Protein AF-A0A430QCR1-F1 (afdb_monomer_lite)

pLDDT: mean 79.21, std 15.32, range [32.62, 96.38]

Foldseek 3Di:
DVCVVPVVCNQPPVLVVVLVVLVVCLVVLVDQEPVSLVVNLVSCVVNVVLVVSLVSVPDCVSQVNNCVRYNNDDCLLVNLVSCLSVLVPPVLVVSLLVVCVVPVQPQSSLVSLLVSQVVDVVSLVVSLVSLVVSCVVCVLHPRSLLSNLVSLLVCVVVVNDDPDPDDSLVSLVSLLVNPQLPLCSLVSLLVSVCSNQVDPVCVVVVVVSLVCLQVVLVVVCVVCVVPHPDDLSSSLSSNLSSQSSCVSSVNHDDLVVLVCQLCVSVVVLVVLVVCVVVVHDDDQDDQDPDDDSSCSSVLSSLVVLQCVQDDDDDRQADLVSLVVLLCCLVSSNCSRHVQPVSSLVVNCVCCDPSHVVNNVVNVVSVVSPVVVVVVVVVD

Structure (mmCIF, N/CA/C/O backbone):
data_AF-A0A430QCR1-F1
#
_entry.id   AF-A0A430QCR1-F1
#
loop_
_atom_site.group_PDB
_atom_site.id
_atom_site.type_symbol
_atom_site.label_atom_id
_atom_site.label_alt_id
_atom_site.label_comp_id
_atom_site.label_asym_id
_atom_site.label_entity_id
_atom_site.label_seq_id
_atom_site.pdbx_PDB_ins_code
_atom_site.Cartn_x
_atom_site.Cartn_y
_atom_site.Cartn_z
_atom_site.occupancy
_atom_site.B_iso_or_equiv
_atom_site.auth_seq_id
_atom_site.auth_comp_id
_atom_site.auth_asym_id
_atom_site.auth_atom_id
_atom_site.pdbx_PDB_model_num
ATOM 1 N N . MET A 1 1 ? -3.623 -23.307 15.488 1.00 57.53 1 MET A N 1
ATOM 2 C CA . MET A 1 1 ? -4.278 -23.505 16.812 1.00 57.53 1 MET A CA 1
ATOM 3 C C . MET A 1 1 ? -5.293 -24.650 16.764 1.00 57.53 1 MET A C 1
ATOM 5 O O . MET A 1 1 ? -5.858 -24.887 15.708 1.00 57.53 1 MET A O 1
ATOM 9 N N . GLN A 1 2 ? -5.597 -25.327 17.884 1.00 62.94 2 GLN A N 1
ATOM 10 C CA . GLN A 1 2 ? -6.619 -26.404 17.940 1.00 62.94 2 GLN A CA 1
ATOM 11 C C . GLN A 1 2 ? -8.030 -25.949 17.504 1.00 62.94 2 GLN A C 1
ATOM 13 O O . GLN A 1 2 ? -8.835 -26.752 17.041 1.00 62.94 2 GLN A O 1
ATOM 18 N N . ALA A 1 3 ? -8.326 -24.650 17.615 1.00 61.75 3 ALA A N 1
ATOM 19 C CA . ALA A 1 3 ? -9.567 -24.055 17.118 1.00 61.75 3 ALA A CA 1
ATOM 20 C C . ALA A 1 3 ? -9.642 -23.990 15.578 1.00 61.75 3 ALA A C 1
ATOM 22 O O . ALA A 1 3 ? -10.736 -23.986 15.025 1.00 61.75 3 ALA A O 1
ATOM 23 N N . GLU A 1 4 ? -8.500 -23.968 14.884 1.00 68.38 4 GLU A N 1
ATOM 24 C CA . GLU A 1 4 ? -8.432 -23.908 13.415 1.00 68.38 4 GLU A CA 1
ATOM 25 C C . GLU A 1 4 ? -8.551 -25.299 12.785 1.00 68.38 4 GLU A C 1
ATOM 27 O O . GLU A 1 4 ? -9.060 -25.429 11.677 1.00 68.38 4 GLU A O 1
ATOM 32 N N . SER A 1 5 ? -8.154 -26.355 13.506 1.00 76.31 5 SER A N 1
ATOM 33 C CA . SER A 1 5 ? -8.309 -27.737 13.040 1.00 76.31 5 SER A CA 1
ATOM 34 C C . SER A 1 5 ? -9.749 -28.253 13.142 1.00 76.31 5 SER A C 1
ATOM 36 O O . SER A 1 5 ? -10.099 -29.210 12.456 1.00 76.31 5 SER A O 1
ATOM 38 N N . ASN A 1 6 ? -10.599 -27.640 13.975 1.00 79.94 6 ASN A N 1
ATOM 39 C CA . ASN A 1 6 ? -12.031 -27.934 14.024 1.00 79.94 6 ASN A CA 1
ATOM 40 C C . ASN A 1 6 ? -12.846 -26.658 14.331 1.00 79.94 6 ASN A C 1
ATOM 42 O O . ASN A 1 6 ? -13.043 -26.330 15.506 1.00 79.94 6 ASN A O 1
ATOM 46 N N . PRO A 1 7 ? -13.360 -25.951 13.306 1.00 76.88 7 PRO A N 1
ATOM 47 C CA . PRO A 1 7 ? -13.963 -24.624 13.470 1.00 76.88 7 PRO A CA 1
ATOM 48 C C . PRO A 1 7 ? -15.248 -24.644 14.310 1.00 76.88 7 PRO A C 1
ATOM 50 O O . PRO A 1 7 ? -15.537 -23.693 15.037 1.00 76.88 7 PRO A O 1
ATOM 53 N N . ILE A 1 8 ? -15.994 -25.754 14.277 1.00 77.88 8 ILE A N 1
ATOM 54 C CA . ILE A 1 8 ? -17.238 -25.918 15.041 1.00 77.88 8 ILE A CA 1
ATOM 55 C C . ILE A 1 8 ? -16.932 -25.979 16.544 1.00 77.88 8 ILE A C 1
ATOM 57 O O . ILE A 1 8 ? -17.569 -25.284 17.336 1.00 77.88 8 ILE A O 1
ATOM 61 N N . MET A 1 9 ? -15.934 -26.776 16.942 1.00 77.12 9 MET A N 1
ATOM 62 C CA . MET A 1 9 ? -15.474 -26.852 18.338 1.00 77.12 9 MET A CA 1
ATOM 63 C C . MET A 1 9 ? -14.704 -25.595 18.761 1.00 77.12 9 MET A C 1
ATOM 65 O O . MET A 1 9 ? -14.804 -25.175 19.916 1.00 77.12 9 MET A O 1
ATOM 69 N N . GLY A 1 10 ? -14.000 -24.961 17.818 1.00 79.19 10 GLY A N 1
ATOM 70 C CA . GLY A 1 10 ? -13.352 -23.661 17.980 1.00 79.19 10 GLY A CA 1
ATOM 71 C C . GLY A 1 10 ? -14.307 -22.606 18.529 1.00 79.19 10 GLY A C 1
ATOM 72 O O . GLY A 1 10 ? -14.081 -22.091 19.623 1.00 79.19 10 GLY A O 1
ATOM 73 N N . HIS A 1 11 ? -15.410 -22.348 17.823 1.00 78.44 11 HIS A N 1
ATOM 74 C CA . HIS A 1 11 ? -16.395 -21.347 18.244 1.00 78.44 11 HIS A CA 1
ATOM 75 C C . HIS A 1 11 ? -17.271 -21.785 19.421 1.00 78.44 11 HIS A C 1
ATOM 77 O O . HIS A 1 11 ? -17.655 -20.942 20.227 1.00 78.44 11 HIS A O 1
ATOM 83 N N . ARG A 1 12 ? -17.596 -23.079 19.554 1.00 81.12 12 ARG A N 1
ATOM 84 C CA . ARG A 1 12 ? -18.487 -23.544 20.633 1.00 81.12 12 ARG A CA 1
ATOM 85 C C . ARG A 1 12 ? -17.812 -23.716 21.989 1.00 81.12 12 ARG A C 1
ATOM 87 O O . ARG A 1 12 ? -18.490 -23.562 22.999 1.00 81.12 12 ARG A O 1
ATOM 94 N N . MET A 1 13 ? -16.532 -24.084 22.031 1.00 83.94 13 MET A N 1
ATOM 95 C CA . MET A 1 13 ? -15.886 -24.514 23.276 1.00 83.94 13 MET A CA 1
ATOM 96 C C . MET A 1 13 ? -14.552 -23.818 23.529 1.00 83.94 13 MET A C 1
ATOM 98 O O . MET A 1 13 ? -14.370 -23.24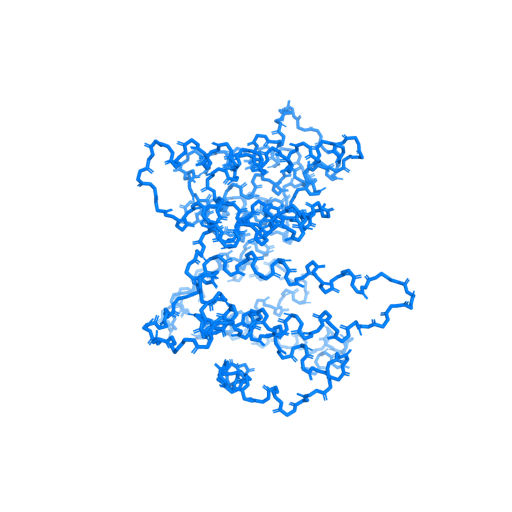4 24.601 1.00 83.94 13 MET A O 1
ATOM 102 N N . TYR A 1 14 ? -13.627 -23.839 22.566 1.00 86.75 14 TYR A N 1
ATOM 103 C CA . TYR A 1 14 ? -12.262 -23.364 22.813 1.00 86.75 14 TYR A CA 1
ATOM 104 C C . TYR A 1 14 ? -12.182 -21.843 22.977 1.00 86.75 14 TYR A C 1
ATOM 106 O O . TYR A 1 14 ? -11.604 -21.368 23.954 1.00 86.75 14 TYR A O 1
ATOM 114 N N . LEU A 1 15 ? -12.794 -21.079 22.066 1.00 88.06 15 LEU A N 1
ATOM 115 C CA . LEU A 1 15 ? -12.777 -19.615 22.128 1.00 88.06 15 LEU A CA 1
ATOM 116 C C . LEU A 1 15 ? -13.554 -19.068 23.342 1.00 88.06 15 LEU A C 1
ATOM 118 O O . LEU A 1 15 ? -12.977 -18.256 24.061 1.00 88.06 15 LEU A O 1
ATOM 122 N N . PRO A 1 16 ? -14.779 -19.535 23.671 1.00 90.44 16 PRO A N 1
ATOM 123 C CA . PRO A 1 16 ? -15.491 -19.056 24.862 1.00 90.44 16 PRO A CA 1
ATOM 124 C C . PRO A 1 16 ? -14.805 -19.413 26.189 1.00 90.44 16 PRO A C 1
ATOM 126 O O . PRO A 1 16 ? -14.956 -18.704 27.183 1.00 90.44 16 PRO A O 1
ATOM 129 N N . LEU A 1 17 ? -14.063 -20.526 26.247 1.00 90.44 17 LEU A N 1
ATOM 130 C CA . LEU A 1 17 ? -13.290 -20.877 27.440 1.00 90.44 17 LEU A CA 1
ATOM 131 C C . LEU A 1 17 ? -12.108 -19.919 27.625 1.00 90.44 17 LEU A C 1
ATOM 133 O O . LEU A 1 17 ? -11.914 -19.389 28.720 1.00 90.44 17 LEU A O 1
ATOM 137 N N . ALA A 1 18 ? -11.355 -19.677 26.551 1.00 90.81 18 ALA A N 1
ATOM 138 C CA . ALA A 1 18 ? -10.245 -18.732 26.554 1.00 90.81 18 ALA A CA 1
ATOM 139 C C . ALA A 1 18 ? -10.716 -17.297 26.848 1.00 90.81 18 ALA A C 1
ATOM 141 O O . ALA A 1 18 ? -10.073 -16.603 27.631 1.00 90.81 18 ALA A O 1
ATOM 142 N N . GLU A 1 19 ? -11.882 -16.898 26.331 1.00 92.19 19 GLU A N 1
ATOM 143 C CA . GLU A 1 19 ? -12.550 -15.639 26.673 1.00 92.19 19 GLU A CA 1
ATOM 144 C C . GLU A 1 19 ? -12.709 -15.478 28.190 1.00 92.19 19 GLU A C 1
ATOM 146 O O . GLU A 1 19 ? -12.197 -14.527 28.774 1.00 92.19 19 GLU A O 1
ATOM 151 N N . LYS A 1 20 ? -13.375 -16.436 28.849 1.00 91.31 20 LYS A N 1
ATOM 152 C CA . LYS A 1 20 ? -13.638 -16.376 30.296 1.00 91.31 20 LYS A CA 1
ATOM 153 C C . LYS A 1 20 ? -12.355 -16.310 31.115 1.00 91.31 20 LYS A C 1
ATOM 155 O O . LYS A 1 20 ? -12.317 -15.627 32.135 1.00 91.31 20 LYS A O 1
ATOM 160 N N . MET A 1 21 ? -11.321 -17.038 30.694 1.00 90.62 21 MET A N 1
ATOM 161 C CA . MET A 1 21 ? -10.024 -17.010 31.365 1.00 90.62 21 MET A CA 1
ATOM 162 C C . MET A 1 21 ? -9.383 -15.627 31.248 1.00 90.62 21 MET A C 1
ATOM 164 O O . MET A 1 21 ? -9.006 -15.057 32.266 1.00 90.62 21 MET A O 1
ATOM 168 N N . LEU A 1 22 ? -9.310 -15.070 30.038 1.00 90.88 22 LEU A N 1
ATOM 169 C CA . LEU A 1 22 ? -8.647 -13.792 29.786 1.00 90.88 22 LEU A CA 1
ATOM 170 C C . LEU A 1 22 ? -9.422 -12.598 30.356 1.00 90.88 22 LEU A C 1
ATOM 172 O O . LEU A 1 22 ? -8.802 -11.727 30.956 1.00 90.88 22 LEU A O 1
ATOM 176 N N . ILE A 1 23 ? -10.756 -12.570 30.266 1.00 90.25 23 ILE A N 1
ATOM 177 C CA . ILE A 1 23 ? -11.570 -11.517 30.901 1.00 90.25 23 ILE A CA 1
ATOM 178 C C . ILE A 1 23 ? -11.326 -11.498 32.410 1.00 90.25 23 ILE A C 1
ATOM 180 O O . ILE A 1 23 ? -11.094 -10.441 32.988 1.00 90.25 23 ILE A O 1
ATOM 184 N N . ARG A 1 24 ? -11.296 -12.673 33.047 1.00 90.31 24 ARG A N 1
ATOM 185 C CA . ARG A 1 24 ? -11.026 -12.778 34.482 1.00 90.31 24 ARG A CA 1
ATOM 186 C C . ARG A 1 24 ? -9.636 -12.243 34.843 1.00 90.31 24 ARG A C 1
ATOM 188 O O . ARG A 1 24 ? -9.482 -11.611 35.883 1.00 90.31 24 ARG A O 1
ATOM 195 N N . GLU A 1 25 ? -8.616 -12.504 34.028 1.00 87.44 25 GLU A N 1
ATOM 196 C CA . GLU A 1 25 ? -7.273 -11.945 34.252 1.00 87.44 25 GLU A CA 1
ATOM 197 C C . GLU A 1 25 ? -7.241 -10.420 34.034 1.00 87.44 25 GLU A C 1
ATOM 199 O O . GLU A 1 25 ? -6.598 -9.709 34.810 1.00 87.44 25 GLU A O 1
ATOM 204 N N . ALA A 1 26 ? -7.985 -9.905 33.047 1.00 86.62 26 ALA A N 1
ATOM 205 C CA . ALA A 1 26 ? -8.127 -8.470 32.801 1.00 86.62 26 ALA A CA 1
ATOM 206 C C . ALA A 1 26 ? -8.805 -7.751 33.982 1.00 86.62 26 ALA A C 1
ATOM 208 O O . ALA A 1 26 ? -8.292 -6.743 34.473 1.00 86.62 26 ALA A O 1
ATOM 209 N N . GLU A 1 27 ? -9.923 -8.297 34.473 1.00 86.12 27 GLU A N 1
ATOM 210 C CA . GLU A 1 27 ? -10.702 -7.760 35.597 1.00 86.12 27 GLU A CA 1
ATOM 211 C C . GLU A 1 27 ? -9.951 -7.833 36.929 1.00 86.12 27 GLU A C 1
ATOM 213 O O . GLU A 1 27 ? -9.982 -6.880 37.704 1.00 86.12 27 GLU A O 1
ATOM 218 N N . ASN A 1 28 ? -9.218 -8.923 37.174 1.00 87.62 28 ASN A N 1
ATOM 219 C CA . ASN A 1 28 ? -8.370 -9.072 38.364 1.00 87.62 28 ASN A CA 1
ATOM 220 C C . ASN A 1 28 ? -7.101 -8.216 38.320 1.00 87.62 28 ASN A C 1
ATOM 222 O O . ASN A 1 28 ? -6.304 -8.242 39.256 1.00 87.62 28 ASN A O 1
ATOM 226 N N . GLY A 1 29 ? -6.883 -7.509 37.218 1.00 83.50 29 GLY A N 1
ATOM 227 C CA . GLY A 1 29 ? -5.751 -6.629 37.041 1.00 83.50 29 GLY A CA 1
ATOM 228 C C . GLY A 1 29 ? -4.404 -7.325 36.883 1.00 83.50 29 GLY A C 1
ATOM 229 O O . GLY A 1 29 ? -3.380 -6.728 37.185 1.00 83.50 29 GLY A O 1
ATOM 230 N N . LYS A 1 30 ? -4.406 -8.580 36.430 1.00 86.88 30 LYS A N 1
ATOM 231 C CA . LYS A 1 30 ? -3.198 -9.405 36.286 1.00 86.88 30 LYS A CA 1
ATOM 232 C C . LYS A 1 30 ? -2.555 -9.312 34.904 1.00 86.88 30 LYS A C 1
ATOM 234 O O . LYS A 1 30 ? -1.443 -9.798 34.728 1.00 86.88 30 LYS A O 1
ATOM 239 N N . MET A 1 31 ? -3.253 -8.709 33.940 1.00 86.50 31 MET A N 1
ATOM 240 C CA . MET A 1 31 ? -2.682 -8.405 32.630 1.00 86.50 31 MET A CA 1
ATOM 241 C C . MET A 1 31 ? -1.656 -7.288 32.749 1.00 86.50 31 MET A C 1
ATOM 243 O O . MET A 1 31 ? -2.012 -6.188 33.189 1.00 86.50 31 MET A O 1
ATOM 247 N N . SER A 1 32 ? -0.435 -7.601 32.321 1.00 85.62 32 SER A N 1
ATOM 248 C CA . SER A 1 32 ? 0.741 -6.727 32.432 1.00 85.62 32 SER A CA 1
ATOM 249 C C . SER A 1 32 ? 1.343 -6.354 31.078 1.00 85.62 32 SER A C 1
ATOM 251 O O . SER A 1 32 ? 2.079 -5.381 30.993 1.00 85.62 32 SER A O 1
ATOM 253 N N . ARG A 1 33 ? 1.020 -7.091 30.003 1.00 90.00 33 ARG A N 1
ATOM 254 C CA . ARG A 1 33 ? 1.602 -6.882 28.665 1.00 90.00 33 ARG A CA 1
ATOM 255 C C . ARG A 1 33 ? 0.567 -6.475 27.628 1.00 90.00 33 ARG A C 1
ATOM 257 O O . ARG A 1 33 ? -0.560 -6.976 27.627 1.00 90.00 33 ARG A O 1
ATOM 264 N N . HIS A 1 34 ? 0.984 -5.666 26.654 1.00 90.19 34 HIS A N 1
ATOM 265 C CA . HIS A 1 34 ? 0.124 -5.276 25.527 1.00 90.19 34 HIS A CA 1
ATOM 266 C C . HIS A 1 34 ? -0.348 -6.463 24.689 1.00 90.19 34 HIS A C 1
ATOM 268 O O . HIS A 1 34 ? -1.500 -6.494 24.255 1.00 90.19 34 HIS A O 1
ATOM 274 N N . SER A 1 35 ? 0.512 -7.466 24.504 1.00 90.25 35 SER A N 1
ATOM 275 C CA . SER A 1 35 ? 0.173 -8.677 23.754 1.00 90.25 35 SER A CA 1
ATOM 276 C C . SER A 1 35 ? -0.986 -9.455 24.386 1.00 90.25 35 SER A C 1
ATOM 278 O O . SER A 1 35 ? -1.805 -10.013 23.664 1.00 90.25 35 SER A O 1
ATOM 280 N N . GLU A 1 36 ? -1.117 -9.451 25.715 1.00 90.81 36 GLU A N 1
ATOM 281 C CA . GLU A 1 36 ? -2.220 -10.120 26.420 1.00 90.81 36 GLU A CA 1
ATOM 282 C C . GLU A 1 36 ? -3.559 -9.426 26.146 1.00 90.81 36 GLU A C 1
ATOM 284 O O . GLU A 1 36 ? -4.556 -10.095 25.856 1.00 90.81 36 GLU A O 1
ATOM 289 N N . LEU A 1 37 ? -3.575 -8.086 26.175 1.00 90.88 37 LEU A N 1
ATOM 290 C CA . LEU A 1 37 ? -4.773 -7.317 25.844 1.00 90.88 37 LEU A CA 1
ATOM 291 C C . LEU A 1 37 ? -5.132 -7.466 24.361 1.00 90.88 37 LEU A C 1
ATOM 293 O O . LEU A 1 37 ? -6.297 -7.688 24.045 1.00 90.88 37 LEU A O 1
ATOM 297 N N . GLN A 1 38 ? -4.150 -7.399 23.457 1.00 91.44 38 GLN A N 1
ATOM 298 C CA . GLN A 1 38 ? -4.372 -7.584 22.018 1.00 91.44 38 GLN A CA 1
ATOM 299 C C . GLN A 1 38 ? -4.989 -8.956 21.718 1.00 91.44 38 GLN A C 1
ATOM 301 O O . GLN A 1 38 ? -6.000 -9.024 21.022 1.00 91.44 38 GLN A O 1
ATOM 306 N N . VAL A 1 39 ? -4.465 -10.030 22.320 1.00 92.19 39 VAL A N 1
ATOM 307 C CA . VAL A 1 39 ? -5.025 -11.384 22.175 1.00 92.19 39 VAL A CA 1
ATOM 308 C C . VAL A 1 39 ? -6.470 -11.450 22.674 1.00 92.19 39 VAL A C 1
ATOM 310 O O . VAL A 1 39 ? -7.312 -12.060 22.015 1.00 92.19 39 VAL A O 1
ATOM 313 N N . LEU A 1 40 ? -6.792 -10.815 23.806 1.00 92.25 40 LEU A N 1
ATOM 314 C CA . LEU A 1 40 ? -8.170 -10.765 24.304 1.00 92.25 40 LEU A CA 1
ATOM 315 C C . LEU A 1 40 ? -9.098 -10.015 23.333 1.00 92.25 40 LEU A C 1
ATOM 317 O O . LEU A 1 40 ? -10.193 -10.496 23.042 1.00 92.25 40 LEU A O 1
ATOM 321 N N . ILE A 1 41 ? -8.666 -8.875 22.790 1.00 92.31 41 ILE A N 1
ATOM 322 C CA . ILE A 1 41 ? -9.468 -8.104 21.831 1.00 92.31 41 ILE A CA 1
ATOM 323 C C . ILE A 1 41 ? -9.689 -8.884 20.530 1.00 92.31 41 ILE A C 1
ATOM 325 O O . ILE A 1 41 ? -10.820 -8.957 20.046 1.00 92.31 41 ILE A O 1
ATOM 329 N N . GLU A 1 42 ? -8.649 -9.512 19.983 1.00 90.19 42 GLU A N 1
ATOM 330 C CA . GLU A 1 42 ? -8.758 -10.359 18.790 1.00 90.19 42 GLU A CA 1
ATOM 331 C C . GLU A 1 42 ? -9.674 -11.564 19.023 1.00 90.19 42 GLU A C 1
ATOM 333 O O . GLU A 1 42 ? -10.456 -11.941 18.145 1.00 90.19 42 GLU A O 1
ATOM 338 N N . LEU A 1 43 ? -9.623 -12.155 20.218 1.00 92.00 43 LEU A N 1
ATOM 339 C CA . LEU A 1 43 ? -10.499 -13.253 20.601 1.00 92.00 43 LEU A CA 1
ATOM 340 C C . LEU A 1 43 ? -11.964 -12.807 20.670 1.00 92.00 43 LEU A C 1
ATOM 342 O O . LEU A 1 43 ? -12.834 -13.489 20.123 1.00 92.00 43 LEU A O 1
ATOM 346 N N . LEU A 1 44 ? -12.244 -11.658 21.291 1.00 91.44 44 LEU A N 1
ATOM 347 C CA . LEU A 1 44 ? -13.589 -11.079 21.335 1.00 91.44 44 LEU A CA 1
ATOM 348 C C . LEU A 1 44 ? -14.095 -10.739 19.928 1.00 91.44 44 LEU A C 1
ATOM 350 O O . LEU A 1 44 ? -15.241 -11.045 19.598 1.00 91.44 44 LEU A O 1
ATOM 354 N N . ALA A 1 45 ? -13.233 -10.192 19.066 1.00 89.06 45 ALA A N 1
ATOM 355 C CA . ALA A 1 45 ? -13.564 -9.931 17.670 1.00 89.06 45 ALA A CA 1
ATOM 356 C C . ALA A 1 45 ? -13.888 -11.227 16.904 1.00 89.06 45 ALA A C 1
ATOM 358 O O . ALA A 1 45 ? -14.874 -11.276 16.170 1.00 89.06 45 ALA A O 1
ATOM 359 N N . ARG A 1 46 ? -13.130 -12.310 17.127 1.00 87.94 46 ARG A N 1
ATOM 360 C CA . ARG A 1 46 ? -13.426 -13.643 16.567 1.00 87.94 46 ARG A CA 1
ATOM 361 C C . ARG A 1 46 ? -14.755 -14.214 17.067 1.00 87.94 46 ARG A C 1
ATOM 363 O O . ARG A 1 46 ? -15.417 -14.933 16.327 1.00 87.94 46 ARG A O 1
ATOM 370 N N . LEU A 1 47 ? -15.167 -13.896 18.291 1.00 89.75 47 LEU A N 1
ATOM 371 C CA . LEU A 1 47 ? -16.473 -14.272 18.844 1.00 89.75 47 LEU A CA 1
ATOM 372 C C . LEU A 1 47 ? -17.619 -13.332 18.427 1.00 89.75 47 LEU A C 1
ATOM 374 O O . LEU A 1 47 ? -18.730 -13.503 18.919 1.00 89.75 47 LEU A O 1
ATOM 378 N N . GLN A 1 48 ? -17.371 -12.363 17.536 1.00 89.38 48 GLN A N 1
ATOM 379 C CA . GLN A 1 48 ? -18.325 -11.319 17.126 1.00 89.38 48 GLN A CA 1
ATOM 380 C C . GLN A 1 48 ? -18.789 -10.406 18.277 1.00 89.38 48 GLN A C 1
ATOM 382 O O . GLN A 1 48 ? -19.792 -9.703 18.170 1.00 89.38 48 GLN A O 1
ATOM 387 N N . LYS A 1 49 ? -18.035 -10.362 19.381 1.00 92.56 49 LYS A N 1
ATOM 388 C CA . LYS A 1 49 ? -18.301 -9.525 20.561 1.00 92.56 49 LYS A CA 1
ATOM 389 C C . LYS A 1 49 ? -17.582 -8.178 20.458 1.00 92.56 49 LYS A C 1
ATOM 391 O O . LYS A 1 49 ? -16.810 -7.785 21.333 1.00 92.56 49 LYS A O 1
ATOM 396 N N . HIS A 1 50 ? -17.816 -7.464 19.358 1.00 92.00 50 HIS A N 1
ATOM 397 C CA . HIS A 1 50 ? -17.105 -6.218 19.047 1.00 92.00 50 HIS A CA 1
ATOM 398 C C . HIS A 1 50 ? -17.410 -5.083 20.040 1.00 92.00 50 HIS A C 1
ATOM 400 O O . HIS A 1 50 ? -16.521 -4.294 20.354 1.00 92.00 50 HIS A O 1
ATOM 406 N N . GLU A 1 51 ? -18.628 -5.022 20.591 1.00 91.88 51 GLU A N 1
ATOM 407 C CA . GLU A 1 51 ? -18.994 -4.018 21.602 1.00 91.88 51 GLU A CA 1
ATOM 408 C C . GLU A 1 51 ? -18.232 -4.207 22.915 1.00 91.88 51 GLU A C 1
ATOM 410 O O . GLU A 1 51 ? -17.772 -3.238 23.518 1.00 91.88 51 GLU A O 1
ATOM 415 N N . GLU A 1 52 ? -18.097 -5.455 23.368 1.00 91.25 52 GLU A N 1
ATOM 416 C CA . GLU A 1 52 ? -17.362 -5.785 24.590 1.00 91.25 52 GLU A CA 1
ATOM 417 C C . GLU A 1 52 ? -15.876 -5.471 24.417 1.00 91.25 52 GLU A C 1
ATOM 419 O O . GLU A 1 52 ? -15.276 -4.837 25.286 1.00 91.25 52 GLU A O 1
ATOM 424 N N . ALA A 1 53 ? -15.313 -5.815 23.254 1.00 92.69 53 ALA A N 1
ATOM 425 C CA . ALA A 1 53 ? -13.952 -5.448 22.888 1.00 92.69 53 ALA A CA 1
ATOM 426 C C . ALA A 1 53 ? -13.742 -3.925 22.923 1.00 92.69 53 ALA A C 1
ATOM 428 O O . ALA A 1 53 ? -12.778 -3.442 23.517 1.00 92.69 53 ALA A O 1
ATOM 429 N N . TYR A 1 54 ? -14.665 -3.150 22.347 1.00 92.12 54 TYR A N 1
ATOM 430 C CA . TYR A 1 54 ? -14.563 -1.691 22.331 1.00 92.12 54 TYR A CA 1
ATOM 431 C C . TYR A 1 54 ? -14.674 -1.079 23.733 1.00 92.12 54 TYR A C 1
ATOM 433 O O . TYR A 1 54 ? -13.890 -0.193 24.086 1.00 92.12 54 TYR A O 1
ATOM 441 N N . LYS A 1 55 ? -15.600 -1.579 24.563 1.00 91.62 55 LYS A N 1
ATOM 442 C CA . LYS A 1 55 ? -15.750 -1.150 25.963 1.00 91.62 55 LYS A CA 1
ATOM 443 C C . LYS A 1 55 ? -14.485 -1.435 26.766 1.00 91.62 55 LYS A C 1
ATOM 445 O O . LYS A 1 55 ? -14.032 -0.565 27.505 1.00 91.62 55 LYS A O 1
ATOM 450 N N . LEU A 1 56 ? -13.888 -2.613 26.588 1.00 90.81 56 LEU A N 1
ATOM 451 C CA . LEU A 1 56 ? -12.646 -2.992 27.258 1.00 90.81 56 LEU A CA 1
ATOM 452 C C . LEU A 1 56 ? -11.469 -2.103 26.832 1.00 90.81 56 LEU A C 1
ATOM 454 O O . LEU A 1 56 ? -10.701 -1.653 27.671 1.00 90.81 56 LEU A O 1
ATOM 458 N N . LEU A 1 57 ? -11.348 -1.799 25.541 1.00 89.81 57 LEU A N 1
ATOM 459 C CA . LEU A 1 57 ? -10.272 -0.956 25.008 1.00 89.81 57 LEU A CA 1
ATOM 460 C C . LEU A 1 57 ? -10.444 0.536 25.363 1.00 89.81 57 LEU A C 1
ATOM 462 O O . LEU A 1 57 ? -9.496 1.324 25.326 1.00 89.81 57 LEU A O 1
ATOM 466 N N . SER A 1 58 ? -11.671 0.947 25.682 1.00 87.62 58 SER A N 1
ATOM 467 C CA . SER A 1 58 ? -12.008 2.305 26.128 1.00 87.62 58 SER A CA 1
ATOM 468 C C . SER A 1 58 ? -11.789 2.520 27.631 1.00 87.62 58 SER A C 1
ATOM 470 O O . SER A 1 58 ? -11.798 3.660 28.099 1.00 87.62 58 SER A O 1
ATOM 472 N N . ARG A 1 59 ? -11.554 1.445 28.392 1.00 87.88 59 ARG A N 1
ATOM 473 C CA . ARG A 1 59 ? -11.276 1.487 29.829 1.00 87.88 59 ARG A CA 1
ATOM 474 C C . ARG A 1 59 ? -9.849 1.950 30.111 1.00 87.88 59 ARG A C 1
ATOM 476 O O . ARG A 1 59 ? -8.896 1.176 30.024 1.00 87.88 59 ARG A O 1
ATOM 483 N N . LYS A 1 60 ? -9.730 3.223 30.500 1.00 86.75 60 LYS A N 1
ATOM 484 C CA . LYS A 1 60 ? -8.452 3.857 30.858 1.00 86.75 60 LYS A CA 1
ATOM 485 C C . LYS A 1 60 ? -7.738 3.157 32.012 1.00 86.75 60 LYS A C 1
ATOM 487 O O . LYS A 1 60 ? -6.524 3.051 32.001 1.00 86.75 60 LYS A O 1
ATOM 492 N N . ASP A 1 61 ? -8.481 2.608 32.969 1.00 86.81 61 ASP A N 1
ATOM 493 C CA . ASP A 1 61 ? -7.915 1.887 34.112 1.00 86.81 61 ASP A CA 1
ATOM 494 C C . ASP A 1 61 ? -7.087 0.660 33.703 1.00 86.81 61 ASP A C 1
ATOM 496 O O . ASP A 1 61 ? -6.077 0.359 34.337 1.00 86.81 61 ASP A O 1
ATOM 500 N N . ILE A 1 62 ? -7.484 -0.028 32.629 1.00 84.88 62 ILE A N 1
ATOM 501 C CA . ILE A 1 62 ? -6.751 -1.183 32.102 1.00 84.88 62 ILE A CA 1
ATOM 502 C C . ILE A 1 62 ? -5.602 -0.711 31.211 1.00 84.88 62 ILE A C 1
ATOM 504 O O . ILE A 1 62 ? -4.472 -1.166 31.384 1.00 84.88 62 ILE A O 1
ATOM 508 N N . THR A 1 63 ? -5.867 0.207 30.276 1.00 88.12 63 THR A N 1
ATOM 509 C CA . THR A 1 63 ? -4.845 0.658 29.320 1.00 88.12 63 THR A CA 1
ATOM 510 C C . THR A 1 63 ? -3.709 1.411 29.999 1.00 88.12 63 THR A C 1
ATOM 512 O O . THR A 1 63 ? -2.553 1.158 29.682 1.00 88.12 63 THR A O 1
ATOM 515 N N . ASP A 1 64 ? -4.015 2.289 30.956 1.00 87.75 64 ASP A N 1
ATOM 516 C CA . ASP A 1 64 ? -3.012 3.112 31.636 1.00 87.75 64 ASP A CA 1
ATOM 517 C C . ASP A 1 64 ? -2.156 2.260 32.576 1.00 87.75 64 ASP A C 1
ATOM 519 O O . ASP A 1 64 ? -0.953 2.485 32.684 1.00 87.75 64 ASP A O 1
ATOM 523 N N . ARG A 1 65 ? -2.740 1.233 33.211 1.00 88.31 65 ARG A N 1
ATOM 524 C CA . ARG A 1 65 ? -1.967 0.280 34.016 1.00 88.31 65 ARG A CA 1
ATOM 525 C C . ARG A 1 65 ? -0.969 -0.491 33.157 1.00 88.31 65 ARG A C 1
ATOM 527 O O . ARG A 1 65 ? 0.203 -0.521 33.505 1.00 88.31 65 ARG A O 1
ATOM 534 N N . ILE A 1 66 ? -1.414 -1.068 32.039 1.00 88.88 66 ILE A N 1
ATOM 535 C CA . ILE A 1 66 ? -0.524 -1.823 31.143 1.00 88.88 66 ILE A CA 1
ATOM 536 C C . ILE A 1 66 ? 0.547 -0.892 30.552 1.00 88.88 66 ILE A C 1
ATOM 538 O O . ILE A 1 66 ? 1.717 -1.255 30.546 1.00 88.88 66 ILE A O 1
ATOM 542 N N . ASN A 1 67 ? 0.187 0.339 30.165 1.00 90.00 67 ASN A N 1
ATOM 543 C CA . ASN A 1 67 ? 1.157 1.335 29.691 1.00 90.00 67 ASN A CA 1
ATOM 544 C C . ASN A 1 67 ? 2.240 1.663 30.739 1.00 90.00 67 ASN A C 1
ATOM 546 O O . ASN A 1 67 ? 3.374 1.960 30.370 1.00 90.00 67 ASN A O 1
ATOM 550 N N . ASN A 1 68 ? 1.900 1.636 32.034 1.00 88.25 68 ASN A N 1
ATOM 551 C CA . ASN A 1 68 ? 2.861 1.855 33.120 1.00 88.25 68 ASN A CA 1
ATOM 552 C C . ASN A 1 68 ? 3.763 0.635 33.379 1.00 88.25 68 ASN A C 1
ATOM 554 O O . ASN A 1 68 ? 4.866 0.805 33.895 1.00 88.25 68 ASN A O 1
ATOM 558 N N . GLU A 1 69 ? 3.288 -0.578 33.086 1.00 88.56 69 GLU A N 1
ATOM 559 C CA . GLU A 1 69 ? 4.006 -1.834 33.343 1.00 88.56 69 GLU A CA 1
ATOM 560 C C . GLU A 1 69 ? 4.863 -2.308 32.154 1.00 88.56 69 GLU A C 1
ATOM 562 O O . GLU A 1 69 ? 5.861 -2.995 32.373 1.00 88.56 69 GLU A O 1
ATOM 567 N N . ASP A 1 70 ? 4.504 -1.934 30.921 1.00 88.44 70 ASP A N 1
ATOM 568 C CA . ASP A 1 70 ? 5.165 -2.359 29.678 1.00 88.44 70 ASP A CA 1
ATOM 569 C C . ASP A 1 70 ? 5.717 -1.143 28.899 1.00 88.44 70 ASP A C 1
ATOM 571 O O . ASP A 1 70 ? 6.770 -0.605 29.247 1.00 88.44 70 ASP A O 1
ATOM 575 N N . TYR A 1 71 ? 5.017 -0.661 27.867 1.00 88.81 71 TYR A N 1
ATOM 576 C CA . TYR A 1 71 ? 5.394 0.527 27.089 1.00 88.81 71 TYR A CA 1
ATOM 577 C C . TYR A 1 71 ? 4.153 1.339 26.705 1.00 88.81 71 TYR A C 1
ATOM 579 O O . TYR A 1 71 ? 3.035 0.882 26.849 1.00 88.81 71 TYR A O 1
ATOM 587 N N . ILE A 1 72 ? 4.299 2.560 26.192 1.00 87.50 72 ILE A N 1
ATOM 588 C CA . ILE A 1 72 ? 3.124 3.319 25.733 1.00 87.50 72 ILE A CA 1
ATOM 589 C C . ILE A 1 72 ? 2.664 2.756 24.385 1.00 87.50 72 ILE A C 1
ATOM 591 O O . ILE A 1 72 ? 3.359 2.908 23.379 1.00 87.50 72 ILE A O 1
ATOM 595 N N . CYS A 1 73 ? 1.490 2.124 24.358 1.00 87.12 73 CYS A N 1
ATOM 596 C CA . CYS A 1 73 ? 0.902 1.563 23.144 1.00 87.12 73 CYS A CA 1
ATOM 597 C C . CYS A 1 73 ? -0.268 2.416 22.637 1.00 87.12 73 CYS A C 1
ATOM 599 O O . CYS A 1 73 ? -1.177 2.767 23.396 1.00 87.12 73 CYS A O 1
ATOM 601 N N . ASP A 1 74 ? -0.275 2.708 21.335 1.00 87.44 74 ASP A N 1
ATOM 602 C CA . ASP A 1 74 ? -1.411 3.344 20.676 1.00 87.44 74 ASP A CA 1
ATOM 603 C C . ASP A 1 74 ? -2.420 2.298 20.179 1.00 87.44 74 ASP A C 1
ATOM 605 O O . ASP A 1 74 ? -2.150 1.496 19.285 1.00 87.44 74 ASP A O 1
ATOM 609 N N . TYR A 1 75 ? -3.624 2.339 20.746 1.00 89.19 75 TYR A N 1
ATOM 610 C CA . TYR A 1 75 ? -4.733 1.456 20.384 1.00 89.19 75 TYR A CA 1
ATOM 611 C C . TYR A 1 75 ? -5.696 2.061 19.352 1.00 89.19 75 TYR A C 1
ATOM 613 O O . TYR A 1 75 ? -6.748 1.477 19.076 1.00 89.19 75 TYR A O 1
ATOM 621 N N . SER A 1 76 ? -5.380 3.226 18.785 1.00 89.81 76 SER A N 1
ATOM 622 C CA . SER A 1 76 ? -6.288 3.980 17.912 1.00 89.81 76 SER A CA 1
ATOM 623 C C . SER A 1 76 ? -6.709 3.197 16.666 1.00 89.81 76 SER A C 1
ATOM 625 O O . SER A 1 76 ? -7.899 3.138 16.362 1.00 89.81 76 SER A O 1
ATOM 627 N N . SER A 1 77 ? -5.784 2.496 16.005 1.00 89.75 77 SER A N 1
ATOM 628 C CA . SER A 1 77 ? -6.086 1.634 14.844 1.00 89.75 77 SER A CA 1
ATOM 629 C C . SER A 1 77 ? -7.079 0.504 15.174 1.00 89.75 77 SER A C 1
ATOM 631 O O . SER A 1 77 ? -8.033 0.236 14.430 1.00 89.75 77 SER A O 1
ATOM 633 N N . MET A 1 78 ? -6.917 -0.121 16.343 1.00 90.75 78 MET A N 1
ATOM 634 C CA . MET A 1 78 ? -7.806 -1.182 16.818 1.00 90.75 78 MET A CA 1
ATOM 635 C C . MET A 1 78 ? -9.188 -0.624 17.193 1.00 90.75 78 MET A C 1
ATOM 637 O O . MET A 1 78 ? -10.204 -1.207 16.814 1.00 90.75 78 MET A O 1
ATOM 641 N N . LYS A 1 79 ? -9.242 0.547 17.848 1.00 92.94 79 LYS A N 1
ATOM 642 C CA . LYS A 1 79 ? -10.497 1.269 18.134 1.00 92.94 79 LYS A CA 1
ATOM 643 C C . LYS A 1 79 ? -11.247 1.626 16.856 1.00 92.94 79 LYS A C 1
ATOM 645 O O . LYS A 1 79 ? -12.431 1.322 16.761 1.00 92.94 79 LYS A O 1
ATOM 650 N N . LEU A 1 80 ? -10.564 2.199 15.864 1.00 93.88 80 LEU A N 1
ATOM 651 C CA . LEU A 1 80 ? -11.148 2.539 14.562 1.00 93.88 80 LEU A CA 1
ATOM 652 C C . LEU A 1 80 ? -11.737 1.312 13.868 1.00 93.88 80 LEU A C 1
ATOM 654 O O . LEU A 1 80 ? -12.840 1.369 13.330 1.00 93.88 80 LEU A O 1
ATOM 658 N N . SER A 1 81 ? -11.027 0.185 13.918 1.00 92.75 81 SER A N 1
ATOM 659 C CA . SER A 1 81 ? -11.517 -1.069 13.352 1.00 92.75 81 SER A CA 1
ATOM 660 C C . SER A 1 81 ? -12.785 -1.547 14.059 1.00 92.75 81 SER A C 1
ATOM 662 O O . SER A 1 81 ? -13.756 -1.870 13.382 1.00 92.75 81 SER A O 1
ATOM 664 N N . LEU A 1 82 ? -12.824 -1.551 15.394 1.00 93.31 82 LEU A N 1
ATOM 665 C CA . LEU A 1 82 ? -14.015 -1.949 16.155 1.00 93.31 82 LEU A CA 1
ATOM 666 C C . LEU A 1 82 ? -15.204 -1.010 15.903 1.00 93.31 82 LEU A C 1
ATOM 668 O O . LEU A 1 82 ? -16.302 -1.485 15.626 1.00 93.31 82 LEU A O 1
ATOM 672 N N . LEU A 1 83 ? -14.977 0.305 15.923 1.00 94.19 83 LEU A N 1
ATOM 673 C CA . LEU A 1 83 ? -15.999 1.315 15.636 1.00 94.19 83 LEU A CA 1
ATOM 674 C C . LEU A 1 83 ? -16.585 1.161 14.227 1.00 94.19 83 LEU A C 1
ATOM 676 O O . LEU A 1 83 ? -17.799 1.258 14.057 1.00 94.19 83 LEU A O 1
ATOM 680 N N . ALA A 1 84 ? -15.747 0.849 13.233 1.00 92.88 84 ALA A N 1
ATOM 681 C CA . ALA A 1 84 ? -16.192 0.616 11.862 1.00 92.88 84 ALA A CA 1
ATOM 682 C C . ALA A 1 84 ? -17.090 -0.626 11.747 1.00 92.88 84 ALA A C 1
ATOM 684 O O . ALA A 1 84 ? -18.080 -0.597 11.018 1.00 92.88 84 ALA A O 1
ATOM 685 N N . HIS A 1 85 ? -16.776 -1.700 12.484 1.00 91.81 85 HIS A N 1
ATOM 686 C CA . HIS A 1 85 ? -17.614 -2.906 12.526 1.00 91.81 85 HIS A CA 1
ATOM 687 C C . HIS A 1 85 ? -18.947 -2.663 13.243 1.00 91.81 85 HIS A C 1
ATOM 689 O O . HIS A 1 85 ? -19.962 -3.225 12.840 1.00 91.81 85 HIS A O 1
ATOM 695 N N . LEU A 1 86 ? -18.949 -1.831 14.287 1.00 92.56 86 LEU A N 1
ATOM 696 C CA . LEU A 1 86 ? -20.149 -1.465 15.045 1.00 92.56 86 LEU A CA 1
ATOM 697 C C . LEU A 1 86 ? -20.998 -0.377 14.363 1.00 92.56 86 LEU A C 1
ATOM 699 O O . LEU A 1 86 ? -22.101 -0.099 14.821 1.00 92.56 86 LEU A O 1
ATOM 703 N N . ASP A 1 87 ? -20.492 0.238 13.290 1.00 92.44 87 ASP A N 1
ATOM 704 C CA . ASP A 1 87 ? -21.116 1.362 12.574 1.00 92.44 87 ASP A CA 1
ATOM 705 C C . ASP A 1 87 ? -21.418 2.586 13.466 1.00 92.44 87 ASP A C 1
ATOM 707 O O . ASP A 1 87 ? -22.338 3.364 13.200 1.00 92.44 87 ASP A O 1
ATOM 711 N N . ILE A 1 88 ? -20.620 2.779 14.525 1.00 93.75 88 ILE A N 1
ATOM 712 C CA . ILE A 1 88 ? -20.709 3.938 15.426 1.00 93.75 88 ILE A CA 1
ATOM 713 C C . ILE A 1 88 ? -19.948 5.101 14.781 1.00 93.75 88 ILE A C 1
ATOM 715 O O . ILE A 1 88 ? -18.752 5.293 14.997 1.00 93.75 88 ILE A O 1
ATOM 719 N N . TRP A 1 89 ? -20.653 5.851 13.936 1.00 93.62 89 TRP A N 1
ATOM 720 C CA . TRP A 1 89 ? -20.055 6.865 13.067 1.00 93.62 89 TRP A CA 1
ATOM 721 C C . TRP A 1 89 ? -19.438 8.057 13.798 1.00 93.62 89 TRP A C 1
ATOM 723 O O . TRP A 1 89 ? -18.332 8.455 13.450 1.00 93.62 89 TRP A O 1
ATOM 733 N N . ASP A 1 90 ? -20.125 8.638 14.781 1.00 94.19 90 ASP A N 1
ATOM 734 C CA . ASP A 1 90 ? -19.673 9.897 15.390 1.00 94.19 90 ASP A CA 1
ATOM 735 C C . ASP A 1 90 ? -18.345 9.716 16.147 1.00 94.19 90 ASP A C 1
ATOM 737 O O . ASP A 1 90 ? -17.399 10.477 15.933 1.00 94.19 90 ASP A O 1
ATOM 741 N N . ASP A 1 91 ? -18.233 8.643 16.938 1.00 93.62 91 ASP A N 1
ATOM 742 C CA . ASP A 1 91 ? -16.991 8.266 17.625 1.00 93.62 91 ASP A CA 1
ATOM 743 C C . ASP A 1 91 ? -15.877 7.918 16.625 1.00 93.62 91 ASP A C 1
ATOM 745 O O . ASP A 1 91 ? -14.719 8.295 16.824 1.00 93.62 91 ASP A O 1
ATOM 749 N N . LEU A 1 92 ? -16.214 7.210 15.537 1.00 95.19 92 LEU A N 1
ATOM 750 C CA . LEU A 1 92 ? -15.258 6.868 14.482 1.00 95.19 92 LEU A CA 1
ATOM 751 C C . LEU A 1 92 ? -14.711 8.124 13.813 1.00 95.19 92 LEU A C 1
ATOM 753 O O . LEU A 1 92 ? -13.502 8.229 13.613 1.00 95.19 92 LEU A O 1
ATOM 757 N N . TYR A 1 93 ? -15.593 9.059 13.468 1.00 96.12 93 TYR A N 1
ATOM 758 C CA . TYR A 1 93 ? -15.238 10.279 12.767 1.00 96.12 93 TYR A CA 1
ATOM 759 C C . TYR A 1 93 ? -14.327 11.160 13.617 1.00 96.12 93 TYR A C 1
ATOM 761 O O . TYR A 1 93 ? -13.277 11.580 13.136 1.00 96.12 93 TYR A O 1
ATOM 769 N N . GLU A 1 94 ? -14.671 11.396 14.885 1.00 96.38 94 GLU A N 1
ATOM 770 C CA . GLU A 1 94 ? -13.842 12.221 15.770 1.00 96.38 94 GLU A CA 1
ATOM 771 C C . GLU A 1 94 ? -12.496 11.557 16.086 1.00 96.38 94 GLU A C 1
ATOM 773 O O . GLU A 1 94 ? -11.457 12.223 16.043 1.00 96.38 94 GLU A O 1
ATOM 778 N N . LEU A 1 95 ? -12.471 10.236 16.316 1.00 95.00 95 LEU A N 1
ATOM 779 C CA . LEU A 1 95 ? -11.213 9.517 16.511 1.00 95.00 95 LEU A CA 1
ATOM 780 C C . LEU A 1 95 ? -10.343 9.584 15.250 1.00 95.00 95 LEU A C 1
ATOM 782 O O . LEU A 1 95 ? -9.176 9.960 15.342 1.00 95.00 95 LEU A O 1
ATOM 786 N N . ALA A 1 96 ? -10.893 9.276 14.075 1.00 95.31 96 ALA A N 1
ATOM 787 C CA . ALA A 1 96 ? -10.141 9.301 12.825 1.00 95.31 96 ALA A CA 1
ATOM 788 C C . ALA A 1 96 ? -9.638 10.712 12.507 1.00 95.31 96 ALA A C 1
ATOM 790 O O . ALA A 1 96 ? -8.464 10.885 12.194 1.00 95.31 96 ALA A O 1
ATOM 791 N N . LYS A 1 97 ? -10.480 11.734 12.681 1.00 95.44 97 LYS A N 1
ATOM 792 C CA . LYS A 1 97 ? -10.102 13.141 12.537 1.00 95.44 97 LYS A CA 1
ATOM 793 C C . LYS A 1 97 ? -8.931 13.500 13.450 1.00 95.44 97 LYS A C 1
ATOM 795 O O . LYS A 1 97 ? -7.945 14.046 12.961 1.00 95.44 97 LYS A O 1
ATOM 800 N N . SER A 1 98 ? -8.985 13.137 14.733 1.00 95.06 98 SER A N 1
ATOM 801 C CA . SER A 1 98 ? -7.871 13.380 15.662 1.00 95.06 98 SER A CA 1
ATOM 802 C C . SER A 1 98 ? -6.571 12.699 15.210 1.00 95.06 98 SER A C 1
ATOM 804 O O . SER A 1 98 ? -5.511 13.318 15.240 1.00 95.06 98 SER A O 1
ATOM 806 N N . GLN A 1 99 ? -6.652 11.466 14.698 1.00 93.94 99 GLN A N 1
ATOM 807 C CA . GLN A 1 99 ? -5.493 10.722 14.198 1.00 93.94 99 GLN A CA 1
ATOM 808 C C . GLN A 1 99 ? -4.910 11.354 12.931 1.00 93.94 99 GLN A C 1
ATOM 810 O O . GLN A 1 99 ? -3.703 11.557 12.847 1.00 93.94 99 GLN A O 1
ATOM 815 N N . THR A 1 100 ? -5.759 11.754 11.981 1.00 93.50 100 THR A N 1
ATOM 816 C CA . THR A 1 100 ? -5.316 12.426 10.746 1.00 93.50 100 THR A CA 1
ATOM 817 C C . THR A 1 100 ? -4.702 13.803 10.999 1.00 93.50 100 THR A C 1
ATOM 819 O O . THR A 1 100 ? -3.878 14.251 10.210 1.00 93.50 100 THR A O 1
ATOM 822 N N . GLN A 1 101 ? -5.056 14.473 12.102 1.00 92.44 101 GLN A N 1
ATOM 823 C CA . GLN A 1 101 ? -4.410 15.721 12.520 1.00 92.44 101 GLN A CA 1
ATOM 824 C C . GLN A 1 101 ? -3.015 15.488 13.116 1.00 92.44 101 GLN A C 1
ATOM 826 O O . GLN A 1 101 ? -2.140 16.333 12.949 1.00 92.44 101 GLN A O 1
ATOM 831 N N . ILE A 1 102 ? -2.802 14.360 13.804 1.00 92.19 102 ILE A N 1
ATOM 832 C CA . ILE A 1 102 ? -1.494 13.982 14.363 1.00 92.19 102 ILE A CA 1
ATOM 833 C C . ILE A 1 102 ? -0.564 13.496 13.248 1.00 92.19 102 ILE A C 1
ATOM 835 O O . ILE A 1 102 ? 0.570 13.958 13.138 1.00 92.19 102 ILE A O 1
ATOM 839 N N . ASN A 1 103 ? -1.044 12.563 12.424 1.00 92.75 103 ASN A N 1
ATOM 840 C CA . ASN A 1 103 ? -0.313 12.017 11.290 1.00 92.75 103 ASN A CA 1
ATOM 841 C C . ASN A 1 103 ? -1.223 11.936 10.052 1.00 92.75 103 ASN A C 1
ATOM 843 O O . ASN A 1 103 ? -1.929 10.942 9.864 1.00 92.75 103 ASN A O 1
ATOM 847 N N . PRO A 1 104 ? -1.177 12.943 9.165 1.00 92.50 104 PRO A N 1
ATOM 848 C CA . PRO A 1 104 ? -2.001 12.964 7.960 1.00 92.50 104 PRO A CA 1
ATOM 849 C C . PRO A 1 104 ? -1.648 11.862 6.955 1.00 92.50 104 PRO A C 1
ATOM 851 O O . PRO A 1 104 ? -2.472 11.540 6.102 1.00 92.50 104 PRO A O 1
ATOM 854 N N . ASP A 1 105 ? -0.440 11.293 7.031 1.00 93.19 105 ASP A N 1
ATOM 855 C CA . ASP A 1 105 ? 0.025 10.239 6.121 1.00 93.19 105 ASP A CA 1
ATOM 856 C C . ASP A 1 105 ? -0.343 8.819 6.577 1.00 93.19 105 ASP A C 1
ATOM 858 O O . ASP A 1 105 ? -0.159 7.875 5.804 1.00 93.19 105 ASP A O 1
ATOM 862 N N . ASP A 1 106 ? -0.894 8.638 7.784 1.00 93.25 106 ASP A N 1
ATOM 863 C CA . ASP A 1 106 ? -1.430 7.335 8.183 1.00 93.25 106 ASP A CA 1
ATOM 864 C C . ASP A 1 106 ? -2.668 7.003 7.339 1.00 93.25 106 ASP A C 1
ATOM 866 O O . ASP A 1 106 ? -3.689 7.687 7.385 1.00 93.25 106 ASP A O 1
ATOM 870 N N . TRP A 1 107 ? -2.578 5.932 6.552 1.00 94.00 107 TRP A N 1
ATOM 871 C CA . TRP A 1 107 ? -3.662 5.478 5.684 1.00 94.00 107 TRP A CA 1
ATOM 872 C C . TRP A 1 107 ? -4.818 4.834 6.460 1.00 94.00 107 TRP A C 1
ATOM 874 O O . TRP A 1 107 ? -5.948 4.795 5.972 1.00 94.00 107 TRP A O 1
ATOM 884 N N . THR A 1 108 ? -4.563 4.322 7.667 1.00 93.69 108 THR A N 1
ATOM 885 C CA . THR A 1 108 ? -5.536 3.516 8.417 1.00 93.69 108 THR A CA 1
ATOM 886 C C . THR A 1 108 ? -6.823 4.289 8.741 1.00 93.69 108 THR A C 1
ATOM 888 O O . THR A 1 108 ? -7.906 3.769 8.445 1.00 93.69 108 THR A O 1
ATOM 891 N N . PRO A 1 109 ? -6.764 5.529 9.273 1.00 95.19 109 PRO A N 1
ATOM 892 C CA . PRO A 1 109 ? -7.950 6.346 9.518 1.00 95.19 109 PRO A CA 1
ATOM 893 C C . PRO A 1 109 ? -8.680 6.734 8.229 1.00 95.19 109 PRO A C 1
ATOM 895 O O . PRO A 1 109 ? -9.904 6.615 8.176 1.00 95.19 109 PRO A O 1
ATOM 898 N N . TRP A 1 110 ? -7.950 7.131 7.177 1.00 96.06 110 TRP A N 1
ATOM 899 C CA . TRP A 1 110 ? -8.539 7.502 5.883 1.00 96.06 110 TRP A CA 1
ATOM 900 C C . TRP A 1 110 ? -9.340 6.356 5.279 1.00 96.06 110 TRP A C 1
ATOM 902 O O . TRP A 1 110 ? -10.512 6.525 4.949 1.00 96.06 110 TRP A O 1
ATOM 912 N N . LYS A 1 111 ? -8.742 5.163 5.222 1.00 94.88 111 LYS A N 1
ATOM 913 C CA . LYS A 1 111 ? -9.401 3.962 4.712 1.00 94.88 111 LYS A CA 1
ATOM 914 C C . LYS A 1 111 ? -10.696 3.664 5.469 1.00 94.88 111 LYS A C 1
ATOM 916 O O . LYS A 1 111 ? -11.719 3.394 4.849 1.00 94.88 111 LYS A O 1
ATOM 921 N N . LYS A 1 112 ? -10.674 3.739 6.805 1.00 94.56 112 LYS A N 1
ATOM 922 C CA . LYS A 1 112 ? -11.859 3.463 7.635 1.00 94.56 112 LYS A CA 1
ATOM 923 C C . LYS A 1 112 ? -12.959 4.508 7.452 1.00 94.56 112 LYS A C 1
ATOM 925 O O . LYS A 1 112 ? -14.130 4.135 7.386 1.00 94.56 112 LYS A O 1
ATOM 930 N N . LEU A 1 113 ? -12.599 5.786 7.329 1.00 95.75 113 LEU A N 1
ATOM 931 C CA . LEU A 1 113 ? -13.540 6.865 7.015 1.00 95.75 113 LEU A CA 1
ATOM 932 C C . LEU A 1 113 ? -14.202 6.658 5.650 1.00 95.75 113 LEU A C 1
ATOM 934 O O . LEU A 1 113 ? -15.424 6.742 5.549 1.00 95.75 113 LEU A O 1
ATOM 938 N N . ILE A 1 114 ? -13.416 6.341 4.618 1.00 94.50 114 ILE A N 1
ATOM 939 C CA . ILE A 1 114 ? -13.920 6.068 3.267 1.00 94.50 114 ILE A CA 1
AT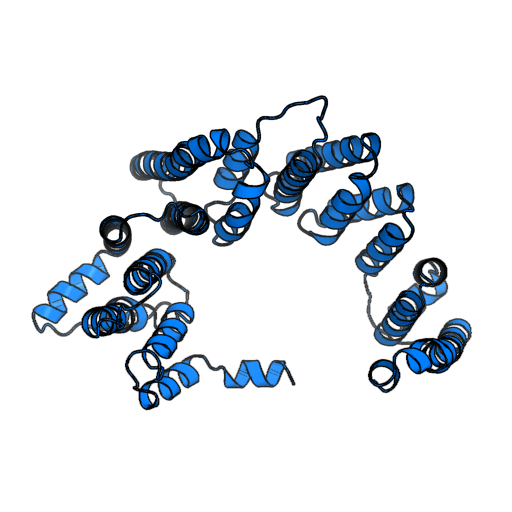OM 940 C C . ILE A 1 114 ? -14.883 4.875 3.314 1.00 94.50 114 ILE A C 1
ATOM 942 O O . ILE A 1 114 ? -16.065 5.051 3.044 1.00 94.50 114 ILE A O 1
ATOM 946 N N . GLU A 1 115 ? -14.442 3.701 3.782 1.00 92.88 115 GLU A N 1
ATOM 947 C CA . GLU A 1 115 ? -15.258 2.472 3.835 1.00 92.88 115 GLU A CA 1
ATOM 948 C C . GLU A 1 115 ? -16.615 2.664 4.542 1.00 92.88 115 GLU A C 1
ATOM 950 O O . GLU A 1 115 ? -17.637 2.138 4.099 1.00 92.88 115 GLU A O 1
ATOM 955 N N . THR A 1 116 ? -16.642 3.410 5.651 1.00 93.19 116 THR A N 1
ATOM 956 C CA . THR A 1 116 ? -17.852 3.586 6.478 1.00 93.19 116 THR A CA 1
ATOM 957 C C . THR A 1 116 ? -18.749 4.739 6.029 1.00 93.19 116 THR A C 1
ATOM 959 O O . THR A 1 116 ? -19.951 4.725 6.319 1.00 93.19 116 THR A O 1
ATOM 962 N N . SER A 1 117 ? -18.199 5.722 5.311 1.00 93.19 117 SER A N 1
ATOM 963 C CA . SER A 1 117 ? -18.958 6.871 4.810 1.00 93.19 117 SER A CA 1
ATOM 964 C C . SER A 1 117 ? -19.787 6.548 3.570 1.00 93.19 117 SER A C 1
ATOM 966 O O . SER A 1 117 ? -20.860 7.118 3.412 1.00 93.19 117 SER A O 1
ATOM 968 N N . LEU A 1 118 ? -19.376 5.578 2.745 1.00 90.19 118 LEU A N 1
ATOM 969 C CA . LEU A 1 118 ? -20.061 5.213 1.492 1.00 90.19 118 LEU A CA 1
ATOM 970 C C . LEU A 1 118 ? -21.515 4.724 1.664 1.00 90.19 118 LEU A C 1
ATOM 972 O O . LEU A 1 118 ? -22.231 4.585 0.678 1.00 90.19 118 LEU A O 1
ATOM 976 N N . LYS A 1 119 ? -21.968 4.469 2.897 1.00 86.88 119 LYS A N 1
ATOM 977 C CA . LYS A 1 119 ? -23.362 4.109 3.209 1.00 86.88 119 LYS A CA 1
ATOM 978 C C . LYS A 1 119 ? -24.327 5.299 3.156 1.00 86.88 119 LYS A C 1
ATOM 980 O O . LYS A 1 119 ? -25.530 5.087 3.034 1.00 86.88 119 LYS A O 1
ATOM 985 N N . ASP A 1 120 ? -23.824 6.523 3.317 1.00 87.94 120 ASP A N 1
ATOM 986 C CA . ASP A 1 120 ? -24.635 7.729 3.485 1.00 87.94 120 ASP A CA 1
ATOM 987 C C . ASP A 1 120 ? -23.934 8.951 2.875 1.00 87.94 120 ASP A C 1
ATOM 989 O O . ASP A 1 120 ? -22.823 9.315 3.264 1.00 87.94 120 ASP A O 1
ATOM 993 N N . ILE A 1 121 ? -24.619 9.631 1.955 1.00 86.69 121 ILE A N 1
ATOM 994 C CA . ILE A 1 121 ? -24.116 10.817 1.252 1.00 86.69 121 ILE A CA 1
ATOM 995 C C . ILE A 1 121 ? -23.706 11.925 2.237 1.00 86.69 121 ILE A C 1
ATOM 997 O O . ILE A 1 121 ? -22.706 12.603 2.012 1.00 86.69 121 ILE A O 1
ATOM 1001 N N . GLN A 1 122 ? -24.395 12.080 3.372 1.00 89.50 122 GLN A N 1
ATOM 1002 C CA . GLN A 1 122 ? -24.017 13.096 4.364 1.00 89.50 122 GLN A CA 1
ATOM 1003 C C . GLN A 1 122 ? -22.661 12.792 5.016 1.00 89.50 122 GLN A C 1
ATOM 1005 O O . GLN A 1 122 ? -21.885 13.702 5.321 1.00 89.50 122 GLN A O 1
ATOM 1010 N N . ARG A 1 123 ? -22.348 11.506 5.228 1.00 92.56 123 ARG A N 1
ATOM 1011 C CA . ARG A 1 123 ? -21.037 11.077 5.735 1.00 92.56 123 ARG A CA 1
ATOM 1012 C C . ARG A 1 123 ? -19.959 11.303 4.682 1.00 92.56 123 ARG A C 1
ATOM 1014 O O . ARG A 1 123 ? -18.883 11.785 5.027 1.00 92.56 123 ARG A O 1
ATOM 1021 N N . VAL A 1 124 ? -20.263 11.008 3.418 1.00 91.69 124 VAL A N 1
ATOM 1022 C CA . VAL A 1 124 ? -19.376 11.278 2.278 1.00 91.69 124 VAL A CA 1
ATOM 1023 C C . VAL A 1 124 ? -18.980 12.755 2.234 1.00 91.69 124 VAL A C 1
ATOM 1025 O O . VAL A 1 124 ? -17.792 13.064 2.188 1.00 91.69 124 VAL A O 1
ATOM 1028 N N . GLU A 1 125 ? -19.950 13.670 2.304 1.00 90.69 125 GLU A N 1
ATOM 1029 C CA . GLU A 1 125 ? -19.692 15.116 2.277 1.00 90.69 125 GLU A CA 1
ATOM 1030 C C . GLU A 1 125 ? -18.814 15.566 3.453 1.00 90.69 125 GLU A C 1
ATOM 1032 O O . GLU A 1 125 ? -17.862 16.327 3.264 1.00 90.69 125 GLU A O 1
ATOM 1037 N N . LYS A 1 126 ? -19.065 15.039 4.662 1.00 93.25 126 LYS A N 1
ATOM 1038 C CA . LYS A 1 126 ? -18.214 15.303 5.834 1.00 93.25 126 LYS A CA 1
ATOM 1039 C C . LYS A 1 126 ? -16.773 14.840 5.609 1.00 93.25 126 LYS A C 1
ATOM 1041 O O . LYS A 1 126 ? -15.849 15.608 5.873 1.00 93.25 126 LYS A O 1
ATOM 1046 N N . VAL A 1 127 ? -16.565 13.623 5.104 1.00 94.81 127 VAL A N 1
ATOM 1047 C CA . VAL A 1 127 ? -15.219 13.082 4.837 1.00 94.81 127 VAL A CA 1
ATOM 1048 C C . VAL A 1 127 ? -14.505 13.877 3.751 1.00 94.81 127 VAL A C 1
ATOM 1050 O O . VAL A 1 127 ? -13.348 14.235 3.942 1.00 94.81 127 VAL A O 1
ATOM 1053 N N . MET A 1 128 ? -15.189 14.224 2.661 1.00 91.88 128 MET A N 1
ATOM 1054 C CA . MET A 1 128 ? -14.614 15.059 1.602 1.00 91.88 128 MET A CA 1
ATOM 1055 C C . MET A 1 128 ? -14.173 16.423 2.140 1.00 91.88 128 MET A C 1
ATOM 1057 O O . MET A 1 128 ? -13.047 16.838 1.887 1.00 91.88 128 MET A O 1
ATOM 1061 N N . SER A 1 129 ? -14.994 17.067 2.978 1.00 93.19 129 SER A N 1
ATOM 1062 C CA . SER A 1 129 ? -14.610 18.335 3.612 1.00 93.19 129 SER A CA 1
ATOM 1063 C C . SER A 1 129 ? -13.371 18.201 4.506 1.00 93.19 129 SER A C 1
ATOM 1065 O O . SER A 1 129 ? -12.512 19.081 4.514 1.00 93.19 129 SER A O 1
ATOM 1067 N N . LEU A 1 130 ? -13.239 17.083 5.229 1.00 95.38 130 LEU A N 1
ATOM 1068 C CA . LEU A 1 130 ? -12.069 16.798 6.056 1.00 95.38 130 LEU A CA 1
ATOM 1069 C C . LEU A 1 130 ? -10.814 16.583 5.199 1.00 95.38 130 LEU A C 1
ATOM 1071 O O . LEU A 1 130 ? -9.748 17.089 5.549 1.00 95.38 130 LEU A O 1
ATOM 1075 N N . ILE A 1 131 ? -10.943 15.861 4.083 1.00 94.88 131 ILE A N 1
ATOM 1076 C CA . ILE A 1 131 ? -9.861 15.640 3.118 1.00 94.88 131 ILE A CA 1
ATOM 1077 C C . ILE A 1 131 ? -9.398 16.974 2.528 1.00 94.88 131 ILE A C 1
ATOM 1079 O O . ILE A 1 131 ? -8.198 17.241 2.515 1.00 94.88 131 ILE A O 1
ATOM 1083 N N . ASP A 1 132 ? -10.323 17.834 2.098 1.00 92.50 132 ASP A N 1
ATOM 1084 C CA . ASP A 1 132 ? -9.985 19.144 1.537 1.00 92.50 132 ASP A CA 1
ATOM 1085 C C . ASP A 1 132 ? -9.259 20.019 2.565 1.00 92.50 132 ASP A C 1
ATOM 1087 O O . ASP A 1 132 ? -8.219 20.604 2.255 1.00 92.50 132 ASP A O 1
ATOM 1091 N N . ILE A 1 133 ? -9.730 20.043 3.818 1.00 94.19 133 ILE A N 1
ATOM 1092 C CA . ILE A 1 133 ? -9.029 20.731 4.911 1.00 94.19 133 ILE A CA 1
ATOM 1093 C C . ILE A 1 133 ? -7.613 20.160 5.067 1.00 94.19 133 ILE A C 1
ATOM 1095 O O . ILE A 1 133 ? -6.655 20.930 5.057 1.00 94.19 133 ILE A O 1
ATOM 1099 N N . ALA A 1 134 ? -7.454 18.837 5.136 1.00 94.50 134 ALA A N 1
ATOM 1100 C CA . ALA A 1 134 ? -6.150 18.195 5.303 1.00 94.50 134 ALA A CA 1
ATOM 1101 C C . ALA A 1 134 ? -5.189 18.457 4.127 1.00 94.50 134 ALA A C 1
ATOM 1103 O O . ALA A 1 134 ? -3.992 18.647 4.341 1.00 94.50 134 ALA A O 1
ATOM 1104 N N . ILE A 1 135 ? -5.693 18.519 2.892 1.00 93.31 135 ILE A N 1
ATOM 1105 C CA . ILE A 1 135 ? -4.902 18.885 1.709 1.00 93.31 135 ILE A CA 1
ATOM 1106 C C . ILE A 1 135 ? -4.476 20.353 1.781 1.00 93.31 135 ILE A C 1
ATOM 1108 O O . ILE A 1 135 ? -3.324 20.669 1.489 1.00 93.31 135 ILE A O 1
ATOM 1112 N N . THR A 1 136 ? -5.370 21.260 2.188 1.00 92.50 136 THR A N 1
ATOM 1113 C CA . THR A 1 136 ? -5.020 22.685 2.314 1.00 92.50 136 THR A CA 1
ATOM 1114 C C . THR A 1 136 ? -4.002 22.942 3.422 1.00 92.50 136 THR A C 1
ATOM 1116 O O . THR A 1 136 ? -3.120 23.782 3.251 1.00 92.50 136 THR A O 1
ATOM 1119 N N . THR A 1 137 ? -4.077 22.213 4.539 1.00 92.94 137 THR A N 1
ATOM 1120 C CA . THR A 1 137 ? -3.112 22.349 5.635 1.00 92.94 137 THR A CA 1
ATOM 1121 C C . THR A 1 137 ? -1.786 21.673 5.309 1.00 92.94 137 THR A C 1
ATOM 1123 O O . THR A 1 137 ? -0.728 22.185 5.682 1.00 92.94 137 THR A O 1
ATOM 1126 N N . HIS A 1 138 ? -1.822 20.522 4.631 1.00 90.38 138 HIS A N 1
ATOM 1127 C CA . HIS A 1 138 ? -0.665 19.658 4.391 1.00 90.38 138 HIS A CA 1
ATOM 1128 C C . HIS A 1 138 ? -0.592 19.204 2.918 1.00 90.38 138 HIS A C 1
ATOM 1130 O O . HIS A 1 138 ? -0.743 18.019 2.617 1.00 90.38 138 HIS A O 1
ATOM 1136 N N . PRO A 1 139 ? -0.312 20.123 1.973 1.00 87.81 139 PRO A N 1
ATOM 1137 C CA . PRO A 1 139 ? -0.415 19.847 0.534 1.00 87.81 139 PRO A CA 1
ATOM 1138 C C . PRO A 1 139 ? 0.590 18.811 0.012 1.00 87.81 139 PRO A C 1
ATOM 1140 O O . PRO A 1 139 ? 0.344 18.183 -1.018 1.00 87.81 139 PRO A O 1
ATOM 1143 N N . TYR A 1 140 ? 1.708 18.622 0.718 1.00 89.69 140 TYR A N 1
ATOM 1144 C CA . TYR A 1 140 ? 2.776 17.682 0.358 1.00 89.69 140 TYR A CA 1
ATOM 1145 C C . TYR A 1 140 ? 2.646 16.311 1.035 1.00 89.69 140 TYR A C 1
ATOM 1147 O O . TYR A 1 140 ? 3.491 15.441 0.806 1.00 89.69 140 TYR A O 1
ATOM 1155 N N . ASN A 1 141 ? 1.606 16.107 1.849 1.00 92.81 141 ASN A N 1
ATOM 1156 C CA . ASN A 1 141 ? 1.325 14.821 2.471 1.00 92.81 141 ASN A CA 1
ATOM 1157 C C . ASN A 1 141 ? 0.580 13.927 1.477 1.00 92.81 141 ASN A C 1
ATOM 1159 O O . ASN A 1 141 ? -0.370 14.337 0.806 1.00 92.81 141 ASN A O 1
ATOM 1163 N N . ARG A 1 142 ? 1.050 12.687 1.366 1.00 92.62 142 ARG A N 1
ATOM 1164 C CA . ARG A 1 142 ? 0.561 11.691 0.411 1.00 92.62 142 ARG A CA 1
ATOM 1165 C C . ARG A 1 142 ? -0.820 11.168 0.808 1.00 92.62 142 ARG A C 1
ATOM 1167 O O . ARG A 1 142 ? -1.663 10.971 -0.064 1.00 92.62 142 ARG A O 1
ATOM 1174 N N . GLY A 1 143 ? -1.051 10.952 2.104 1.00 94.06 143 GLY A N 1
ATOM 1175 C CA . GLY A 1 143 ? -2.268 10.339 2.645 1.00 94.06 143 GLY A CA 1
ATOM 1176 C C . GLY A 1 143 ? -3.565 11.033 2.211 1.00 94.06 143 GLY A C 1
ATOM 1177 O O . GLY A 1 143 ? -4.393 10.381 1.572 1.00 94.06 143 GLY A O 1
ATOM 1178 N N . PRO A 1 144 ? -3.738 12.347 2.461 1.00 94.94 144 PRO A N 1
ATOM 1179 C CA . PRO A 1 144 ? -4.974 13.058 2.125 1.00 94.94 144 PRO A CA 1
ATOM 1180 C C . PRO A 1 144 ? -5.235 13.113 0.615 1.00 94.94 144 PRO A C 1
ATOM 1182 O O . PRO A 1 144 ? -6.366 12.963 0.157 1.00 94.94 144 PRO A O 1
ATOM 1185 N N . GLN A 1 145 ? -4.175 13.272 -0.179 1.00 92.88 145 GLN A N 1
ATOM 1186 C CA . GLN A 1 145 ? -4.270 13.323 -1.636 1.00 92.88 145 GLN A CA 1
ATOM 1187 C C . GLN A 1 145 ? -4.726 11.979 -2.226 1.00 92.88 145 GLN A C 1
ATOM 1189 O O . GLN A 1 145 ? -5.556 11.952 -3.136 1.00 92.88 145 GLN A O 1
ATOM 1194 N N . LEU A 1 146 ? -4.241 10.860 -1.672 1.00 93.31 146 LEU A N 1
ATOM 1195 C CA . LEU A 1 146 ? -4.735 9.528 -2.024 1.00 93.31 146 LEU A CA 1
ATOM 1196 C C . LEU A 1 146 ? -6.152 9.279 -1.526 1.00 93.31 146 LEU A C 1
ATOM 1198 O O . LEU A 1 146 ? -6.944 8.700 -2.263 1.00 93.31 146 LEU A O 1
ATOM 1202 N N . ALA A 1 147 ? -6.493 9.748 -0.324 1.00 94.12 147 ALA A N 1
ATOM 1203 C CA . ALA A 1 147 ? -7.844 9.621 0.213 1.00 94.12 147 ALA A CA 1
ATOM 1204 C C . ALA A 1 147 ? -8.868 10.299 -0.710 1.00 94.12 147 ALA A C 1
ATOM 1206 O O . ALA A 1 147 ? -9.923 9.729 -0.972 1.00 94.12 147 ALA A O 1
ATOM 1207 N N . ARG A 1 148 ? -8.527 11.464 -1.283 1.00 92.38 148 ARG A N 1
ATOM 1208 C CA . ARG A 1 148 ? -9.352 12.156 -2.288 1.00 92.38 148 ARG A CA 1
ATOM 1209 C C . ARG A 1 148 ? -9.600 11.298 -3.532 1.00 92.38 148 ARG A C 1
ATOM 1211 O O . ARG A 1 148 ? -10.740 11.186 -3.980 1.00 92.38 148 ARG A O 1
ATOM 1218 N N . LEU A 1 149 ? -8.545 10.699 -4.088 1.00 90.50 149 LEU A N 1
ATOM 1219 C CA . LEU A 1 149 ? -8.637 9.860 -5.289 1.00 90.50 149 LEU A CA 1
ATOM 1220 C C . LEU A 1 149 ? -9.405 8.557 -5.027 1.00 90.50 149 LEU A C 1
ATOM 1222 O O . LEU A 1 149 ? -10.255 8.183 -5.832 1.00 90.50 149 LEU A O 1
ATOM 1226 N N . ASP A 1 150 ? -9.139 7.894 -3.902 1.00 91.69 150 ASP A N 1
ATOM 1227 C CA . ASP A 1 150 ? -9.797 6.643 -3.513 1.00 91.69 150 ASP A CA 1
ATOM 1228 C C . ASP A 1 150 ? -11.281 6.866 -3.189 1.00 91.69 150 ASP A C 1
ATOM 1230 O O . ASP A 1 150 ? -12.145 6.105 -3.625 1.00 91.69 150 ASP A O 1
ATOM 1234 N N . MET A 1 151 ? -11.613 7.968 -2.509 1.00 91.06 151 MET A N 1
ATOM 1235 C CA . MET A 1 151 ? -13.003 8.354 -2.277 1.00 91.06 151 MET A CA 1
ATOM 1236 C C . MET A 1 151 ? -13.738 8.557 -3.603 1.00 91.06 151 MET A C 1
ATOM 1238 O O . MET A 1 151 ? -14.801 7.980 -3.818 1.00 91.06 151 MET A O 1
ATOM 1242 N N . TYR A 1 152 ? -13.146 9.314 -4.530 1.00 87.94 152 TYR A N 1
ATOM 1243 C CA . TYR A 1 152 ? -13.740 9.553 -5.843 1.00 87.94 152 TYR A CA 1
ATOM 1244 C C . TYR A 1 152 ? -13.937 8.257 -6.648 1.00 87.94 152 TYR A C 1
ATOM 1246 O O . TYR A 1 152 ? -15.005 8.042 -7.221 1.00 87.94 152 TYR A O 1
ATOM 1254 N N . ALA A 1 153 ? -12.944 7.363 -6.647 1.00 86.44 153 ALA A N 1
ATOM 1255 C CA . ALA A 1 153 ? -13.030 6.055 -7.292 1.00 86.44 153 ALA A CA 1
ATOM 1256 C C . ALA A 1 153 ? -14.206 5.216 -6.757 1.00 86.44 153 ALA A C 1
ATOM 1258 O O . ALA A 1 153 ? -14.990 4.669 -7.536 1.00 86.44 153 ALA A O 1
ATOM 1259 N N . ASN A 1 154 ? -14.372 5.159 -5.432 1.00 89.06 154 ASN A N 1
ATOM 1260 C CA . ASN A 1 154 ? -15.472 4.428 -4.801 1.00 89.06 154 ASN A CA 1
ATOM 1261 C C . ASN A 1 154 ? -16.847 5.039 -5.127 1.00 89.06 154 ASN A C 1
ATOM 1263 O O . ASN A 1 154 ? -17.807 4.307 -5.376 1.00 89.06 154 ASN A O 1
ATOM 1267 N N . LEU A 1 155 ? -16.952 6.371 -5.175 1.00 87.50 155 LEU A N 1
ATOM 1268 C CA . LEU A 1 155 ? -18.193 7.064 -5.541 1.00 87.50 155 LEU A CA 1
ATOM 1269 C C . LEU A 1 155 ? -18.624 6.760 -6.977 1.00 87.50 155 LEU A C 1
ATOM 1271 O O . LEU A 1 155 ? -19.797 6.458 -7.212 1.00 87.50 155 LEU A O 1
ATOM 1275 N N . LEU A 1 156 ? -17.674 6.774 -7.918 1.00 82.56 156 LEU A N 1
ATOM 1276 C CA . LEU A 1 156 ? -17.926 6.391 -9.305 1.00 82.56 156 LEU A CA 1
ATOM 1277 C C . LEU A 1 156 ? -18.405 4.943 -9.418 1.00 82.56 156 LEU A C 1
ATOM 1279 O O . LEU A 1 156 ? -19.384 4.675 -10.112 1.00 82.56 156 LEU A O 1
ATOM 1283 N N . GLN A 1 157 ? -17.745 4.016 -8.719 1.00 83.12 157 GLN A N 1
ATOM 1284 C CA . GLN A 1 157 ? -18.098 2.597 -8.759 1.00 83.12 157 GLN A CA 1
ATOM 1285 C C . GLN A 1 157 ? -19.512 2.328 -8.220 1.00 83.12 157 GLN A C 1
ATOM 1287 O O . GLN A 1 157 ? -20.203 1.440 -8.719 1.00 83.12 157 GLN A O 1
ATOM 1292 N N . LEU A 1 158 ? -19.952 3.100 -7.225 1.00 85.31 158 LEU A N 1
ATOM 1293 C CA . LEU A 1 158 ? -21.294 3.004 -6.650 1.00 85.31 158 LEU A CA 1
ATOM 1294 C C . LEU A 1 158 ? -22.355 3.802 -7.426 1.00 85.31 158 LEU A C 1
ATOM 1296 O O . LEU A 1 158 ? -23.530 3.750 -7.065 1.00 85.31 158 LEU A O 1
ATOM 1300 N N . GLY A 1 159 ? -21.973 4.543 -8.472 1.00 79.56 159 GLY A N 1
ATOM 1301 C CA . GLY A 1 159 ? -22.886 5.418 -9.212 1.00 79.56 159 GLY A CA 1
ATOM 1302 C C . GLY A 1 159 ? -23.444 6.567 -8.364 1.00 79.56 159 GLY A C 1
ATOM 1303 O O . GLY A 1 159 ? -24.527 7.079 -8.651 1.00 79.56 159 GLY A O 1
ATOM 1304 N N . MET A 1 160 ? -22.737 6.960 -7.299 1.00 77.75 160 MET A N 1
ATOM 1305 C CA . MET A 1 160 ? -23.147 8.065 -6.437 1.00 77.75 160 MET A CA 1
ATOM 1306 C C . MET A 1 160 ? -22.683 9.385 -7.045 1.00 77.75 160 MET A C 1
ATOM 1308 O O . MET A 1 160 ? -21.489 9.669 -7.127 1.00 77.75 160 MET A O 1
ATOM 1312 N N . HIS A 1 161 ? -23.638 10.210 -7.466 1.00 69.06 161 HIS A N 1
ATOM 1313 C CA . HIS A 1 161 ? -23.350 11.543 -7.980 1.00 69.06 161 HIS A CA 1
ATOM 1314 C C . HIS A 1 161 ? -23.246 12.545 -6.830 1.00 69.06 161 HIS A C 1
ATOM 1316 O O . HIS A 1 161 ? -24.230 12.816 -6.142 1.00 69.06 161 HIS A O 1
ATOM 1322 N N . LEU A 1 162 ? -22.055 13.114 -6.639 1.00 64.12 162 LEU A N 1
ATOM 1323 C CA . LEU A 1 162 ? -21.877 14.274 -5.772 1.00 64.12 162 LEU A CA 1
ATOM 1324 C C . LEU A 1 162 ? -22.460 15.530 -6.425 1.00 64.12 162 LEU A C 1
ATOM 1326 O O . LEU A 1 162 ? -22.437 15.685 -7.645 1.00 64.12 162 LEU A O 1
ATOM 1330 N N . VAL A 1 163 ? -22.916 16.467 -5.591 1.00 57.28 163 VAL A N 1
ATOM 1331 C CA . VAL A 1 163 ? -23.384 17.796 -6.025 1.00 57.28 163 VAL A CA 1
ATOM 1332 C C . VAL A 1 163 ? -22.267 18.573 -6.740 1.00 57.28 163 VAL A C 1
ATOM 1334 O O . VAL A 1 163 ? -22.529 19.334 -7.671 1.00 57.28 163 VAL A O 1
ATOM 1337 N N . TYR A 1 164 ? -21.012 18.335 -6.350 1.00 59.22 164 TYR A N 1
ATOM 1338 C CA . TYR A 1 164 ? -19.826 18.922 -6.962 1.00 59.22 164 TYR A CA 1
ATOM 1339 C C . TYR A 1 164 ? -19.149 17.905 -7.886 1.00 59.22 164 TYR A C 1
ATOM 1341 O O . TYR A 1 164 ? -18.369 17.057 -7.453 1.00 59.22 164 TYR A O 1
ATOM 1349 N N . ASN A 1 165 ? -19.442 17.998 -9.185 1.00 57.72 165 ASN A N 1
ATOM 1350 C CA . ASN A 1 165 ? -18.715 17.262 -10.219 1.00 57.72 165 ASN A CA 1
ATOM 1351 C C . ASN A 1 165 ? -17.314 17.867 -10.390 1.00 57.72 165 ASN A C 1
ATOM 1353 O O . ASN A 1 165 ? -17.085 18.708 -11.260 1.00 57.72 165 ASN A O 1
ATOM 1357 N N . HIS A 1 166 ? -16.369 17.453 -9.551 1.00 67.56 166 HIS A N 1
ATOM 1358 C CA . HIS A 1 166 ? -14.958 17.735 -9.788 1.00 67.56 166 HIS A CA 1
ATOM 1359 C C . HIS A 1 166 ? -14.437 16.901 -10.962 1.00 67.56 166 HIS A C 1
ATOM 1361 O O . HIS A 1 166 ? -14.860 15.761 -11.164 1.00 67.56 166 HIS A O 1
ATOM 1367 N N . ASN A 1 167 ? -13.520 17.478 -11.742 1.00 73.94 167 ASN A N 1
ATOM 1368 C CA . ASN A 1 167 ? -12.868 16.768 -12.833 1.00 73.94 167 ASN A CA 1
ATOM 1369 C C . ASN A 1 167 ? -11.797 15.825 -12.249 1.00 73.94 167 ASN A C 1
ATOM 1371 O O . ASN A 1 167 ? -10.809 16.311 -11.704 1.00 73.94 167 ASN A O 1
ATOM 1375 N N . PRO A 1 168 ? -11.930 14.495 -12.366 1.00 74.38 168 PRO A N 1
ATOM 1376 C CA . PRO A 1 168 ? -10.953 13.563 -11.803 1.00 74.38 168 PRO A CA 1
ATOM 1377 C C . PRO A 1 168 ? -9.542 13.745 -12.360 1.00 74.38 168 PRO A C 1
ATOM 1379 O O . PRO A 1 168 ? -8.559 13.461 -11.676 1.00 74.38 168 PRO A O 1
ATOM 1382 N N . LEU A 1 169 ? -9.438 14.235 -13.598 1.00 75.12 169 LEU A N 1
ATOM 1383 C CA . LEU A 1 169 ? -8.159 14.452 -14.264 1.00 75.12 169 LEU A CA 1
ATOM 1384 C C . LEU A 1 169 ? -7.319 15.489 -13.519 1.00 75.12 169 LEU A C 1
ATOM 1386 O O . LEU A 1 169 ? -6.124 15.280 -13.353 1.00 75.12 169 LEU A O 1
ATOM 1390 N N . THR A 1 170 ? -7.938 16.545 -12.979 1.00 80.75 170 THR A N 1
ATOM 1391 C CA . THR A 1 170 ? -7.192 17.576 -12.245 1.00 80.75 170 THR A CA 1
ATOM 1392 C C . THR A 1 170 ? -6.595 17.015 -10.958 1.00 80.75 170 THR A C 1
ATOM 1394 O O . THR A 1 170 ? -5.467 17.336 -10.616 1.00 80.75 170 THR A O 1
ATOM 1397 N N . PHE A 1 171 ? -7.296 16.106 -10.273 1.00 84.00 171 PHE A N 1
ATOM 1398 C CA . PHE A 1 171 ? -6.764 15.471 -9.063 1.00 84.00 171 PHE A CA 1
ATOM 1399 C C . PHE A 1 171 ? -5.585 14.541 -9.358 1.00 84.00 171 PHE A C 1
ATOM 1401 O O . PHE A 1 171 ? -4.626 14.496 -8.587 1.00 84.00 171 PHE A O 1
ATOM 1408 N N . LEU A 1 172 ? -5.645 13.813 -10.475 1.00 83.56 172 LEU A N 1
ATOM 1409 C CA . LEU A 1 172 ? -4.547 12.965 -10.937 1.00 83.56 172 LEU A CA 1
ATOM 1410 C C . LEU A 1 172 ? -3.332 13.806 -11.357 1.00 83.56 172 LEU A C 1
ATOM 1412 O O . LEU A 1 172 ? -2.202 13.452 -11.023 1.00 83.56 172 LEU A O 1
ATOM 1416 N N . GLU A 1 173 ? -3.560 14.924 -12.051 1.00 79.81 173 GLU A N 1
ATOM 1417 C CA . GLU A 1 173 ? -2.516 15.874 -12.448 1.00 79.81 173 GLU A CA 1
ATOM 1418 C C . GLU A 1 173 ? -1.843 16.522 -11.237 1.00 79.81 173 GLU A C 1
ATOM 1420 O O . GLU A 1 173 ? -0.613 16.538 -11.164 1.00 79.81 173 GLU A O 1
ATOM 1425 N N . ASP A 1 174 ? -2.628 16.998 -10.268 1.00 84.94 174 ASP A N 1
ATOM 1426 C CA . ASP A 1 174 ? -2.122 17.550 -9.011 1.00 84.94 174 ASP A CA 1
ATOM 1427 C C . ASP A 1 174 ? -1.240 16.521 -8.295 1.00 84.94 174 ASP A C 1
ATOM 1429 O O . ASP A 1 174 ? -0.086 16.804 -7.968 1.00 84.94 174 ASP A O 1
ATOM 1433 N N . TYR A 1 175 ? -1.747 15.294 -8.120 1.00 89.00 175 TYR A N 1
ATOM 1434 C CA . TYR A 1 175 ? -1.007 14.221 -7.460 1.00 89.00 175 TYR A CA 1
ATOM 1435 C C . TYR A 1 175 ? 0.308 13.913 -8.176 1.00 89.00 175 TYR A C 1
ATOM 1437 O O . TYR A 1 175 ? 1.368 13.826 -7.549 1.00 89.00 175 TYR A O 1
ATOM 1445 N N . PHE A 1 176 ? 0.257 13.766 -9.502 1.00 86.62 176 PHE A N 1
ATOM 1446 C CA . PHE A 1 176 ? 1.443 13.494 -10.299 1.00 86.62 176 PHE A CA 1
ATOM 1447 C C . PHE A 1 176 ? 2.460 14.626 -10.157 1.00 86.62 176 PHE A C 1
ATOM 1449 O O . PHE A 1 176 ? 3.618 14.365 -9.849 1.00 86.62 176 PHE A O 1
ATOM 1456 N N . ASN A 1 177 ? 2.045 15.883 -10.302 1.00 84.31 177 ASN A N 1
ATOM 1457 C CA . ASN A 1 177 ? 2.948 17.026 -10.197 1.00 84.31 177 ASN A CA 1
ATOM 1458 C C . ASN A 1 177 ? 3.625 17.121 -8.826 1.00 84.31 177 ASN A C 1
ATOM 1460 O O . ASN A 1 177 ? 4.813 17.444 -8.762 1.00 84.31 177 ASN A O 1
ATOM 1464 N N . THR A 1 178 ? 2.908 16.784 -7.754 1.00 87.94 178 THR A N 1
ATOM 1465 C CA . THR A 1 178 ? 3.448 16.803 -6.393 1.00 87.94 178 THR A CA 1
ATOM 1466 C C . THR A 1 178 ? 4.377 15.621 -6.111 1.00 87.94 178 THR A C 1
ATOM 1468 O O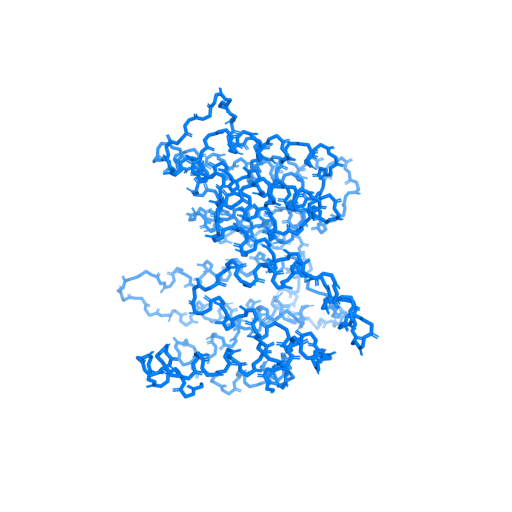 . THR A 1 178 ? 5.409 15.810 -5.470 1.00 87.94 178 THR A O 1
ATOM 1471 N N . PHE A 1 179 ? 4.067 14.409 -6.587 1.00 90.12 179 PHE A N 1
ATOM 1472 C CA . PHE A 1 179 ? 4.753 13.184 -6.146 1.00 90.12 179 PHE A CA 1
ATOM 1473 C C . PHE A 1 179 ? 5.561 12.451 -7.222 1.00 90.12 179 PHE A C 1
ATOM 1475 O O . PHE A 1 179 ? 6.259 11.500 -6.882 1.00 90.12 179 PHE A O 1
ATOM 1482 N N . SER A 1 180 ? 5.540 12.866 -8.493 1.00 85.88 180 SER A N 1
ATOM 1483 C CA . SER A 1 180 ? 6.194 12.141 -9.603 1.00 85.88 180 SER A CA 1
ATOM 1484 C C . SER A 1 180 ? 7.693 11.914 -9.415 1.00 85.88 180 SER A C 1
ATOM 1486 O O . SER A 1 180 ? 8.253 10.992 -9.991 1.00 85.88 180 SER A O 1
ATOM 1488 N N . HIS A 1 181 ? 8.357 12.767 -8.637 1.00 84.19 181 HIS A N 1
ATOM 1489 C CA . HIS A 1 181 ? 9.780 12.639 -8.331 1.00 84.19 181 HIS A CA 1
ATOM 1490 C C . HIS A 1 181 ? 10.087 11.536 -7.305 1.00 84.19 181 HIS A C 1
ATOM 1492 O O . HIS A 1 181 ? 11.251 11.216 -7.080 1.00 84.19 181 HIS A O 1
ATOM 1498 N N . LYS A 1 182 ? 9.061 10.962 -6.665 1.00 88.00 182 LYS A N 1
ATOM 1499 C CA . LYS A 1 182 ? 9.188 9.851 -5.723 1.00 88.00 182 LYS A CA 1
ATOM 1500 C C . LYS A 1 182 ? 8.861 8.533 -6.435 1.00 88.00 182 LYS A C 1
ATOM 1502 O O . LYS A 1 182 ? 7.848 8.462 -7.135 1.00 88.00 182 LYS A O 1
ATOM 1507 N N . PRO A 1 183 ? 9.626 7.452 -6.196 1.00 84.06 183 PRO A N 1
ATOM 1508 C CA . PRO A 1 183 ? 9.411 6.162 -6.860 1.00 84.06 183 PRO A CA 1
ATOM 1509 C C . PRO A 1 183 ? 8.051 5.518 -6.540 1.00 84.06 183 PRO A C 1
ATOM 1511 O O . PRO A 1 183 ? 7.579 4.676 -7.295 1.00 84.06 183 PRO A O 1
ATOM 1514 N N . ILE A 1 184 ? 7.405 5.917 -5.440 1.00 88.31 184 ILE A N 1
ATOM 1515 C CA . ILE A 1 184 ? 6.103 5.392 -5.005 1.00 88.31 184 ILE A CA 1
ATOM 1516 C C . ILE A 1 184 ? 4.932 5.850 -5.891 1.00 88.31 184 ILE A C 1
ATOM 1518 O O . ILE A 1 184 ? 3.948 5.131 -6.021 1.00 88.31 184 ILE A O 1
ATOM 1522 N N . CYS A 1 185 ? 5.050 7.011 -6.548 1.00 90.38 185 CYS A N 1
ATOM 1523 C CA . CYS A 1 185 ? 3.947 7.640 -7.283 1.00 90.38 185 CYS A CA 1
ATOM 1524 C C . CYS A 1 185 ? 3.388 6.747 -8.400 1.00 90.38 185 CYS A C 1
ATOM 1526 O O . CYS A 1 185 ? 2.177 6.709 -8.624 1.00 90.38 185 CYS A O 1
ATOM 1528 N N . SER A 1 186 ? 4.250 5.973 -9.065 1.00 88.12 186 SER A N 1
ATOM 1529 C CA . SER A 1 186 ? 3.808 5.068 -10.122 1.00 88.12 186 SER A CA 1
ATOM 1530 C C . SER A 1 186 ? 2.954 3.927 -9.590 1.00 88.12 186 SER A C 1
ATOM 1532 O O . SER A 1 186 ? 1.952 3.592 -10.215 1.00 88.12 186 SER A O 1
ATOM 1534 N N . MET A 1 187 ? 3.306 3.364 -8.432 1.00 88.38 187 MET A N 1
ATOM 1535 C CA . MET A 1 187 ? 2.511 2.326 -7.775 1.00 88.38 187 MET A CA 1
ATOM 1536 C C . MET A 1 187 ? 1.152 2.868 -7.337 1.00 88.38 187 MET A C 1
ATOM 1538 O O . MET A 1 187 ? 0.149 2.182 -7.497 1.00 88.38 187 MET A O 1
ATOM 1542 N N . ASP A 1 188 ? 1.111 4.104 -6.853 1.00 90.44 188 ASP A N 1
ATOM 1543 C CA . ASP A 1 188 ? -0.118 4.737 -6.380 1.00 90.44 188 ASP A CA 1
ATOM 1544 C C . ASP A 1 188 ? -1.122 4.964 -7.512 1.00 90.44 188 ASP A C 1
ATOM 1546 O O . ASP A 1 188 ? -2.282 4.560 -7.433 1.00 90.44 188 ASP A O 1
ATOM 1550 N N . LEU A 1 189 ? -0.664 5.593 -8.597 1.00 87.31 189 LEU A N 1
ATOM 1551 C CA . LEU A 1 189 ? -1.531 5.969 -9.708 1.00 87.31 189 LEU A CA 1
ATOM 1552 C C . LEU A 1 189 ? -1.848 4.800 -10.646 1.00 87.31 189 LEU A C 1
ATOM 1554 O O . LEU A 1 189 ? -2.918 4.794 -11.255 1.00 87.31 189 LEU A O 1
ATOM 1558 N N . ALA A 1 190 ? -0.961 3.804 -10.764 1.00 83.00 190 ALA A N 1
ATOM 1559 C CA . ALA A 1 190 ? -1.146 2.677 -11.680 1.00 83.00 190 ALA A CA 1
ATOM 1560 C C . ALA A 1 190 ? -2.491 1.963 -11.484 1.00 83.00 190 ALA A C 1
ATOM 1562 O O . ALA A 1 190 ? -3.145 1.632 -12.473 1.00 83.00 190 ALA A O 1
ATOM 1563 N N . TYR A 1 191 ? -2.906 1.755 -10.231 1.00 78.94 191 TYR A N 1
ATOM 1564 C CA . TYR A 1 191 ? -4.159 1.070 -9.905 1.00 78.94 191 TYR A CA 1
ATOM 1565 C C . TYR A 1 191 ? -5.362 2.019 -9.897 1.00 78.94 191 TYR A C 1
ATOM 1567 O O . TYR A 1 191 ? -6.427 1.659 -10.399 1.00 78.94 191 TYR A O 1
ATOM 1575 N N . LEU A 1 192 ? -5.187 3.243 -9.387 1.00 80.50 192 LEU A N 1
ATOM 1576 C CA . LEU A 1 192 ? -6.278 4.210 -9.251 1.00 80.50 192 LEU A CA 1
ATOM 1577 C C . LEU A 1 192 ? -6.793 4.725 -10.597 1.00 80.50 192 LEU A C 1
ATOM 1579 O O . LEU A 1 192 ? -7.987 4.981 -10.727 1.00 80.50 192 LEU A O 1
ATOM 1583 N N . LEU A 1 193 ? -5.941 4.824 -11.623 1.00 79.19 193 LEU A N 1
ATOM 1584 C CA . LEU A 1 193 ? -6.338 5.353 -12.934 1.00 79.19 193 LEU A CA 1
ATOM 1585 C C . LEU A 1 193 ? -7.541 4.629 -13.546 1.00 79.19 193 LEU A C 1
ATOM 1587 O O . LEU A 1 193 ? -8.460 5.280 -14.035 1.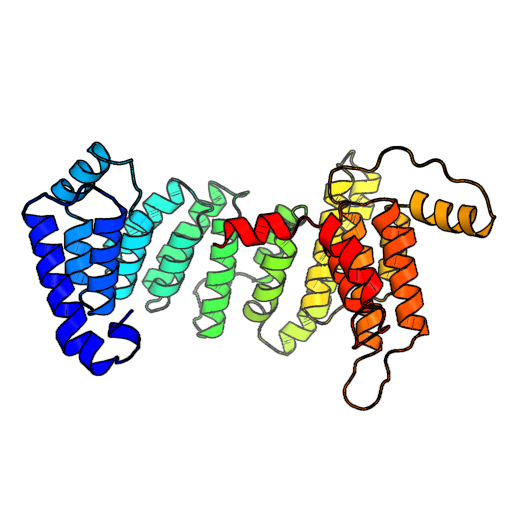00 79.19 193 LEU A O 1
ATOM 1591 N N . ARG A 1 194 ? -7.567 3.293 -13.485 1.00 73.25 194 ARG A N 1
ATOM 1592 C CA . ARG A 1 194 ? -8.675 2.500 -14.047 1.00 73.25 194 ARG A CA 1
ATOM 1593 C C . ARG A 1 194 ? -9.964 2.636 -13.244 1.00 73.25 194 ARG A C 1
ATOM 1595 O O . ARG A 1 194 ? -11.043 2.474 -13.802 1.00 73.25 194 ARG A O 1
ATOM 1602 N N . MET A 1 195 ? -9.848 2.901 -11.945 1.00 75.19 195 MET A N 1
ATOM 1603 C CA . MET A 1 195 ? -10.998 3.054 -11.054 1.00 75.19 195 MET A CA 1
ATOM 1604 C C . MET A 1 195 ? -11.605 4.455 -11.167 1.00 75.19 195 MET A C 1
ATOM 1606 O O . MET A 1 195 ? -12.820 4.610 -11.164 1.00 75.19 195 MET A O 1
ATOM 1610 N N . VAL A 1 196 ? -10.752 5.470 -11.319 1.00 72.44 196 VAL A N 1
ATOM 1611 C CA . VAL A 1 196 ? -11.143 6.876 -11.465 1.00 72.44 196 VAL A CA 1
ATOM 1612 C C . VAL A 1 196 ? -11.644 7.192 -12.884 1.00 72.44 196 VAL A C 1
ATOM 1614 O O . VAL A 1 196 ? -12.440 8.111 -13.060 1.00 72.44 196 VAL A O 1
ATOM 1617 N N . LEU A 1 197 ? -11.223 6.429 -13.901 1.00 71.75 197 LEU A N 1
ATOM 1618 C CA . LEU A 1 197 ? -11.633 6.598 -15.304 1.00 71.75 197 LEU A CA 1
ATOM 1619 C C . LEU A 1 197 ? -12.214 5.287 -15.885 1.00 71.75 197 LEU A C 1
ATOM 1621 O O . LEU A 1 197 ? -11.566 4.635 -16.708 1.00 71.75 197 LEU A O 1
ATOM 1625 N N . PRO A 1 198 ? -13.426 4.871 -15.463 1.00 63.38 198 PRO A N 1
ATOM 1626 C CA . PRO A 1 198 ? -13.956 3.538 -15.763 1.00 63.38 198 PRO A CA 1
ATOM 1627 C C . PRO A 1 198 ? -14.587 3.365 -17.163 1.00 63.38 198 PRO A C 1
ATOM 1629 O O . PRO A 1 198 ? -14.644 2.237 -17.655 1.00 63.38 198 PRO A O 1
ATOM 1632 N N . ASN A 1 199 ? -15.072 4.424 -17.827 1.00 59.62 199 ASN A N 1
ATOM 1633 C CA . ASN A 1 199 ? -15.839 4.288 -19.081 1.00 59.62 199 ASN A CA 1
ATOM 1634 C C . ASN A 1 199 ? -14.958 3.968 -20.301 1.00 59.62 199 ASN A C 1
ATOM 1636 O O . ASN A 1 199 ? -13.856 4.493 -20.423 1.00 59.62 199 ASN A O 1
ATOM 1640 N N . LEU A 1 200 ? -15.477 3.203 -21.275 1.00 49.03 200 LEU A N 1
ATOM 1641 C CA . LEU A 1 200 ? -14.778 2.907 -22.543 1.00 49.03 200 LEU A CA 1
ATOM 1642 C C . LEU A 1 200 ? -14.423 4.180 -23.344 1.00 49.03 200 LEU A C 1
ATOM 1644 O O . LEU A 1 200 ? -13.323 4.276 -23.885 1.00 49.03 200 LEU A O 1
ATOM 1648 N N . ASP A 1 201 ? -15.309 5.181 -23.360 1.00 51.47 201 ASP A N 1
ATOM 1649 C CA . ASP A 1 201 ? -15.047 6.486 -23.989 1.00 51.47 201 ASP A CA 1
ATOM 1650 C C . ASP A 1 201 ? -14.017 7.323 -23.206 1.00 51.47 201 ASP A C 1
ATOM 1652 O O . ASP A 1 201 ? -13.306 8.147 -23.783 1.00 51.47 201 ASP A O 1
ATOM 1656 N N . ASP A 1 202 ? -13.874 7.077 -21.899 1.00 50.19 202 ASP A N 1
ATOM 1657 C CA . ASP A 1 202 ? -12.827 7.673 -21.067 1.00 50.19 202 ASP A CA 1
ATOM 1658 C C . ASP A 1 202 ? -11.510 6.886 -21.157 1.00 50.19 202 ASP A C 1
ATOM 1660 O O . ASP A 1 202 ? -10.452 7.486 -21.025 1.00 50.19 202 ASP A O 1
ATOM 1664 N N . GLN A 1 203 ? -11.514 5.598 -21.518 1.00 48.00 203 GLN A N 1
ATOM 1665 C CA . GLN A 1 203 ? -10.302 4.846 -21.880 1.00 48.00 203 GLN A CA 1
ATOM 1666 C C . GLN A 1 203 ? -9.696 5.323 -23.210 1.00 48.00 203 GLN A C 1
ATOM 1668 O O . GLN A 1 203 ? -8.472 5.356 -23.357 1.00 48.00 203 GLN A O 1
ATOM 1673 N N . ILE A 1 204 ? -10.526 5.810 -24.142 1.00 48.56 204 ILE A N 1
ATOM 1674 C CA . ILE A 1 204 ? -10.053 6.573 -25.309 1.00 48.56 204 ILE A CA 1
ATOM 1675 C C . ILE A 1 204 ? -9.378 7.884 -24.862 1.00 48.56 204 ILE A C 1
ATOM 1677 O O . ILE A 1 204 ? -8.457 8.332 -25.542 1.00 48.56 204 ILE A O 1
ATOM 1681 N N . LYS A 1 205 ? -9.752 8.453 -23.699 1.00 45.69 205 LYS A N 1
ATOM 1682 C CA . LYS A 1 205 ? -9.083 9.599 -23.043 1.00 45.69 205 LYS A CA 1
ATOM 1683 C C . LYS A 1 205 ? -7.924 9.218 -22.104 1.00 45.69 205 LYS A C 1
ATOM 1685 O O . LYS A 1 205 ? -7.077 10.061 -21.822 1.00 45.69 205 LYS A O 1
ATOM 1690 N N . VAL A 1 206 ? -7.810 7.960 -21.678 1.00 49.41 206 VAL A N 1
ATOM 1691 C CA . VAL A 1 206 ? -6.626 7.444 -20.971 1.00 49.41 206 VAL A CA 1
ATOM 1692 C C . VAL A 1 206 ? -5.410 7.481 -21.903 1.00 49.41 206 VAL A C 1
ATOM 1694 O O . VAL A 1 206 ? -4.326 7.817 -21.446 1.00 49.41 206 VAL A O 1
ATOM 1697 N N . ASN A 1 207 ? -5.588 7.270 -23.217 1.00 50.94 207 ASN A N 1
ATOM 1698 C CA . ASN A 1 207 ? -4.552 7.517 -24.236 1.00 50.94 207 ASN A CA 1
ATOM 1699 C C . ASN A 1 207 ? -3.998 8.958 -24.199 1.00 50.94 207 ASN A C 1
ATOM 1701 O O . ASN A 1 207 ? -2.789 9.100 -24.053 1.00 50.94 207 ASN A O 1
ATOM 1705 N N . PRO A 1 208 ? -4.799 10.036 -24.304 1.00 50.97 208 PRO A N 1
ATOM 1706 C CA . PRO A 1 208 ? -4.322 11.402 -24.169 1.00 50.97 208 PRO A CA 1
ATOM 1707 C C . PRO A 1 208 ? -3.961 11.795 -22.740 1.00 50.97 208 PRO A C 1
ATOM 1709 O O . PRO A 1 208 ? -3.161 12.699 -22.637 1.00 50.97 208 PRO A O 1
ATOM 1712 N N . LEU A 1 209 ? -4.441 11.154 -21.664 1.00 51.50 209 LEU A N 1
ATOM 1713 C CA . LEU A 1 209 ? -3.961 11.424 -20.296 1.00 51.50 209 LEU A CA 1
ATOM 1714 C C . LEU A 1 209 ? -2.592 10.792 -20.045 1.00 51.50 209 LEU A C 1
ATOM 1716 O O . LEU A 1 209 ? -1.724 11.444 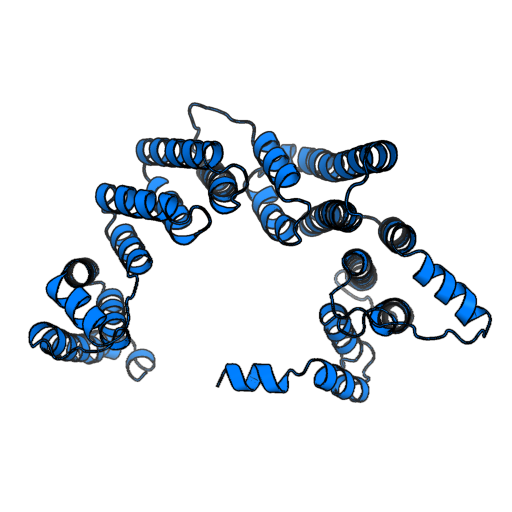-19.499 1.00 51.50 209 LEU A O 1
ATOM 1720 N N . ILE A 1 210 ? -2.360 9.547 -20.455 1.00 55.72 210 ILE A N 1
ATOM 1721 C CA . ILE A 1 210 ? -1.037 8.916 -20.393 1.00 55.72 210 ILE A CA 1
ATOM 1722 C C . ILE A 1 210 ? -0.106 9.607 -21.385 1.00 55.72 210 ILE A C 1
ATOM 1724 O O . ILE A 1 210 ? 1.019 9.936 -21.029 1.00 55.72 210 ILE A O 1
ATOM 1728 N N . SER A 1 211 ? -0.588 9.931 -22.588 1.00 53.81 211 SER A N 1
ATOM 1729 C CA . SER A 1 211 ? 0.157 10.780 -23.519 1.00 53.81 211 SER A CA 1
ATOM 1730 C C . SER A 1 211 ? 0.348 12.184 -22.966 1.00 53.81 211 SER A C 1
ATOM 1732 O O . SER A 1 211 ? 1.376 12.752 -23.260 1.00 53.81 211 SER A O 1
ATOM 1734 N N . PHE A 1 212 ? -0.550 12.742 -22.152 1.00 53.97 212 PHE A N 1
ATOM 1735 C CA . PHE A 1 212 ? -0.383 14.037 -21.485 1.00 53.97 212 PHE A CA 1
ATOM 1736 C C . PHE A 1 212 ? 0.576 13.919 -20.312 1.00 53.97 212 PHE A C 1
ATOM 1738 O O . PHE A 1 212 ? 1.438 14.755 -20.193 1.00 53.97 212 PHE A O 1
ATOM 1745 N N . VAL A 1 213 ? 0.544 12.873 -19.494 1.00 55.88 213 VAL A N 1
ATOM 1746 C CA . VAL A 1 213 ? 1.512 12.639 -18.416 1.00 55.88 213 VAL A CA 1
ATOM 1747 C C . VAL A 1 213 ? 2.906 12.421 -19.010 1.00 55.88 213 VAL A C 1
ATOM 1749 O O . VAL A 1 213 ? 3.876 12.979 -18.506 1.00 55.88 213 VAL A O 1
ATOM 1752 N N . ILE A 1 214 ? 3.014 11.692 -20.125 1.00 54.75 214 ILE A N 1
ATOM 1753 C CA . ILE A 1 214 ? 4.263 11.495 -20.874 1.00 54.75 214 ILE A CA 1
ATOM 1754 C C . ILE A 1 214 ? 4.687 12.784 -21.596 1.00 54.75 214 ILE A C 1
ATOM 1756 O O . ILE A 1 214 ? 5.842 13.176 -21.490 1.00 54.75 214 ILE A O 1
ATOM 1760 N N . LEU A 1 215 ? 3.789 13.474 -22.304 1.00 50.97 215 LEU A N 1
ATOM 1761 C CA . LEU A 1 215 ? 4.080 14.704 -23.054 1.00 50.97 215 LEU A CA 1
ATOM 1762 C C . LEU A 1 215 ? 4.351 15.875 -22.113 1.00 50.97 215 LEU A C 1
ATOM 1764 O O . LEU A 1 215 ? 5.262 16.639 -22.371 1.00 50.97 215 LEU A O 1
ATOM 1768 N N . PHE A 1 216 ? 3.625 16.003 -21.009 1.00 50.62 216 PHE A N 1
ATOM 1769 C CA . PHE A 1 216 ? 3.851 16.983 -19.951 1.00 50.62 216 PHE A CA 1
ATOM 1770 C C . PHE A 1 216 ? 5.126 16.653 -19.186 1.00 50.62 216 PHE A C 1
ATOM 1772 O O . PHE A 1 216 ? 5.878 17.568 -18.888 1.00 50.62 216 PHE A O 1
ATOM 1779 N N . ALA A 1 217 ? 5.449 15.376 -18.932 1.00 51.47 217 ALA A N 1
ATOM 1780 C CA . ALA A 1 217 ? 6.786 15.015 -18.464 1.00 51.47 217 ALA A CA 1
ATOM 1781 C C . ALA A 1 217 ? 7.854 15.451 -19.480 1.00 51.47 217 ALA A C 1
ATOM 1783 O O . ALA A 1 217 ? 8.800 16.107 -19.078 1.00 51.47 217 ALA A O 1
ATOM 1784 N N . LEU A 1 218 ? 7.691 15.192 -20.781 1.00 50.03 218 LEU A N 1
ATOM 1785 C CA . LEU A 1 218 ? 8.652 15.582 -21.825 1.00 50.03 218 LEU A CA 1
ATOM 1786 C C . LEU A 1 218 ? 8.773 17.105 -22.021 1.00 50.03 218 LEU A C 1
ATOM 1788 O O . LEU A 1 218 ? 9.878 17.614 -22.176 1.00 50.03 218 LEU A O 1
ATOM 1792 N N . VAL A 1 219 ? 7.662 17.841 -21.990 1.00 51.06 219 VAL A N 1
ATOM 1793 C CA . VAL A 1 219 ? 7.606 19.308 -22.109 1.00 51.06 219 VAL A CA 1
ATOM 1794 C C . VAL A 1 219 ? 8.182 19.958 -20.857 1.00 51.06 219 VAL A C 1
ATOM 1796 O O . VAL A 1 219 ? 8.987 20.875 -20.973 1.00 51.06 219 VAL A O 1
ATOM 1799 N N . TYR A 1 220 ? 7.835 19.454 -19.670 1.00 47.38 220 TYR A N 1
ATOM 1800 C CA . TYR A 1 220 ? 8.420 19.901 -18.409 1.00 47.38 220 TYR A CA 1
ATOM 1801 C C . TYR A 1 220 ? 9.918 19.591 -18.359 1.00 47.38 220 TYR A C 1
ATOM 1803 O O . TYR A 1 220 ? 10.673 20.435 -17.915 1.00 47.38 220 TYR A O 1
ATOM 1811 N N . ILE A 1 221 ? 10.375 18.445 -18.874 1.00 48.50 221 ILE A N 1
ATOM 1812 C CA . ILE A 1 221 ? 11.804 18.109 -18.989 1.00 48.50 221 ILE A CA 1
ATOM 1813 C C . ILE A 1 221 ? 12.524 19.082 -19.916 1.00 48.50 221 ILE A C 1
ATOM 1815 O O . ILE A 1 221 ? 13.539 19.631 -19.511 1.00 48.50 221 ILE A O 1
ATOM 1819 N N . ASN A 1 222 ? 12.004 19.330 -21.120 1.00 48.97 222 ASN A N 1
ATOM 1820 C CA . ASN A 1 222 ? 12.630 20.267 -22.056 1.00 48.97 222 ASN A CA 1
ATOM 1821 C C . ASN A 1 222 ? 12.677 21.688 -21.476 1.00 48.97 222 ASN A C 1
ATOM 1823 O O . ASN A 1 222 ? 13.705 22.345 -21.555 1.00 48.97 222 ASN A O 1
ATOM 1827 N N . PHE A 1 223 ? 11.601 22.122 -20.816 1.00 43.59 223 PHE A N 1
ATOM 1828 C CA . PHE A 1 223 ? 11.528 23.425 -20.160 1.00 43.59 223 PHE A CA 1
ATOM 1829 C C . PHE A 1 223 ? 12.453 23.528 -18.934 1.00 43.59 223 PHE A C 1
ATOM 1831 O O . PHE A 1 223 ? 13.143 24.523 -18.757 1.00 43.59 223 PHE A O 1
ATOM 1838 N N . VAL A 1 224 ? 12.507 22.501 -18.084 1.00 45.94 224 VAL A N 1
ATOM 1839 C CA . VAL A 1 224 ? 13.327 22.486 -16.861 1.00 45.94 224 VAL A CA 1
ATOM 1840 C C . VAL A 1 224 ? 14.810 22.304 -17.178 1.00 45.94 224 VAL A C 1
ATOM 1842 O O . VAL A 1 224 ? 15.631 22.973 -16.559 1.00 45.94 224 VAL A O 1
ATOM 1845 N N . MET A 1 225 ? 15.161 21.488 -18.177 1.00 47.38 225 MET A N 1
ATOM 1846 C CA . MET A 1 225 ? 16.536 21.379 -18.680 1.00 47.38 225 MET A CA 1
ATOM 1847 C C . MET A 1 225 ? 17.042 22.689 -19.303 1.00 47.38 225 MET A C 1
ATOM 1849 O O . MET A 1 225 ? 18.246 22.926 -19.292 1.00 47.38 225 MET A O 1
ATOM 1853 N N . GLU A 1 226 ? 16.148 23.536 -19.826 1.00 45.84 226 GLU A N 1
ATOM 1854 C CA . GLU A 1 226 ? 16.490 24.865 -20.351 1.00 45.84 226 GLU A CA 1
ATOM 1855 C C . GLU A 1 226 ? 16.515 25.970 -19.278 1.00 45.84 226 GLU A C 1
ATOM 1857 O O . GLU A 1 226 ? 17.204 26.971 -19.469 1.00 45.84 226 GLU A O 1
ATOM 1862 N N . VAL A 1 227 ? 15.783 25.824 -18.162 1.00 42.97 227 VAL A N 1
ATOM 1863 C CA . VAL A 1 227 ? 15.489 26.946 -17.243 1.00 42.97 227 VAL A CA 1
ATOM 1864 C C . VAL A 1 227 ? 15.982 26.749 -15.800 1.00 42.97 227 VAL A C 1
ATOM 1866 O O . VAL A 1 227 ? 16.111 27.745 -15.090 1.00 42.97 227 VAL A O 1
ATOM 1869 N N . ALA A 1 228 ? 16.296 25.536 -15.324 1.00 40.06 228 ALA A N 1
ATOM 1870 C CA . ALA A 1 228 ? 16.595 25.341 -13.900 1.00 40.06 228 ALA A CA 1
ATOM 1871 C C . ALA A 1 228 ? 17.714 24.330 -13.583 1.00 40.06 228 ALA A C 1
ATOM 1873 O O . ALA A 1 228 ? 17.755 23.216 -14.100 1.00 40.06 228 ALA A O 1
ATOM 1874 N N . GLU A 1 229 ? 18.564 24.698 -12.616 1.00 45.34 229 GLU A N 1
ATOM 1875 C CA . GLU A 1 229 ? 19.441 23.808 -11.839 1.00 45.34 229 GLU A CA 1
ATOM 1876 C C . GLU A 1 229 ? 18.600 22.859 -10.954 1.00 45.34 229 GLU A C 1
ATOM 1878 O O . GLU A 1 229 ? 18.620 22.933 -9.727 1.00 45.34 229 GLU A O 1
ATOM 1883 N N . THR A 1 230 ? 17.782 21.989 -11.548 1.00 52.88 230 THR A N 1
ATOM 1884 C CA . THR A 1 230 ? 17.074 20.939 -10.794 1.00 52.88 230 THR A CA 1
ATOM 1885 C C . THR A 1 230 ? 17.895 19.661 -10.736 1.00 52.88 230 THR A C 1
ATOM 1887 O O . THR A 1 230 ? 18.534 19.283 -11.717 1.00 52.88 230 THR A O 1
ATOM 1890 N N . ASP A 1 231 ? 17.818 18.962 -9.605 1.00 67.19 231 ASP A N 1
ATOM 1891 C CA . ASP A 1 231 ? 18.468 17.671 -9.386 1.00 67.19 231 ASP A CA 1
ATOM 1892 C C . ASP A 1 231 ? 18.037 16.646 -10.456 1.00 67.19 231 ASP A C 1
ATOM 1894 O O . ASP A 1 231 ? 16.861 16.290 -10.585 1.00 67.19 231 ASP A O 1
ATOM 1898 N N . LEU A 1 232 ? 19.013 16.179 -11.242 1.00 73.38 232 LEU A N 1
ATOM 1899 C CA . LEU A 1 232 ? 18.859 15.236 -12.352 1.00 73.38 232 LEU A CA 1
ATOM 1900 C C . LEU A 1 232 ? 18.040 13.995 -11.955 1.00 73.38 232 LEU A C 1
ATOM 1902 O O . LEU A 1 232 ? 17.264 13.474 -12.762 1.00 73.38 232 LEU A O 1
ATOM 1906 N N . ASN A 1 233 ? 18.151 13.554 -10.699 1.00 75.19 233 ASN A N 1
ATOM 1907 C CA . ASN A 1 233 ? 17.407 12.408 -10.187 1.00 75.19 233 ASN A CA 1
ATOM 1908 C C . ASN A 1 233 ? 15.892 12.647 -10.157 1.00 75.19 233 ASN A C 1
ATOM 1910 O O . ASN A 1 233 ? 15.131 11.741 -10.500 1.00 75.19 233 ASN A O 1
ATOM 1914 N N . PHE A 1 234 ? 15.432 13.857 -9.817 1.00 79.06 234 PHE A N 1
ATOM 1915 C CA . PHE A 1 234 ? 14.001 14.195 -9.801 1.00 79.06 234 PHE A CA 1
ATOM 1916 C C . PHE A 1 234 ? 13.395 14.069 -11.198 1.00 79.06 234 PHE A C 1
ATOM 1918 O O . PHE A 1 234 ? 12.309 13.507 -11.370 1.00 79.06 234 PHE A O 1
ATOM 1925 N N . THR A 1 235 ? 14.127 14.552 -12.200 1.00 79.50 235 THR A N 1
ATOM 1926 C CA . THR A 1 235 ? 13.746 14.471 -13.610 1.00 79.50 235 THR A CA 1
ATOM 1927 C C . THR A 1 235 ? 13.673 13.022 -14.090 1.00 79.50 235 THR A C 1
ATOM 1929 O O . THR A 1 235 ? 12.677 12.627 -14.705 1.00 79.50 235 THR A O 1
ATOM 1932 N N . ILE A 1 236 ? 14.676 12.204 -13.752 1.00 83.19 236 ILE A N 1
ATOM 1933 C CA . ILE A 1 236 ? 14.690 10.774 -14.083 1.00 83.19 236 ILE A CA 1
ATOM 1934 C C . ILE A 1 236 ? 13.488 10.062 -13.452 1.00 83.19 236 ILE A C 1
ATOM 1936 O O . ILE A 1 236 ? 12.773 9.348 -14.156 1.00 83.19 236 ILE A O 1
ATOM 1940 N N . TYR A 1 237 ? 13.225 10.278 -12.158 1.00 85.25 237 TYR A N 1
ATOM 1941 C CA . TYR A 1 237 ? 12.103 9.644 -11.461 1.00 85.25 237 TYR A CA 1
ATOM 1942 C C . TYR A 1 237 ? 10.750 10.057 -12.030 1.00 85.25 237 TYR A C 1
ATOM 1944 O O . TYR A 1 237 ? 9.909 9.192 -12.265 1.00 85.25 237 TYR A O 1
ATOM 1952 N N . ARG A 1 238 ? 10.552 11.346 -12.324 1.00 84.62 238 ARG A N 1
ATOM 1953 C CA . ARG A 1 238 ? 9.316 11.844 -12.942 1.00 84.62 238 ARG A CA 1
ATOM 1954 C C . ARG A 1 238 ? 9.051 11.176 -14.284 1.00 84.62 238 ARG A C 1
ATOM 1956 O O . ARG A 1 238 ? 7.933 10.732 -14.544 1.00 84.62 238 ARG A O 1
ATOM 1963 N N . HIS A 1 239 ? 10.081 11.072 -15.118 1.00 82.69 239 HIS A N 1
ATOM 1964 C CA . HIS A 1 239 ? 9.958 10.440 -16.421 1.00 82.69 239 HIS A CA 1
ATOM 1965 C C . HIS A 1 239 ? 9.727 8.927 -16.303 1.00 82.69 239 HIS A C 1
ATOM 1967 O O . HIS A 1 239 ? 8.839 8.376 -16.953 1.00 82.69 239 HIS A O 1
ATOM 1973 N N . LEU A 1 240 ? 10.474 8.253 -15.429 1.00 86.38 240 LEU A N 1
ATOM 1974 C CA . LEU A 1 240 ? 10.308 6.828 -15.160 1.00 86.38 240 LEU A CA 1
ATOM 1975 C C . LEU A 1 240 ? 8.902 6.515 -14.631 1.00 86.38 240 LEU A C 1
ATOM 1977 O O . LEU A 1 240 ? 8.280 5.558 -15.089 1.00 86.38 240 LEU A O 1
ATOM 1981 N N . CYS A 1 241 ? 8.390 7.342 -13.717 1.00 87.50 241 CYS A N 1
ATOM 1982 C CA . CYS A 1 241 ? 7.054 7.226 -13.146 1.00 87.50 241 CYS A CA 1
ATOM 1983 C C . CYS A 1 241 ? 5.981 7.238 -14.244 1.00 87.50 241 CYS A C 1
ATOM 1985 O O . CYS A 1 241 ? 5.143 6.338 -14.291 1.00 87.50 241 CYS A O 1
ATOM 1987 N N . ALA A 1 242 ? 6.069 8.178 -15.193 1.00 82.75 242 ALA A N 1
ATOM 1988 C CA . ALA A 1 242 ? 5.161 8.243 -16.338 1.00 82.75 242 ALA A CA 1
ATOM 1989 C C . ALA A 1 242 ? 5.167 6.942 -17.165 1.00 82.75 242 ALA A C 1
ATOM 1991 O O . ALA A 1 242 ? 4.106 6.393 -17.461 1.00 82.75 242 ALA A O 1
ATOM 1992 N N . HIS A 1 243 ? 6.348 6.399 -17.486 1.00 82.94 243 HIS A N 1
ATOM 1993 C CA . HIS A 1 243 ? 6.466 5.141 -18.242 1.00 82.94 243 HIS A CA 1
ATOM 1994 C C . HIS A 1 243 ? 5.966 3.919 -17.464 1.00 82.94 243 HIS A C 1
ATOM 1996 O O . HIS A 1 243 ? 5.381 3.011 -18.055 1.00 82.94 243 HIS A O 1
ATOM 2002 N N . GLN A 1 244 ? 6.173 3.882 -16.147 1.00 87.25 244 GLN A N 1
ATOM 2003 C CA . GLN A 1 244 ? 5.669 2.810 -15.284 1.00 87.25 244 GLN A CA 1
ATOM 2004 C C . GLN A 1 244 ? 4.138 2.824 -15.211 1.00 87.25 244 GLN A C 1
ATOM 2006 O O . GLN A 1 244 ? 3.510 1.779 -15.387 1.00 87.25 244 GLN A O 1
ATOM 2011 N N . ILE A 1 245 ? 3.540 4.005 -15.030 1.00 83.12 245 ILE A N 1
ATOM 2012 C CA . ILE A 1 245 ? 2.085 4.201 -15.050 1.00 83.12 245 ILE A CA 1
ATOM 2013 C C . ILE A 1 245 ? 1.507 3.788 -16.408 1.00 83.12 245 ILE A C 1
ATOM 2015 O O . ILE A 1 245 ? 0.523 3.047 -16.465 1.00 83.12 245 ILE A O 1
ATOM 2019 N N . ALA A 1 246 ? 2.139 4.230 -17.498 1.00 79.31 246 ALA A N 1
ATOM 2020 C CA . ALA A 1 246 ? 1.725 3.910 -18.859 1.00 79.31 246 ALA A CA 1
ATOM 2021 C C . ALA A 1 246 ? 1.740 2.398 -19.109 1.00 79.31 246 ALA A C 1
ATOM 2023 O O . ALA A 1 246 ? 0.756 1.821 -19.574 1.00 79.31 246 ALA A O 1
ATOM 2024 N N . ARG A 1 247 ? 2.831 1.730 -18.718 1.00 81.88 247 ARG A N 1
ATOM 2025 C CA . ARG A 1 247 ? 2.969 0.277 -18.823 1.00 81.88 247 ARG A CA 1
ATOM 2026 C C . ARG A 1 247 ? 1.901 -0.465 -18.024 1.00 81.88 247 ARG A C 1
ATOM 2028 O O . ARG A 1 247 ? 1.277 -1.369 -18.570 1.00 81.88 247 ARG A O 1
ATOM 2035 N N . ALA A 1 248 ? 1.669 -0.088 -16.766 1.00 82.56 248 ALA A N 1
ATOM 2036 C CA . ALA A 1 248 ? 0.652 -0.721 -15.921 1.00 82.56 248 ALA A CA 1
ATOM 2037 C C . ALA A 1 248 ? -0.769 -0.582 -16.501 1.00 82.56 248 ALA A C 1
ATOM 2039 O O . ALA A 1 248 ? -1.651 -1.394 -16.224 1.00 82.56 248 ALA A O 1
ATOM 2040 N N . ASN A 1 249 ? -0.984 0.414 -17.360 1.00 76.38 249 ASN A N 1
ATOM 2041 C CA . ASN A 1 249 ? -2.235 0.663 -18.067 1.00 76.38 249 ASN A CA 1
ATOM 2042 C C . ASN A 1 249 ? -2.216 0.197 -19.533 1.00 76.38 249 ASN A C 1
ATOM 2044 O O . ASN A 1 249 ? -3.027 0.654 -20.331 1.00 76.38 249 ASN A O 1
ATOM 2048 N N . ASN A 1 250 ? -1.337 -0.754 -19.876 1.00 76.06 250 ASN A N 1
ATOM 2049 C CA . ASN A 1 250 ? -1.217 -1.372 -21.204 1.00 76.06 250 ASN A CA 1
ATOM 2050 C C . ASN A 1 250 ? -0.852 -0.398 -22.343 1.00 76.06 250 ASN A C 1
ATOM 2052 O O . ASN A 1 250 ? -1.086 -0.693 -23.512 1.00 76.06 250 ASN A O 1
ATOM 2056 N N . GLN A 1 251 ? -0.234 0.739 -22.021 1.00 73.75 251 GLN A N 1
ATOM 2057 C CA . GLN A 1 251 ? 0.253 1.742 -22.976 1.00 73.75 251 GLN A CA 1
ATOM 2058 C C . GLN A 1 251 ? 1.778 1.877 -22.896 1.00 73.75 251 GLN A C 1
ATOM 2060 O O . GLN A 1 251 ? 2.334 2.968 -22.787 1.00 73.75 251 GLN A O 1
ATOM 2065 N N . GLY A 1 252 ? 2.475 0.740 -22.878 1.00 69.00 252 GLY A N 1
ATOM 2066 C CA . GLY A 1 252 ? 3.931 0.712 -22.767 1.00 69.00 252 GLY A CA 1
ATOM 2067 C C . GLY A 1 252 ? 4.621 1.416 -23.940 1.00 69.00 252 GLY A C 1
ATOM 2068 O O . GLY A 1 252 ? 4.229 1.264 -25.096 1.00 69.00 252 GLY A O 1
ATOM 2069 N N . ALA A 1 253 ? 5.690 2.155 -23.646 1.00 72.56 253 ALA A N 1
ATOM 2070 C CA . ALA A 1 253 ? 6.535 2.743 -24.675 1.00 72.56 253 ALA A CA 1
ATOM 2071 C C . ALA A 1 253 ? 7.318 1.671 -25.450 1.00 72.56 253 ALA A C 1
ATOM 2073 O O . ALA A 1 253 ? 7.622 0.588 -24.939 1.00 72.56 253 ALA A O 1
ATOM 2074 N N . SER A 1 254 ? 7.695 1.997 -26.688 1.00 81.81 254 SER A N 1
ATOM 2075 C CA . SER A 1 254 ? 8.515 1.112 -27.517 1.00 81.81 254 SER A CA 1
ATOM 2076 C C . SER A 1 254 ? 9.869 0.813 -26.857 1.00 81.81 254 SER A C 1
ATOM 2078 O O . SER A 1 254 ? 10.451 1.658 -26.166 1.00 81.81 254 SER A O 1
ATOM 2080 N N . LEU A 1 255 ? 10.421 -0.371 -27.130 1.00 84.06 255 LEU A N 1
ATOM 2081 C CA . LEU A 1 255 ? 11.754 -0.755 -26.655 1.00 84.06 255 LEU A CA 1
ATOM 2082 C C . LEU A 1 255 ? 12.825 0.270 -27.067 1.00 84.06 255 LEU A C 1
ATOM 2084 O O . LEU A 1 255 ? 13.681 0.637 -26.267 1.00 84.06 255 LEU A O 1
ATOM 2088 N N . GLN A 1 256 ? 12.738 0.789 -28.297 1.00 83.88 256 GLN A N 1
ATOM 2089 C CA . GLN A 1 256 ? 13.678 1.785 -28.809 1.00 83.88 256 GLN A CA 1
ATOM 2090 C C . GLN A 1 256 ? 13.621 3.095 -28.015 1.00 83.88 256 GLN A C 1
ATOM 2092 O O . GLN A 1 256 ? 14.668 3.662 -27.708 1.00 83.88 256 GLN A O 1
ATOM 2097 N N . SER A 1 257 ? 12.424 3.576 -27.662 1.00 81.94 257 SER A N 1
ATOM 2098 C CA . SER A 1 257 ? 12.291 4.778 -26.831 1.00 81.94 257 SER A CA 1
ATOM 2099 C C . SER A 1 257 ? 12.878 4.573 -25.438 1.00 81.94 257 SER A C 1
ATOM 2101 O O . SER A 1 257 ? 13.657 5.409 -24.994 1.00 81.94 257 SER A O 1
ATOM 2103 N N . LEU A 1 258 ? 12.588 3.446 -24.777 1.00 84.50 258 LEU A N 1
ATOM 2104 C CA . LEU A 1 258 ? 13.092 3.169 -23.426 1.00 84.50 258 LEU A CA 1
ATOM 2105 C C . LEU A 1 258 ? 14.627 3.120 -23.385 1.00 84.50 258 LEU A C 1
ATOM 2107 O O . LEU A 1 258 ? 15.237 3.712 -22.496 1.00 84.50 258 LEU A O 1
ATOM 2111 N N . LEU A 1 259 ? 15.253 2.497 -24.388 1.00 85.19 259 LEU A N 1
ATOM 2112 C CA . LEU A 1 259 ? 16.712 2.466 -24.515 1.00 85.19 259 LEU A CA 1
ATOM 2113 C C . LEU A 1 259 ? 17.308 3.849 -24.802 1.00 85.19 259 LEU A C 1
ATOM 2115 O O . LEU A 1 259 ? 18.353 4.182 -24.248 1.00 85.19 259 LEU A O 1
ATOM 2119 N N . ARG A 1 260 ? 16.651 4.677 -25.629 1.00 84.25 260 ARG A N 1
ATOM 2120 C CA . ARG A 1 260 ? 17.093 6.064 -25.865 1.00 84.25 260 ARG A CA 1
ATOM 2121 C C . ARG A 1 260 ? 17.113 6.870 -24.572 1.00 84.25 260 ARG A C 1
ATOM 2123 O O . ARG A 1 260 ? 18.079 7.583 -24.338 1.00 84.25 260 ARG A O 1
ATOM 2130 N N . TYR A 1 261 ? 16.093 6.733 -23.727 1.00 82.75 261 TYR A N 1
ATOM 2131 C CA . TYR A 1 261 ? 16.070 7.412 -22.431 1.00 82.75 261 TYR A CA 1
ATOM 2132 C C . TYR A 1 261 ? 17.135 6.873 -21.478 1.00 82.75 261 TYR A C 1
ATOM 2134 O O . TYR A 1 261 ? 17.839 7.659 -20.854 1.00 82.75 261 TYR A O 1
ATOM 2142 N N . TYR A 1 262 ? 17.305 5.550 -21.414 1.00 85.50 262 TYR A N 1
ATOM 2143 C CA . TYR A 1 262 ? 18.346 4.928 -20.599 1.00 85.50 262 TYR A CA 1
ATOM 2144 C C . TYR A 1 262 ? 19.745 5.461 -20.947 1.00 85.50 262 TYR A C 1
ATOM 2146 O O . TYR A 1 262 ? 20.447 5.968 -20.076 1.00 85.50 262 TYR A O 1
ATOM 2154 N N . PHE A 1 263 ? 20.133 5.410 -22.225 1.00 83.75 263 PHE A N 1
ATOM 2155 C CA . PHE A 1 263 ? 21.445 5.899 -22.662 1.00 83.75 263 PHE A CA 1
ATOM 2156 C C . PHE A 1 263 ? 21.550 7.426 -22.683 1.00 83.75 263 PHE A C 1
ATOM 2158 O O . PHE A 1 263 ? 22.649 7.948 -22.549 1.00 83.75 263 PHE A O 1
ATOM 2165 N N . GLY A 1 264 ? 20.430 8.144 -22.811 1.00 81.50 264 GLY A N 1
ATOM 2166 C CA . GLY A 1 264 ? 20.398 9.601 -22.695 1.00 81.50 264 GLY A CA 1
ATOM 2167 C C . GLY A 1 264 ? 20.749 10.084 -21.287 1.00 81.50 264 GLY A C 1
ATOM 2168 O O . GLY A 1 264 ? 21.501 11.041 -21.147 1.00 81.50 264 GLY A O 1
ATOM 2169 N N . TYR A 1 265 ? 20.255 9.400 -20.250 1.00 79.56 265 TYR A N 1
ATOM 2170 C CA . TYR A 1 265 ? 20.584 9.721 -18.856 1.00 79.56 265 TYR A CA 1
ATOM 2171 C C . TYR A 1 265 ? 21.887 9.074 -18.365 1.00 79.56 265 TYR A C 1
ATOM 2173 O O . TYR A 1 265 ? 22.478 9.569 -17.410 1.00 79.56 265 TYR A O 1
ATOM 2181 N N . ALA A 1 266 ? 22.343 7.992 -19.004 1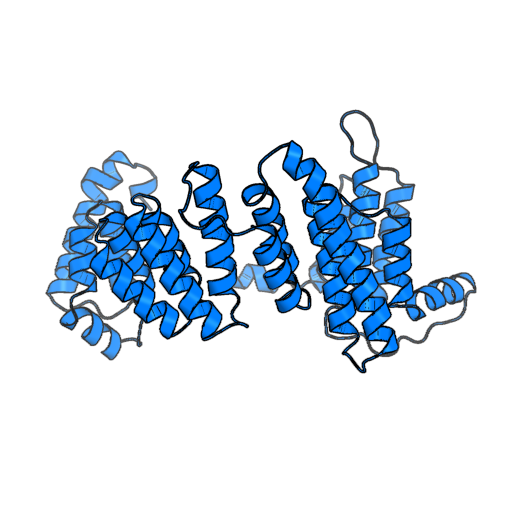.00 79.75 266 ALA A N 1
ATOM 2182 C CA . ALA A 1 266 ? 23.583 7.292 -18.668 1.00 79.75 266 ALA A CA 1
ATOM 2183 C C . ALA A 1 266 ? 24.490 7.107 -19.906 1.00 79.75 266 ALA A C 1
ATOM 2185 O O . ALA A 1 266 ? 24.692 5.970 -20.360 1.00 79.75 266 ALA A O 1
ATOM 2186 N N . PRO A 1 267 ? 25.050 8.197 -20.466 1.00 74.88 267 PRO A N 1
ATOM 2187 C CA . PRO A 1 267 ? 25.871 8.135 -21.677 1.00 74.88 267 PRO A CA 1
ATOM 2188 C C . PRO A 1 267 ? 27.149 7.317 -21.469 1.00 74.88 267 PRO A C 1
ATOM 2190 O O . PRO A 1 267 ? 27.536 6.562 -22.362 1.00 74.88 267 PRO A O 1
ATOM 2193 N N . ASP A 1 268 ? 27.736 7.348 -20.271 1.00 71.06 268 ASP A N 1
ATOM 2194 C CA . ASP A 1 268 ? 28.943 6.585 -19.923 1.00 71.06 268 ASP A CA 1
ATOM 2195 C C . ASP A 1 268 ? 28.750 5.077 -20.123 1.00 71.06 268 ASP A C 1
ATOM 2197 O O . ASP A 1 268 ? 29.649 4.369 -20.578 1.00 71.06 268 ASP A O 1
ATOM 2201 N N . ARG A 1 269 ? 27.533 4.578 -19.870 1.00 74.12 269 ARG A N 1
ATOM 2202 C CA . ARG A 1 269 ? 27.186 3.165 -20.073 1.00 74.12 269 ARG A CA 1
ATOM 2203 C C . ARG A 1 269 ? 27.114 2.808 -21.558 1.00 74.12 269 ARG A C 1
ATOM 2205 O O . ARG A 1 269 ? 27.399 1.673 -21.928 1.00 74.12 269 ARG A O 1
ATOM 2212 N N . SER A 1 270 ? 26.788 3.772 -22.424 1.00 69.06 270 SER A N 1
ATOM 2213 C CA . SER A 1 270 ? 26.869 3.611 -23.883 1.00 69.06 270 SER A CA 1
ATOM 2214 C C . SER A 1 270 ? 28.314 3.659 -24.395 1.00 69.06 270 SER A C 1
ATOM 2216 O O . SER A 1 270 ? 28.687 2.915 -25.303 1.00 69.06 270 SER A O 1
ATOM 2218 N N . GLU A 1 271 ? 29.169 4.475 -23.778 1.00 63.97 271 GLU A N 1
ATOM 2219 C CA . GLU A 1 271 ? 30.583 4.536 -24.135 1.00 63.97 271 GLU A CA 1
ATOM 2220 C C . GLU A 1 271 ? 31.337 3.276 -23.725 1.00 63.97 271 GLU A C 1
ATOM 2222 O O . GLU A 1 271 ? 32.211 2.825 -24.462 1.00 63.97 271 GLU A O 1
ATOM 2227 N N . VAL A 1 272 ? 30.999 2.679 -22.580 1.00 60.75 272 VAL A N 1
ATOM 2228 C CA . VAL A 1 272 ? 31.555 1.388 -22.151 1.00 60.75 272 VAL A CA 1
ATOM 2229 C C . VAL A 1 272 ? 31.160 0.276 -23.119 1.00 60.75 272 VAL A C 1
ATOM 2231 O O . VAL A 1 272 ? 32.013 -0.544 -23.452 1.00 60.75 272 VAL A O 1
ATOM 2234 N N . LEU A 1 273 ? 29.933 0.282 -23.660 1.00 59.22 273 LEU A N 1
ATOM 2235 C CA . LEU A 1 273 ? 29.555 -0.628 -24.752 1.00 59.22 273 LEU A CA 1
ATOM 2236 C C . LEU A 1 273 ? 30.499 -0.474 -25.952 1.00 59.22 273 LEU A C 1
ATOM 2238 O O . LEU A 1 273 ? 31.024 -1.461 -26.461 1.00 59.22 273 LEU A O 1
ATOM 2242 N N . LEU A 1 274 ? 30.773 0.765 -26.367 1.00 60.38 274 LEU A N 1
ATOM 2243 C CA . LEU A 1 274 ? 31.679 1.060 -27.480 1.00 60.38 274 LEU A CA 1
ATOM 2244 C C . LEU A 1 274 ? 33.147 0.725 -27.170 1.00 60.38 274 LEU A C 1
ATOM 2246 O O . LEU A 1 274 ? 33.863 0.291 -28.068 1.00 60.38 274 LEU A O 1
ATOM 2250 N N . LYS A 1 275 ? 33.606 0.925 -25.930 1.00 62.78 275 LYS A N 1
ATOM 2251 C CA . LYS A 1 275 ? 34.986 0.664 -25.482 1.00 62.78 275 LYS A CA 1
ATOM 2252 C C . LYS A 1 275 ? 35.252 -0.832 -25.287 1.00 62.78 275 LYS A C 1
ATOM 2254 O O . LYS A 1 275 ? 36.305 -1.305 -25.702 1.00 62.78 275 LYS A O 1
ATOM 2259 N N . LYS A 1 276 ? 34.287 -1.591 -24.754 1.00 61.69 276 LYS A N 1
ATOM 2260 C CA . LYS A 1 276 ? 34.361 -3.058 -24.629 1.00 61.69 276 LYS A CA 1
ATOM 2261 C C . LYS A 1 276 ? 34.261 -3.773 -25.971 1.00 61.69 276 LYS A C 1
ATOM 2263 O O . LYS A 1 276 ? 34.948 -4.760 -26.167 1.00 61.69 276 LYS A O 1
ATOM 2268 N N . LEU A 1 277 ? 33.479 -3.248 -26.919 1.00 58.16 277 LEU A N 1
ATOM 2269 C CA . LEU A 1 277 ? 33.509 -3.721 -28.312 1.00 58.16 277 LEU A CA 1
ATOM 2270 C C . LEU A 1 277 ? 34.843 -3.420 -29.020 1.00 58.16 277 LEU A C 1
ATOM 2272 O O . LEU A 1 277 ? 35.114 -3.990 -30.072 1.00 58.16 277 LEU A O 1
ATOM 2276 N N . LYS A 1 278 ? 35.655 -2.511 -28.470 1.00 57.25 278 LYS A N 1
ATOM 2277 C CA . LYS A 1 278 ? 36.972 -2.111 -28.986 1.00 57.25 278 LYS A CA 1
ATOM 2278 C C . LYS A 1 278 ? 38.140 -2.661 -28.147 1.00 57.25 278 LYS A C 1
ATOM 2280 O O . LYS A 1 278 ? 39.254 -2.177 -28.316 1.00 57.25 278 LYS A O 1
ATOM 2285 N N . ASP A 1 279 ? 37.895 -3.633 -27.260 1.00 54.69 279 ASP A N 1
ATOM 2286 C CA . ASP A 1 279 ? 38.892 -4.286 -26.390 1.00 54.69 279 ASP A CA 1
ATOM 2287 C C . ASP A 1 279 ? 39.767 -3.323 -25.558 1.00 54.69 279 ASP A C 1
ATOM 2289 O O . ASP A 1 279 ? 40.950 -3.571 -25.321 1.00 54.69 279 ASP A O 1
ATOM 2293 N N . VAL A 1 280 ? 39.203 -2.209 -25.077 1.00 49.44 280 VAL A N 1
ATOM 2294 C CA . VAL A 1 280 ? 39.923 -1.289 -24.178 1.00 49.44 280 VAL A CA 1
ATOM 2295 C C . VAL A 1 280 ? 39.552 -1.580 -22.724 1.00 49.44 280 VAL A C 1
ATOM 2297 O O . VAL A 1 280 ? 38.374 -1.577 -22.366 1.00 49.44 280 VAL A O 1
ATOM 2300 N N . ALA A 1 281 ? 40.564 -1.816 -21.881 1.00 46.09 281 ALA A N 1
ATOM 2301 C CA . ALA A 1 281 ? 40.397 -2.041 -20.447 1.00 46.09 281 ALA A CA 1
ATOM 2302 C C . ALA A 1 281 ? 39.708 -0.837 -19.781 1.00 46.09 281 ALA A C 1
ATOM 2304 O O . ALA A 1 281 ? 40.188 0.294 -19.862 1.00 46.09 281 ALA A O 1
ATOM 2305 N N . VAL A 1 282 ? 38.570 -1.091 -19.134 1.00 50.41 282 VAL A N 1
ATOM 2306 C CA . VAL A 1 282 ? 37.798 -0.087 -18.396 1.00 50.41 282 VAL A CA 1
ATOM 2307 C C . VAL A 1 282 ? 38.165 -0.199 -16.919 1.00 50.41 282 VAL A C 1
ATOM 2309 O O . VAL A 1 282 ? 38.019 -1.266 -16.324 1.00 50.41 282 VAL A O 1
ATOM 2312 N N . ASN A 1 283 ? 38.660 0.894 -16.337 1.00 43.06 283 ASN A N 1
ATOM 2313 C CA . ASN A 1 283 ? 38.922 0.981 -14.904 1.00 43.06 283 ASN A CA 1
ATOM 2314 C C . ASN A 1 283 ? 37.593 1.131 -14.150 1.00 43.06 283 ASN A C 1
ATOM 2316 O O . ASN A 1 283 ? 36.793 2.012 -14.460 1.00 43.06 283 ASN A O 1
ATOM 2320 N N . ASN A 1 284 ? 37.371 0.261 -13.165 1.00 46.19 284 ASN A N 1
ATOM 2321 C CA . ASN A 1 284 ? 36.185 0.263 -12.313 1.00 46.19 284 ASN A CA 1
ATOM 2322 C C . ASN A 1 284 ? 36.350 1.311 -11.209 1.00 46.19 284 ASN A C 1
ATOM 2324 O O . ASN A 1 284 ? 36.815 0.990 -10.115 1.00 46.19 284 ASN A O 1
ATOM 2328 N N . GLU A 1 285 ? 35.988 2.559 -11.485 1.00 43.62 285 GLU A N 1
ATOM 2329 C CA . GLU A 1 285 ? 35.892 3.569 -10.433 1.00 43.62 285 GLU A CA 1
ATOM 2330 C C . GLU A 1 285 ? 34.488 3.568 -9.822 1.00 43.62 285 GLU A C 1
ATOM 2332 O O . GLU A 1 285 ? 33.484 3.752 -10.505 1.00 43.62 285 GLU A O 1
ATOM 2337 N N . THR A 1 286 ? 34.465 3.324 -8.507 1.00 46.47 286 THR A N 1
ATOM 2338 C CA . THR A 1 286 ? 33.361 3.530 -7.553 1.00 46.47 286 THR A CA 1
ATOM 2339 C C . THR A 1 286 ? 32.003 2.950 -7.955 1.00 46.47 286 THR A C 1
ATOM 2341 O O . THR A 1 286 ? 31.206 3.586 -8.637 1.00 46.47 286 THR A O 1
ATOM 2344 N N . THR A 1 287 ? 31.684 1.759 -7.439 1.00 51.31 287 THR A N 1
ATOM 2345 C CA . THR A 1 287 ? 30.311 1.239 -7.468 1.00 51.31 287 THR A CA 1
ATOM 2346 C C . THR A 1 287 ? 29.445 2.063 -6.508 1.00 51.31 287 THR A C 1
ATOM 2348 O O . THR A 1 287 ? 29.711 2.012 -5.301 1.00 51.31 287 THR A O 1
ATOM 2351 N N . PRO A 1 288 ? 28.435 2.814 -6.982 1.00 53.78 288 PRO A N 1
ATOM 2352 C CA . PRO A 1 288 ? 27.505 3.500 -6.098 1.00 53.78 288 PRO A CA 1
ATOM 2353 C C . PRO A 1 288 ? 26.827 2.492 -5.163 1.00 53.78 288 PRO A C 1
ATOM 2355 O O . PRO A 1 288 ? 26.457 1.389 -5.573 1.00 53.78 288 PRO A O 1
ATOM 2358 N N . ILE A 1 289 ? 26.706 2.878 -3.891 1.00 59.78 289 ILE A N 1
ATOM 2359 C CA . ILE A 1 289 ? 26.042 2.081 -2.850 1.00 59.78 289 ILE A CA 1
ATOM 2360 C C . ILE A 1 289 ? 24.514 2.112 -3.053 1.00 59.78 289 ILE A C 1
ATOM 2362 O O . ILE A 1 289 ? 23.821 1.148 -2.733 1.00 59.78 289 ILE A O 1
ATOM 2366 N N . ASP A 1 290 ? 24.002 3.182 -3.664 1.00 64.38 290 ASP A N 1
ATOM 2367 C CA . ASP A 1 290 ? 22.575 3.391 -3.897 1.00 64.38 290 ASP A CA 1
ATOM 2368 C C . ASP A 1 290 ? 22.097 2.855 -5.253 1.00 64.38 290 ASP A C 1
ATOM 2370 O O . ASP A 1 290 ? 22.836 2.779 -6.240 1.00 64.38 290 ASP A O 1
ATOM 2374 N N . LEU A 1 291 ? 20.808 2.504 -5.304 1.00 75.38 291 LEU A N 1
ATOM 2375 C CA . LEU A 1 291 ? 20.120 2.150 -6.544 1.00 75.38 291 LEU A CA 1
ATOM 2376 C C . LEU A 1 291 ? 20.119 3.343 -7.498 1.00 75.38 291 LEU A C 1
ATOM 2378 O O . LEU A 1 291 ? 19.706 4.444 -7.136 1.00 75.38 291 LEU A O 1
ATOM 2382 N N . TYR A 1 292 ? 20.517 3.105 -8.745 1.00 80.75 292 TYR A N 1
ATOM 2383 C CA . TYR A 1 292 ? 20.519 4.151 -9.753 1.00 80.75 292 TYR A CA 1
ATOM 2384 C C . TYR A 1 292 ? 19.139 4.252 -10.425 1.00 80.75 292 TYR A C 1
ATOM 2386 O O . TYR A 1 292 ? 18.695 3.275 -11.036 1.00 80.75 292 TYR A O 1
ATOM 2394 N N . PRO A 1 293 ? 18.451 5.410 -10.379 1.00 81.25 293 PRO A N 1
ATOM 2395 C CA . PRO A 1 293 ? 17.072 5.533 -10.870 1.00 81.25 293 PRO A CA 1
ATOM 2396 C C . PRO A 1 293 ? 16.914 5.176 -12.355 1.00 81.25 293 PRO A C 1
ATOM 2398 O O . PRO A 1 293 ? 15.890 4.634 -12.774 1.00 81.25 293 PRO A O 1
ATOM 2401 N N . VAL A 1 294 ? 17.953 5.427 -13.158 1.00 85.00 294 VAL A N 1
ATOM 2402 C CA . VAL A 1 294 ? 17.967 5.155 -14.604 1.00 85.00 294 VAL A CA 1
ATOM 2403 C C . VAL A 1 294 ? 17.817 3.659 -14.907 1.00 85.00 294 VAL A C 1
ATOM 2405 O O . VAL A 1 294 ? 17.243 3.305 -15.938 1.00 85.00 294 VAL A O 1
ATOM 2408 N N . ASP A 1 295 ? 18.227 2.768 -13.994 1.00 88.00 295 ASP A N 1
ATOM 2409 C CA . ASP A 1 295 ? 18.040 1.316 -14.143 1.00 88.00 295 ASP A CA 1
ATOM 2410 C C . ASP A 1 295 ? 16.566 0.925 -14.268 1.00 88.00 295 ASP A C 1
ATOM 2412 O O . ASP A 1 295 ? 16.250 -0.124 -14.830 1.00 88.00 295 ASP A O 1
ATOM 2416 N N . GLY A 1 296 ? 15.644 1.775 -13.807 1.00 88.19 296 GLY A N 1
ATOM 2417 C CA . GLY A 1 296 ? 14.218 1.593 -14.044 1.00 88.19 296 GLY A CA 1
ATOM 2418 C C . GLY A 1 296 ? 13.877 1.492 -15.535 1.00 88.19 296 GLY A C 1
ATOM 2419 O O . GLY A 1 296 ? 13.082 0.635 -15.921 1.00 88.19 296 GLY A O 1
ATOM 2420 N N . PHE A 1 297 ? 14.523 2.284 -16.401 1.00 89.00 297 PHE A N 1
ATOM 2421 C CA . PHE A 1 297 ? 14.324 2.197 -17.854 1.00 89.00 297 PHE A CA 1
ATOM 2422 C C . PHE A 1 297 ? 14.888 0.901 -18.437 1.00 89.00 297 PHE A C 1
ATOM 2424 O O . PHE A 1 297 ? 14.274 0.312 -19.331 1.00 89.00 297 PHE A O 1
ATOM 2431 N N . LEU A 1 298 ? 16.015 0.416 -17.907 1.00 90.06 298 LEU A N 1
ATOM 2432 C CA . LEU A 1 298 ? 16.574 -0.881 -18.288 1.00 90.06 298 LEU A CA 1
ATOM 2433 C C . LEU A 1 298 ? 15.630 -2.016 -17.883 1.00 90.06 298 LEU A C 1
ATOM 2435 O O . LEU A 1 298 ? 15.348 -2.905 -18.683 1.00 90.06 298 LEU A O 1
ATOM 2439 N N . LEU A 1 299 ? 15.074 -1.959 -16.671 1.00 90.75 299 LEU A N 1
ATOM 2440 C CA . LEU A 1 299 ? 14.108 -2.937 -16.175 1.00 90.75 299 LEU A CA 1
ATOM 2441 C C . LEU A 1 299 ? 12.830 -2.969 -17.018 1.00 90.75 299 LEU A C 1
ATOM 2443 O O . LEU A 1 299 ? 12.361 -4.073 -17.312 1.00 90.75 299 LEU A O 1
ATOM 2447 N N . LEU A 1 300 ? 12.310 -1.802 -17.419 1.00 89.19 300 LEU A N 1
ATOM 2448 C CA . LEU A 1 300 ? 11.163 -1.677 -18.327 1.00 89.19 300 LEU A CA 1
ATOM 2449 C C . LEU A 1 300 ? 11.483 -2.235 -19.721 1.00 89.19 300 LEU A C 1
ATOM 2451 O O . LEU A 1 300 ? 10.671 -2.957 -20.299 1.00 89.19 300 LEU A O 1
ATOM 2455 N N . SER A 1 301 ? 12.683 -1.950 -20.235 1.00 90.19 301 SER A N 1
ATOM 2456 C CA . SER A 1 301 ? 13.165 -2.463 -21.524 1.00 90.19 301 SER A CA 1
ATOM 2457 C C . SER A 1 301 ? 13.266 -3.987 -21.513 1.00 90.19 301 SER A C 1
ATOM 2459 O O . SER A 1 301 ? 12.768 -4.647 -22.422 1.00 90.19 301 SER A O 1
ATOM 2461 N N . LEU A 1 302 ? 13.845 -4.554 -20.450 1.00 89.38 302 LEU A N 1
ATOM 2462 C CA . LEU A 1 302 ? 13.952 -5.998 -20.242 1.00 89.38 302 LEU A CA 1
ATOM 2463 C C . LEU A 1 302 ? 12.579 -6.664 -20.177 1.00 89.38 302 LEU A C 1
ATOM 2465 O O . LEU A 1 302 ? 12.378 -7.705 -20.790 1.00 89.38 302 LEU A O 1
ATOM 2469 N N . SER A 1 303 ? 11.619 -6.081 -19.451 1.00 87.44 303 SER A N 1
ATOM 2470 C CA . SER A 1 303 ? 10.268 -6.649 -19.407 1.00 87.44 303 SER A CA 1
ATOM 2471 C C . SER A 1 303 ? 9.568 -6.574 -20.764 1.00 87.44 303 SER A C 1
ATOM 2473 O O . SER A 1 303 ? 8.962 -7.560 -21.159 1.00 87.44 303 SER A O 1
ATOM 2475 N N . SER A 1 304 ? 9.712 -5.478 -21.523 1.00 85.44 304 SER A N 1
ATOM 2476 C CA . SER A 1 304 ? 9.164 -5.401 -22.886 1.00 85.44 304 SER A CA 1
ATOM 2477 C C . SER A 1 304 ? 9.792 -6.439 -23.820 1.00 85.44 304 SER A C 1
ATOM 2479 O O . SER A 1 304 ? 9.080 -7.074 -24.591 1.00 85.44 304 SER A O 1
ATOM 2481 N N . LEU A 1 305 ? 11.111 -6.643 -23.743 1.00 85.12 305 LEU A N 1
ATOM 2482 C CA . LEU A 1 305 ? 11.817 -7.639 -24.553 1.00 85.12 305 LEU A CA 1
ATOM 2483 C C . LEU A 1 305 ? 11.329 -9.062 -24.241 1.00 85.12 305 LEU A C 1
ATOM 2485 O O . LEU A 1 305 ? 11.040 -9.830 -25.155 1.00 85.12 305 LEU A O 1
ATOM 2489 N N . LEU A 1 306 ? 11.190 -9.398 -22.959 1.00 79.81 306 LEU A N 1
ATOM 2490 C CA . LEU A 1 306 ? 10.763 -10.730 -22.531 1.00 79.81 306 LEU A CA 1
ATOM 2491 C C . LEU A 1 306 ? 9.266 -10.976 -22.786 1.00 79.81 306 LEU A C 1
ATOM 2493 O O . LEU A 1 306 ? 8.894 -12.075 -23.181 1.00 79.81 306 LEU A O 1
ATOM 2497 N N . GLU A 1 307 ? 8.402 -9.969 -22.666 1.00 73.06 307 GLU A N 1
ATOM 2498 C CA . GLU A 1 307 ? 6.968 -10.107 -22.973 1.00 73.06 307 GLU A CA 1
ATOM 2499 C C . GLU A 1 307 ? 6.686 -10.338 -24.461 1.00 73.06 307 GLU A C 1
ATOM 2501 O O . GLU A 1 307 ? 5.772 -11.087 -24.795 1.00 73.06 307 GLU A O 1
ATOM 2506 N N . THR A 1 308 ? 7.497 -9.786 -25.374 1.00 57.72 308 THR A N 1
ATOM 2507 C CA . THR A 1 308 ? 7.351 -10.085 -26.815 1.00 57.72 308 THR A CA 1
ATOM 2508 C C . THR A 1 308 ? 7.601 -11.555 -27.168 1.00 57.72 308 THR A C 1
ATOM 2510 O O . THR A 1 308 ? 7.197 -11.996 -28.240 1.00 57.72 308 THR A O 1
ATOM 2513 N N . SER A 1 309 ? 8.200 -12.334 -26.259 1.00 50.72 309 SER A N 1
ATOM 2514 C CA . SER A 1 309 ? 8.339 -13.790 -26.393 1.00 50.72 309 SER A CA 1
ATOM 2515 C C . SER A 1 309 ? 7.133 -14.584 -25.864 1.00 50.72 309 SER A C 1
ATOM 2517 O O . SER A 1 309 ? 7.138 -15.808 -25.909 1.00 50.72 309 SER A O 1
ATOM 2519 N N . SER A 1 310 ? 6.089 -13.896 -25.385 1.00 47.88 310 SER A N 1
ATOM 2520 C CA . SER A 1 310 ? 4.948 -14.470 -24.671 1.00 47.88 310 SER A CA 1
ATOM 2521 C C . SER A 1 310 ? 3.610 -13.827 -25.092 1.00 47.88 310 SER A C 1
ATOM 2523 O O . SER A 1 310 ? 2.993 -13.080 -24.326 1.00 47.88 310 SER A O 1
ATOM 2525 N N . PRO A 1 311 ? 3.061 -14.187 -26.260 1.00 44.72 311 PRO A N 1
ATOM 2526 C CA . PRO A 1 311 ? 1.620 -14.306 -26.369 1.00 44.72 311 PRO A CA 1
ATOM 2527 C C . PRO A 1 311 ? 1.252 -15.758 -26.670 1.00 44.72 311 PRO A C 1
ATOM 2529 O O . PRO A 1 311 ? 1.775 -16.376 -27.587 1.00 44.72 311 PRO A O 1
ATOM 2532 N N . ALA A 1 312 ? 0.373 -16.278 -25.815 1.00 43.94 312 ALA A N 1
ATOM 2533 C CA . ALA A 1 312 ? -0.503 -17.431 -25.983 1.00 43.94 312 ALA A CA 1
ATOM 2534 C C . ALA A 1 312 ? -0.288 -18.293 -27.248 1.00 43.94 312 ALA A C 1
ATOM 2536 O O . ALA A 1 312 ? -0.645 -17.891 -28.351 1.00 43.94 312 ALA A O 1
ATOM 2537 N N . TYR A 1 313 ? 0.153 -19.530 -26.998 1.00 42.53 313 TYR A N 1
ATOM 2538 C CA . TYR A 1 313 ? 0.313 -20.648 -27.934 1.00 42.53 313 TYR A CA 1
ATOM 2539 C C . TYR A 1 313 ? 1.504 -20.517 -28.900 1.00 42.53 313 TYR A C 1
ATOM 2541 O O . TYR A 1 313 ? 1.461 -19.817 -29.900 1.00 42.53 313 TYR A O 1
ATOM 2549 N N . GLU A 1 314 ? 2.561 -21.275 -28.578 1.00 46.53 314 GLU A N 1
ATOM 2550 C CA . GLU A 1 314 ? 3.720 -21.568 -29.436 1.00 46.53 314 GLU A CA 1
ATOM 2551 C C . GLU A 1 314 ? 4.644 -20.383 -29.770 1.00 46.53 314 GLU A C 1
ATOM 2553 O O . GLU A 1 314 ? 4.887 -20.061 -30.928 1.00 46.53 314 GLU A O 1
ATOM 2558 N N . CYS A 1 315 ? 5.277 -19.786 -28.759 1.00 45.25 315 CYS A N 1
ATOM 2559 C CA . CYS A 1 315 ? 6.538 -19.081 -28.988 1.00 45.25 315 CYS A CA 1
ATOM 2560 C C . CYS A 1 315 ? 7.573 -19.568 -27.977 1.00 45.25 315 CYS A C 1
ATOM 2562 O O . CYS A 1 315 ? 7.528 -19.245 -26.792 1.00 45.25 315 CYS A O 1
ATOM 2564 N N . SER A 1 316 ? 8.478 -20.428 -28.442 1.00 53.69 316 SER A N 1
ATOM 2565 C CA . SER A 1 316 ? 9.662 -20.838 -27.695 1.00 53.69 316 SER A CA 1
ATOM 2566 C C . SER A 1 316 ? 10.449 -19.592 -27.302 1.00 53.69 316 SER A C 1
ATOM 2568 O O . SER A 1 316 ? 10.779 -18.790 -28.180 1.00 53.69 316 SER A O 1
ATOM 2570 N N . PHE A 1 317 ? 10.781 -19.450 -26.018 1.00 63.16 317 PHE A N 1
ATOM 2571 C CA . PHE A 1 317 ? 11.751 -18.464 -25.556 1.00 63.16 317 PHE A CA 1
ATOM 2572 C C . PHE A 1 317 ? 12.944 -18.418 -26.519 1.00 63.16 317 PHE A C 1
ATOM 2574 O O . PHE A 1 317 ? 13.633 -19.415 -26.745 1.00 63.16 317 PHE A O 1
ATOM 2581 N N . SER A 1 318 ? 13.155 -17.263 -27.145 1.00 74.12 318 SER A N 1
ATOM 2582 C CA . SER A 1 318 ? 14.242 -17.091 -28.097 1.00 74.12 318 SER A CA 1
ATOM 2583 C C . SER A 1 318 ? 15.546 -17.035 -27.309 1.00 74.12 318 SER A C 1
ATOM 2585 O O . SER A 1 318 ? 15.784 -16.080 -26.566 1.00 74.12 318 SER A O 1
ATOM 2587 N N . LEU A 1 319 ? 16.419 -18.030 -27.494 1.00 77.94 319 LEU A N 1
ATOM 2588 C CA . LEU A 1 319 ? 17.763 -18.034 -26.905 1.00 77.94 319 LEU A CA 1
ATOM 2589 C C . LEU A 1 319 ? 18.481 -16.693 -27.148 1.00 77.94 319 LEU A C 1
ATOM 2591 O O . LEU A 1 319 ? 19.133 -16.170 -26.250 1.00 77.94 319 LEU A O 1
ATOM 2595 N N . GLY A 1 320 ? 18.288 -16.085 -28.325 1.00 81.94 320 GLY A N 1
ATOM 2596 C CA . GLY A 1 320 ? 18.812 -14.756 -28.649 1.00 81.94 320 GLY A CA 1
ATOM 2597 C C . GLY A 1 320 ? 18.278 -13.648 -27.733 1.00 81.94 320 GLY A C 1
ATOM 2598 O O . GLY A 1 320 ? 19.061 -12.839 -27.240 1.00 81.94 320 GLY A O 1
ATOM 2599 N N . THR A 1 321 ? 16.972 -13.629 -27.441 1.00 82.25 321 THR A N 1
ATOM 2600 C CA . THR A 1 321 ? 16.385 -12.674 -26.477 1.00 82.25 321 THR A CA 1
ATOM 2601 C C . THR A 1 321 ? 16.877 -12.908 -25.050 1.00 82.25 321 THR A C 1
ATOM 2603 O O . THR A 1 321 ? 17.116 -11.943 -24.321 1.00 82.25 321 THR A O 1
ATOM 2606 N N . GLY A 1 322 ? 17.108 -14.167 -24.672 1.00 82.62 322 GLY A N 1
ATOM 2607 C CA . GLY A 1 322 ? 17.696 -14.539 -23.389 1.00 82.62 322 GLY A CA 1
ATOM 2608 C C . GLY A 1 322 ? 19.132 -14.059 -23.228 1.00 82.62 322 GLY A C 1
ATOM 2609 O O . GLY A 1 322 ? 19.450 -13.384 -22.252 1.00 82.62 322 GLY A O 1
ATOM 2610 N N . LEU A 1 323 ? 19.986 -14.339 -24.214 1.00 84.56 323 LEU A N 1
ATOM 2611 C CA . LEU A 1 323 ? 21.384 -13.901 -24.227 1.00 84.56 323 LEU A CA 1
ATOM 2612 C C . LEU A 1 323 ? 21.508 -12.372 -24.268 1.00 84.56 323 LEU A C 1
ATOM 2614 O O . LEU A 1 323 ? 22.338 -11.807 -23.558 1.00 84.56 323 LEU A O 1
ATOM 2618 N N . LEU A 1 324 ? 20.655 -11.689 -25.038 1.00 86.62 324 LEU A N 1
ATOM 2619 C CA . LEU A 1 324 ? 20.616 -10.226 -25.060 1.00 86.62 324 LEU A CA 1
ATOM 2620 C C . LEU A 1 324 ? 20.200 -9.656 -23.697 1.00 86.62 324 LEU A C 1
ATOM 2622 O O . LEU A 1 324 ? 20.819 -8.713 -23.209 1.00 86.62 324 LEU A O 1
ATOM 2626 N N . SER A 1 325 ? 19.196 -10.261 -23.058 1.00 86.75 325 SER A N 1
ATOM 2627 C CA . SER A 1 325 ? 18.753 -9.875 -21.714 1.00 86.75 325 SER A CA 1
ATOM 2628 C C . SER A 1 325 ? 19.847 -10.098 -20.667 1.00 86.75 325 SER A C 1
ATOM 2630 O O . SER A 1 325 ? 20.067 -9.227 -19.827 1.00 86.75 325 SER A O 1
ATOM 2632 N N . LEU A 1 326 ? 20.578 -11.218 -20.740 1.00 86.25 326 LEU A N 1
ATOM 2633 C CA . LEU A 1 326 ? 21.745 -11.469 -19.889 1.00 86.25 326 LEU A CA 1
ATOM 2634 C C . LEU A 1 326 ? 22.818 -10.403 -20.081 1.00 86.25 326 LEU A C 1
ATOM 2636 O O . LEU A 1 326 ? 23.332 -9.869 -19.100 1.00 86.25 326 LEU A O 1
ATOM 2640 N N . TYR A 1 327 ? 23.139 -10.080 -21.333 1.00 86.38 327 TYR A N 1
ATOM 2641 C CA . TYR A 1 327 ? 24.127 -9.061 -21.658 1.00 86.38 327 TYR A CA 1
ATOM 2642 C C . TYR A 1 327 ? 23.728 -7.699 -21.078 1.00 86.38 327 TYR A C 1
ATOM 2644 O O . TYR A 1 327 ? 24.532 -7.041 -20.420 1.00 86.38 327 TYR A O 1
ATOM 2652 N N . TRP A 1 328 ? 22.464 -7.304 -21.239 1.00 88.31 328 TRP A N 1
ATOM 2653 C CA . TRP A 1 328 ? 21.938 -6.062 -20.672 1.00 88.31 328 TRP A CA 1
ATOM 2654 C C . TRP A 1 328 ? 21.989 -6.045 -19.147 1.00 88.31 328 TRP A C 1
ATOM 2656 O O . TRP A 1 328 ? 22.398 -5.053 -18.551 1.00 88.31 328 TRP A O 1
ATOM 2666 N N . ILE A 1 329 ? 21.614 -7.137 -18.491 1.00 85.88 329 ILE A N 1
ATOM 2667 C CA . ILE A 1 329 ? 21.627 -7.183 -17.030 1.00 85.88 329 ILE A CA 1
ATOM 2668 C C . ILE A 1 329 ? 23.058 -7.176 -16.495 1.00 85.88 329 ILE A C 1
ATOM 2670 O O . ILE A 1 329 ? 23.349 -6.427 -15.569 1.00 85.88 329 ILE A O 1
ATOM 2674 N N . TYR A 1 330 ? 23.947 -7.992 -17.058 1.00 83.12 330 TYR A N 1
ATOM 2675 C CA . TYR A 1 330 ? 25.287 -8.189 -16.518 1.00 83.12 330 TYR A CA 1
ATOM 2676 C C . TYR A 1 330 ? 26.230 -7.035 -16.874 1.00 83.12 330 TYR A C 1
ATOM 2678 O O . TYR A 1 330 ? 26.804 -6.428 -15.976 1.00 83.12 330 TYR A O 1
ATOM 2686 N N . ILE A 1 331 ? 26.342 -6.701 -18.164 1.00 81.12 331 ILE A N 1
ATOM 2687 C CA . ILE A 1 331 ? 27.317 -5.724 -18.674 1.00 81.12 331 ILE A CA 1
ATOM 2688 C C . ILE A 1 331 ? 26.796 -4.292 -18.557 1.00 81.12 331 ILE A C 1
ATOM 2690 O O . ILE A 1 331 ? 27.528 -3.391 -18.172 1.00 81.12 331 ILE A O 1
ATOM 2694 N N . ILE A 1 332 ? 25.524 -4.059 -18.884 1.00 81.62 332 ILE A N 1
ATOM 2695 C CA . ILE A 1 332 ? 24.973 -2.694 -18.909 1.00 81.62 332 ILE A CA 1
ATOM 2696 C C . ILE A 1 332 ? 24.460 -2.264 -17.524 1.00 81.62 332 ILE A C 1
ATOM 2698 O O . ILE A 1 332 ? 24.499 -1.075 -17.204 1.00 81.62 332 ILE A O 1
ATOM 2702 N N . GLY A 1 333 ? 23.976 -3.213 -16.716 1.00 83.44 333 GLY A N 1
ATOM 2703 C CA . GLY A 1 333 ? 23.420 -2.970 -15.384 1.00 83.44 333 GLY A CA 1
ATOM 2704 C C . GLY A 1 333 ? 24.401 -3.261 -14.244 1.00 83.44 333 GLY A C 1
ATOM 2705 O O . GLY A 1 333 ? 24.989 -2.351 -13.670 1.00 83.44 333 GLY A O 1
ATOM 2706 N N . LEU A 1 334 ? 24.564 -4.538 -13.887 1.00 83.00 334 LEU A N 1
ATOM 2707 C CA . LEU A 1 334 ? 25.204 -4.987 -12.642 1.00 83.00 334 LEU A CA 1
ATOM 2708 C C . LEU A 1 334 ? 26.689 -4.631 -12.508 1.00 83.00 334 LEU A C 1
ATOM 2710 O O . LEU A 1 334 ? 27.156 -4.494 -11.380 1.00 83.00 334 LEU A O 1
ATOM 2714 N N . GLU A 1 335 ? 27.430 -4.462 -13.603 1.00 79.06 335 GLU A N 1
ATOM 2715 C CA . GLU A 1 335 ? 28.805 -3.943 -13.534 1.00 79.06 335 GLU A CA 1
ATOM 2716 C C . GLU A 1 335 ? 28.870 -2.519 -12.968 1.00 79.06 335 GLU A C 1
ATOM 2718 O O . GLU A 1 335 ? 29.813 -2.183 -12.256 1.00 79.06 335 GLU A O 1
ATOM 2723 N N . HIS A 1 336 ? 27.846 -1.705 -13.230 1.00 74.75 336 HIS A N 1
ATOM 2724 C CA . HIS A 1 336 ? 27.758 -0.331 -12.744 1.00 74.75 336 HIS A CA 1
ATOM 2725 C C . HIS A 1 336 ? 26.970 -0.227 -11.436 1.00 74.75 336 HIS A C 1
ATOM 2727 O O . HIS A 1 336 ? 27.314 0.564 -10.567 1.00 74.75 336 HIS A O 1
ATOM 2733 N N . THR A 1 337 ? 25.925 -1.037 -11.266 1.00 77.44 337 THR A N 1
ATOM 2734 C CA . THR A 1 337 ? 25.042 -1.032 -10.089 1.00 77.44 337 THR A CA 1
ATOM 2735 C C . THR A 1 337 ? 24.981 -2.421 -9.481 1.00 77.44 337 THR A C 1
ATOM 2737 O O . THR A 1 337 ? 23.978 -3.137 -9.563 1.00 77.44 337 THR A O 1
ATOM 2740 N N . ASN A 1 338 ? 26.091 -2.817 -8.866 1.00 77.50 338 ASN A N 1
ATOM 2741 C CA . ASN A 1 338 ? 26.294 -4.162 -8.334 1.00 77.50 338 ASN A CA 1
ATOM 2742 C C . ASN A 1 338 ? 25.253 -4.549 -7.263 1.00 77.50 338 ASN A C 1
ATOM 2744 O O . ASN A 1 338 ? 24.946 -5.730 -7.101 1.00 77.50 338 ASN A O 1
ATOM 2748 N N . LEU A 1 339 ? 24.669 -3.572 -6.566 1.00 80.19 339 LEU A N 1
ATOM 2749 C CA . LEU A 1 339 ? 23.678 -3.778 -5.504 1.00 80.19 339 LEU A CA 1
ATOM 2750 C C . LEU A 1 339 ? 22.221 -3.773 -6.001 1.00 80.19 339 LEU A C 1
ATOM 2752 O O . LEU A 1 339 ? 21.297 -3.917 -5.202 1.00 80.19 339 LEU A O 1
ATOM 2756 N N . ASN A 1 340 ? 21.980 -3.646 -7.313 1.00 84.94 340 ASN A N 1
ATOM 2757 C CA . ASN A 1 340 ? 20.620 -3.632 -7.846 1.00 84.94 340 ASN A CA 1
ATOM 2758 C C . ASN A 1 340 ? 19.958 -5.017 -7.753 1.00 84.94 340 ASN A C 1
ATOM 2760 O O . ASN A 1 340 ? 20.118 -5.884 -8.617 1.00 84.94 340 ASN A O 1
ATOM 2764 N N . HIS A 1 341 ? 19.182 -5.215 -6.687 1.00 86.44 341 HIS A N 1
ATOM 2765 C CA . HIS A 1 341 ? 18.521 -6.480 -6.393 1.00 86.44 341 HIS A CA 1
ATOM 2766 C C . HIS A 1 341 ? 17.448 -6.851 -7.427 1.00 86.44 341 HIS A C 1
ATOM 2768 O O . HIS A 1 341 ? 17.297 -8.029 -7.740 1.00 86.44 341 HIS A O 1
ATOM 2774 N N . HIS A 1 342 ? 16.757 -5.879 -8.033 1.00 87.94 342 HIS A N 1
ATOM 2775 C CA . HIS A 1 342 ? 15.774 -6.155 -9.085 1.00 87.94 342 HIS A CA 1
ATOM 2776 C C . HIS A 1 342 ? 16.424 -6.779 -10.326 1.00 87.94 342 HIS A C 1
ATOM 2778 O O . HIS A 1 342 ? 15.905 -7.753 -10.877 1.00 87.94 342 HIS A O 1
ATOM 2784 N N . LEU A 1 343 ? 17.579 -6.255 -10.748 1.00 88.56 343 LEU A N 1
ATOM 2785 C CA . LEU A 1 343 ? 18.347 -6.816 -11.862 1.00 88.56 343 LEU A CA 1
ATOM 2786 C C . LEU A 1 343 ? 18.873 -8.219 -11.532 1.00 88.56 343 LEU A C 1
ATOM 2788 O O . LEU A 1 343 ? 18.786 -9.113 -12.372 1.00 88.56 343 LEU A O 1
ATOM 2792 N N . ARG A 1 344 ? 19.342 -8.446 -10.299 1.00 88.56 344 ARG A N 1
ATOM 2793 C CA . ARG A 1 344 ? 19.788 -9.771 -9.828 1.00 88.56 344 ARG A CA 1
ATOM 2794 C C . ARG A 1 344 ? 18.664 -10.800 -9.815 1.00 88.56 344 ARG A C 1
ATOM 2796 O O . ARG A 1 344 ? 18.862 -11.911 -10.290 1.00 88.56 344 ARG A O 1
ATOM 2803 N N . ILE A 1 345 ? 17.482 -10.436 -9.321 1.00 88.75 345 ILE A N 1
ATOM 2804 C CA . ILE A 1 345 ? 16.320 -11.334 -9.310 1.00 88.75 345 ILE A CA 1
ATOM 2805 C C . ILE A 1 345 ? 15.912 -11.689 -10.746 1.00 88.75 345 ILE A C 1
ATOM 2807 O O . ILE A 1 345 ? 15.690 -12.863 -11.045 1.00 88.75 345 ILE A O 1
ATOM 2811 N N . LYS A 1 346 ? 15.890 -10.712 -11.668 1.00 87.56 346 LYS A N 1
ATOM 2812 C CA . LYS A 1 346 ? 15.651 -10.989 -13.096 1.00 87.56 346 LYS A CA 1
ATOM 2813 C C . LYS A 1 346 ? 16.727 -11.894 -13.703 1.00 87.56 346 LYS A C 1
ATOM 2815 O O . LYS A 1 346 ? 16.391 -12.769 -14.494 1.00 87.56 346 LYS A O 1
ATOM 2820 N N . LEU A 1 347 ? 17.991 -11.722 -13.315 1.00 88.62 347 LEU A N 1
ATOM 2821 C CA . LEU A 1 347 ? 19.093 -12.581 -13.749 1.00 88.62 347 LEU A CA 1
ATOM 2822 C C . LEU A 1 347 ? 18.892 -14.032 -13.292 1.00 88.62 347 LEU A C 1
ATOM 2824 O O . LEU A 1 347 ? 18.999 -14.948 -14.101 1.00 88.62 347 LEU A O 1
ATOM 2828 N N . CYS A 1 348 ? 18.543 -14.235 -12.018 1.00 87.62 348 CYS A N 1
ATOM 2829 C CA . CYS A 1 348 ? 18.216 -15.557 -11.484 1.00 87.62 348 CYS A CA 1
ATOM 2830 C C . CYS A 1 348 ? 17.042 -16.195 -12.235 1.00 87.62 348 CYS A C 1
ATOM 2832 O O . CYS A 1 348 ? 17.095 -17.383 -12.540 1.00 87.62 348 CYS A O 1
ATOM 2834 N N . ASN A 1 349 ? 16.016 -15.408 -12.579 1.00 86.62 349 ASN A N 1
ATOM 2835 C CA . ASN A 1 349 ? 14.886 -15.902 -13.362 1.00 86.62 349 ASN A CA 1
ATOM 2836 C C . ASN A 1 349 ? 15.328 -16.389 -14.754 1.00 86.62 349 ASN A C 1
ATOM 2838 O O . ASN A 1 349 ? 14.952 -17.480 -15.162 1.00 86.62 349 ASN A O 1
ATOM 2842 N N . LEU A 1 350 ? 16.196 -15.645 -15.451 1.00 85.88 350 LEU A N 1
ATOM 2843 C CA . LEU A 1 350 ? 16.730 -16.056 -16.761 1.00 85.88 350 LEU A CA 1
ATOM 2844 C C . LEU A 1 350 ? 17.592 -17.325 -16.701 1.00 85.88 350 LEU A C 1
ATOM 2846 O O . LEU A 1 350 ? 17.649 -18.069 -17.675 1.00 85.88 350 LEU A O 1
ATOM 2850 N N . TYR A 1 351 ? 18.263 -17.580 -15.578 1.00 85.88 351 TYR A N 1
ATOM 2851 C CA . TYR A 1 351 ? 19.043 -18.803 -15.367 1.00 85.88 351 TYR A CA 1
ATOM 2852 C C . TYR A 1 351 ? 18.204 -20.017 -14.962 1.00 85.88 351 TYR A C 1
ATOM 2854 O O . TYR A 1 351 ? 18.740 -21.127 -14.920 1.00 85.88 351 TYR A O 1
ATOM 2862 N N . SER A 1 352 ? 16.915 -19.832 -14.672 1.00 83.88 352 SER A N 1
ATOM 2863 C CA . SER A 1 352 ? 16.029 -20.928 -14.285 1.00 83.88 352 SER A CA 1
ATOM 2864 C C . SER A 1 352 ? 15.829 -21.942 -15.421 1.00 83.88 352 SER A C 1
ATOM 2866 O O . SER A 1 352 ? 16.166 -21.693 -16.586 1.00 83.88 352 SER A O 1
ATOM 2868 N N . SER A 1 353 ? 15.285 -23.108 -15.063 1.00 70.44 353 SER A N 1
ATOM 2869 C CA . SER A 1 353 ? 14.997 -24.220 -15.982 1.00 70.44 353 SER A CA 1
ATOM 2870 C C . SER A 1 353 ? 14.111 -23.821 -17.157 1.00 70.44 353 SER A C 1
ATOM 2872 O O . SER A 1 353 ? 14.221 -24.410 -18.228 1.00 70.44 353 SER A O 1
ATOM 2874 N N . ASP A 1 354 ? 13.268 -22.810 -16.959 1.00 71.44 354 ASP A N 1
ATOM 2875 C CA . ASP A 1 354 ? 12.231 -22.416 -17.910 1.00 71.44 354 ASP A CA 1
ATOM 2876 C C . ASP A 1 354 ? 12.782 -21.506 -19.022 1.00 71.44 354 ASP A C 1
ATOM 2878 O O . ASP A 1 354 ? 12.103 -21.248 -20.015 1.00 71.44 354 ASP A O 1
ATOM 2882 N N . PHE A 1 355 ? 14.026 -21.038 -18.871 1.00 78.31 355 PHE A N 1
ATOM 2883 C CA . PHE A 1 355 ? 14.694 -20.129 -19.796 1.00 78.31 355 PHE A CA 1
ATOM 2884 C C . PHE A 1 355 ? 16.019 -20.719 -20.297 1.00 78.31 355 PHE A C 1
ATOM 2886 O O . PHE A 1 355 ? 16.033 -21.478 -21.263 1.00 78.31 355 PHE A O 1
ATOM 2893 N N . LEU A 1 356 ? 17.151 -20.368 -19.676 1.00 81.44 356 LEU A N 1
ATOM 2894 C CA . LEU A 1 356 ? 18.481 -20.777 -20.147 1.00 81.44 356 LEU A CA 1
ATOM 2895 C C . LEU A 1 356 ? 18.981 -22.085 -19.530 1.00 81.44 356 LEU A C 1
ATOM 2897 O O . LEU A 1 356 ? 19.981 -22.618 -20.004 1.00 81.44 356 LEU A O 1
ATOM 2901 N N . ASN A 1 357 ? 18.298 -22.599 -18.502 1.00 83.19 357 ASN A N 1
ATOM 2902 C CA . ASN A 1 357 ? 18.636 -23.846 -17.819 1.00 83.19 357 ASN A CA 1
ATOM 2903 C C . ASN A 1 357 ? 20.095 -23.888 -17.313 1.00 83.19 357 ASN A C 1
ATOM 2905 O O . ASN A 1 357 ? 20.815 -24.868 -17.502 1.00 83.19 357 ASN A O 1
ATOM 2909 N N . CYS A 1 358 ? 20.522 -22.810 -16.646 1.00 85.81 358 CYS A N 1
ATOM 2910 C CA . CYS A 1 358 ? 21.856 -22.659 -16.055 1.00 85.81 358 CYS A CA 1
ATOM 2911 C C . CYS A 1 358 ? 21.767 -22.459 -14.527 1.00 85.81 358 CYS A C 1
ATOM 2913 O O . CYS A 1 358 ? 22.207 -21.423 -14.017 1.00 85.81 358 CYS A O 1
ATOM 2915 N N . PRO A 1 359 ? 21.209 -23.419 -13.764 1.00 83.56 359 PRO A N 1
ATOM 2916 C CA . PRO A 1 359 ? 20.918 -23.231 -12.341 1.00 83.56 359 PRO A CA 1
ATOM 2917 C C . PRO A 1 359 ? 22.173 -23.007 -11.485 1.00 83.56 359 PRO A C 1
ATOM 2919 O O . PRO A 1 359 ? 22.109 -22.338 -10.455 1.00 83.56 359 PRO A O 1
ATOM 2922 N N . GLU A 1 360 ? 23.332 -23.499 -11.926 1.00 86.31 360 GLU A N 1
ATOM 2923 C CA . GLU A 1 360 ? 24.622 -23.308 -11.250 1.00 86.31 360 GLU A CA 1
ATOM 2924 C C . GLU A 1 360 ? 25.000 -21.824 -11.105 1.00 86.31 360 GLU A C 1
ATOM 2926 O O . GLU A 1 360 ? 25.654 -21.432 -10.138 1.00 86.31 360 GLU A O 1
ATOM 2931 N N . LEU A 1 361 ? 24.535 -20.973 -12.027 1.00 85.94 361 LEU A N 1
ATOM 2932 C CA . LEU A 1 361 ? 24.805 -19.534 -12.018 1.00 85.94 361 LEU A CA 1
ATOM 2933 C C . LEU A 1 361 ? 23.864 -18.745 -11.096 1.00 85.94 361 LEU A C 1
ATOM 2935 O O . LEU A 1 361 ? 24.101 -17.559 -10.865 1.00 85.94 361 LEU A O 1
ATOM 2939 N N . ILE A 1 362 ? 22.821 -19.377 -10.546 1.00 85.44 362 ILE A N 1
ATOM 2940 C CA . ILE A 1 362 ? 21.854 -18.736 -9.643 1.00 85.44 362 ILE A CA 1
ATOM 2941 C C . ILE A 1 362 ? 22.467 -18.532 -8.256 1.00 85.44 362 ILE A C 1
ATOM 2943 O O . ILE A 1 362 ? 22.382 -17.439 -7.693 1.00 85.44 362 ILE A O 1
ATOM 2947 N N . LEU A 1 363 ? 23.109 -19.566 -7.707 1.00 84.00 363 LEU A N 1
ATOM 2948 C CA . LEU A 1 363 ? 23.595 -19.574 -6.323 1.00 84.00 363 LEU A CA 1
ATOM 2949 C C . LEU A 1 363 ? 24.571 -18.416 -6.013 1.00 84.00 363 LEU A C 1
ATOM 2951 O O . LEU A 1 363 ? 24.329 -17.705 -5.035 1.00 84.00 363 LEU A O 1
ATOM 2955 N N . PRO A 1 364 ? 25.560 -18.092 -6.874 1.00 86.19 364 PRO A N 1
ATOM 2956 C CA . PRO A 1 364 ? 26.428 -16.929 -6.670 1.00 86.19 364 PRO A CA 1
ATOM 2957 C C . PRO A 1 364 ? 25.688 -15.584 -6.660 1.00 86.19 364 PRO A C 1
ATOM 2959 O O . PRO A 1 364 ? 26.155 -14.622 -6.050 1.00 86.19 364 PRO A O 1
ATOM 2962 N N . GLN A 1 365 ? 24.556 -15.478 -7.364 1.00 84.69 365 GLN A N 1
ATOM 2963 C CA . GLN A 1 365 ? 23.760 -14.248 -7.391 1.00 84.69 365 GLN A CA 1
ATOM 2964 C C . GLN A 1 365 ? 22.870 -14.127 -6.154 1.00 84.69 365 GLN A C 1
ATOM 2966 O O . GLN A 1 365 ? 22.711 -13.017 -5.648 1.00 84.69 365 GLN A O 1
ATOM 2971 N N . LEU A 1 366 ? 22.333 -15.246 -5.649 1.00 81.94 366 LEU A N 1
ATOM 2972 C CA . LEU A 1 366 ? 21.548 -15.291 -4.412 1.00 81.94 366 LEU A CA 1
ATOM 2973 C C . LEU A 1 366 ? 22.405 -15.025 -3.171 1.00 81.94 366 LEU A C 1
ATOM 2975 O O . LEU A 1 366 ? 21.955 -14.317 -2.272 1.00 81.94 366 LEU A O 1
ATOM 2979 N N . ASP A 1 367 ? 23.642 -15.529 -3.129 1.00 81.88 367 ASP A N 1
ATOM 2980 C CA . ASP A 1 367 ? 24.562 -15.243 -2.020 1.00 81.88 367 ASP A CA 1
ATOM 2981 C C . ASP A 1 367 ? 24.871 -13.738 -1.926 1.00 81.88 367 ASP A C 1
ATOM 2983 O O . ASP A 1 367 ? 24.897 -13.181 -0.832 1.00 81.88 367 ASP A O 1
ATOM 2987 N N . LYS A 1 368 ? 24.996 -13.048 -3.070 1.00 82.31 368 LYS A N 1
ATOM 2988 C CA . LYS A 1 368 ? 25.165 -11.583 -3.130 1.00 82.31 368 LYS A CA 1
ATOM 2989 C C . LYS A 1 368 ? 23.921 -10.786 -2.722 1.00 82.31 368 LYS A C 1
ATOM 2991 O O . LYS A 1 368 ? 24.036 -9.588 -2.496 1.00 82.31 368 LYS A O 1
ATOM 2996 N N . LEU A 1 369 ? 22.743 -11.412 -2.678 1.00 79.25 369 LEU A N 1
ATOM 2997 C CA . LEU A 1 369 ? 21.507 -10.792 -2.187 1.00 79.25 369 LEU A CA 1
ATOM 2998 C C . LEU A 1 369 ? 21.335 -10.950 -0.669 1.00 79.25 369 LEU A C 1
ATOM 3000 O O . LEU A 1 369 ? 20.340 -10.475 -0.134 1.00 79.25 369 LEU A O 1
ATOM 3004 N N . GLU A 1 370 ? 22.249 -11.654 0.009 1.00 77.62 370 GLU A N 1
ATOM 3005 C CA . GLU A 1 370 ? 22.201 -11.919 1.454 1.00 77.62 370 GLU A CA 1
ATOM 3006 C C . GLU A 1 370 ? 20.854 -12.492 1.945 1.00 77.62 370 GLU A C 1
ATOM 3008 O O . GLU A 1 370 ? 20.488 -12.354 3.111 1.00 77.62 370 GLU A O 1
ATOM 3013 N N . ILE A 1 371 ? 20.126 -13.217 1.081 1.00 71.50 371 ILE A N 1
ATOM 3014 C CA . ILE A 1 371 ? 18.776 -13.758 1.359 1.00 71.50 371 ILE A CA 1
ATOM 3015 C C . ILE A 1 371 ? 18.746 -14.620 2.630 1.00 71.50 371 ILE A C 1
ATOM 3017 O O . ILE A 1 371 ? 17.723 -14.704 3.308 1.00 71.50 371 ILE A O 1
ATOM 3021 N N . LYS A 1 372 ? 19.885 -15.218 3.000 1.00 63.59 372 LYS A N 1
ATOM 3022 C CA . LYS A 1 372 ? 20.044 -15.960 4.255 1.00 63.59 372 LYS A CA 1
ATOM 3023 C C . LYS A 1 372 ? 19.638 -15.118 5.474 1.00 63.59 372 LYS A C 1
ATOM 3025 O O . LYS A 1 372 ? 18.953 -15.647 6.337 1.00 63.59 372 LYS A O 1
ATOM 3030 N N . GLN A 1 373 ? 19.969 -13.826 5.528 1.00 61.06 373 GLN A N 1
ATOM 3031 C CA . GLN A 1 373 ? 19.598 -12.950 6.651 1.00 61.06 373 GLN A CA 1
ATOM 3032 C C . GLN A 1 373 ? 18.086 -12.652 6.698 1.00 61.06 373 GLN A C 1
ATOM 3034 O O . GLN A 1 373 ? 17.505 -12.607 7.779 1.00 61.06 373 GLN A O 1
ATOM 3039 N N . LEU A 1 374 ? 17.424 -12.528 5.540 1.00 55.78 374 LEU A N 1
ATOM 3040 C CA . LEU A 1 374 ? 15.968 -12.321 5.441 1.00 55.78 374 LEU A CA 1
ATOM 3041 C C . LEU A 1 374 ? 15.161 -13.535 5.932 1.00 55.78 374 LEU A C 1
ATOM 3043 O O . LEU A 1 374 ? 14.115 -13.378 6.563 1.00 55.78 374 LEU A O 1
ATOM 3047 N N . LEU A 1 375 ? 15.658 -14.750 5.686 1.00 52.41 375 LEU A N 1
ATOM 3048 C CA . LEU A 1 375 ? 15.030 -15.983 6.177 1.00 52.41 375 LEU A CA 1
ATOM 3049 C C . LEU A 1 375 ? 15.190 -16.164 7.697 1.00 52.41 375 LEU A C 1
ATOM 3051 O O . LEU A 1 375 ? 14.331 -16.775 8.321 1.00 52.41 375 LEU A O 1
ATOM 3055 N N . PHE A 1 376 ? 16.238 -15.599 8.307 1.00 47.34 376 PHE A N 1
ATOM 3056 C CA . PHE A 1 376 ? 16.407 -15.608 9.767 1.00 47.34 376 PHE A CA 1
ATOM 3057 C C . PHE A 1 376 ? 15.550 -14.564 10.498 1.00 47.34 376 PHE A C 1
ATOM 3059 O O . PHE A 1 376 ? 15.304 -14.733 11.682 1.00 47.34 376 PHE A O 1
ATOM 3066 N N . LEU A 1 377 ? 15.082 -13.508 9.821 1.00 43.69 377 LEU A N 1
ATOM 3067 C CA . LEU A 1 377 ? 14.153 -12.515 10.390 1.00 43.69 377 LEU A CA 1
ATOM 3068 C C . LEU A 1 377 ? 12.680 -12.961 10.353 1.00 43.69 377 LEU A C 1
ATOM 3070 O O . LEU A 1 377 ? 11.828 -12.305 10.947 1.00 43.69 377 LEU A O 1
ATOM 3074 N N . SER A 1 378 ? 12.372 -14.039 9.626 1.00 36.44 378 SER A N 1
ATOM 3075 C CA . SER A 1 378 ? 11.014 -14.579 9.446 1.00 36.44 378 SER A CA 1
ATOM 3076 C C . SER A 1 378 ? 10.768 -15.909 10.179 1.00 36.44 378 SER A C 1
ATOM 3078 O O . SER A 1 378 ? 9.691 -16.492 10.038 1.00 36.44 378 SER A O 1
ATOM 3080 N N . LEU A 1 379 ? 11.741 -16.353 10.982 1.00 32.62 379 LEU A N 1
ATOM 3081 C CA . LEU A 1 379 ? 11.660 -17.437 11.968 1.00 32.62 379 LEU A CA 1
ATOM 3082 C C . LEU A 1 379 ? 11.796 -16.841 13.369 1.00 32.62 379 LEU A C 1
ATOM 3084 O O . LEU A 1 379 ? 11.113 -17.359 14.281 1.00 32.62 379 LEU A O 1
#

Organism: Schistosoma bovis (NCBI:txid6184)

Radius of gyration: 26.79 Å; chains: 1; bounding box: 65×55×68 Å

Sequence (379 aa):
MQAESNPIMGHRMYLPLAEKMLIREAENGKMSRHSELQVLIELLARLQKHEEAYKLLSRKDITDRINNEDYICDYSSMKLSLLAHLDIWDDLYELAKSQTQINPDDWTPWKKLIETSLKDIQRVEKVMSLIDIAITTHPYNRGPQLARLDMYANLLQLGMHLVYNHNPLTFLEDYFNTFSHKPICSMDLAYLLRMVLPNLDDQIKVNPLISFVILFALVYINFVMEVAETDLNFTIYRHLCAHQIARANNQGASLQSLLRYYFGYAPDRSEVLLKKLKDVAVNNETTPIDLYPVDGFLLLSLSSLLETSSPAYECSFSLGTGLLSLYWIYIIGLEHTNLNHHLRIKLCNLYSSDFLNCPELILPQLDKLEIKQLLFLSL

Secondary structure (DSSP, 8-state):
-HHHH-HHHIIIIIHHHHHHHHHHHHHTT---SHHHHHHHHHHHHHTT-HHHHHHHHH-HHHHHHHHHHS-----HHHHHHHHHHHT-HHHHHHHHHHHHHH-TT-HHHHHHHHHHHTT-HHHHHHHHHHHHHHHHH-TT-HHHHHHHHHHHHHHHHTT---SS---HHHHHHHHHHHHTTSTTHHHHHHHHHHHHS-SHHHHHHHHHHHHHHHHHHHHHHHHHHHH----HHHHHHHHHHHHHHHHHTT-PPPHHHHHHHHHHH-HHHHHHHHHHTTTPPPP-----SSPPTTHHHHHHHHHHHHHTT-SSS-----HHHHHHHHHIIIIIIITT-TT-HHHHHHHHHHHSTTTT--GGGTHHHHHTTTHHHHHHS--

InterPro domains:
  IPR019183 N-alpha-acetyltransferase 25, NatB auxiliary subunit [PF09797] (107-374)